Protein 6ZM3 (pdb70)

Sequence (567 aa):
LTTRIIKETEKLQKECPPGITATPTKENPRYFMVTIQGPPQSCYEGGLFRLELFLPEEYPMKPPKVRFLTRIYHPNVDKVGRICLDIIKDKWSPALLINKVLLSIQILMSSPNPDDPLANDVAEHWKEDEASALQTAREWTRKYAKPMVEVPRNFRLLEELETGEKGTGSSNQQNVSVGLRDTADIFFHYWNGTIVGPPSTTFEYRILSLEIYCDDENYPKVPPHIRFLSKVNLPCVDSDGTVNREKFHVFKHWDRRTTMELCLSSELRKEMAQPQNRKLVQPPEGSTYTTRIIKETEKLQKECPPGITATPTKENPRYFMVTIQGPPQSCYEGGLFRLELFLPEEYPMKPPKVRFLTRIYHPNVDKVGRICLDIIKDKWSPALLINKVLLSIQILMSSPNPDDPLANDVAEHWKEDEASALQTAREWTRKYAKPMVEVPRNFRLLEELEETGEKGTNQNVSVGLRDTADIFFHYWNGTIVGPPSTTFEYRILSLEIYCDENYPKVPPHIRFLSKVNLPCVDSDGTVNREKFHVFKHWDRRTTMELCLSELRKEMAQPQNRKLVQPPEGSTY

Radius of gyration: 37.05 Å; Cα contacts (8 Å, |Δi|>4): 1014; chains: 4; bounding box: 50×53×117 Å

Secondary structure (P-SEA, 3-state):
ccaaaaaaaaaaaccccccbbbbbbcccccbbbbbbccccccccccbbbbbbbbbccccccccbbbbbcccccccccccccccccccccccccccccaaaaaaaaaaaaaccccccccccaaaaaaaacaaaaaaaaaaaaaccccc/cccccaaaaaaaaaaaaaacccccccccccccccccccccbbbbbbcccccccccccbbbbbbbbcccccccccbbbbcccccccccccccccccccccccccccccccaaaaaaaaaaaaacccccccccccccccc/caaaaaaaaaaaccccccbbbbbccccccbbbbbbccccccccccbbbbbbbbbccccccbbbbbbbcccccccccccccccccccccccccccccaaaaaaaaaaaaaccccccccccaaaaaaaccaaaaaaaaaaaaaacccc/cccccaaaaaaaaaaaaaacccccbbbbbcccccccccbbbbbbcccccccccccbbbbbbbbcccccccccbbbbcccccccccccccccccccccccccccccccaaaaaaaaaaaaacccccccccccccccc

Foldseek 3Di:
DPPVLVVLQVCQCPPAPPQKHWHADPVGRQKIKMWGAQDPPALLHQFIWIKMWGADPPPPVAAIAMFTCFDFLALQADRRGHGDDCCNPPVPDRVDGPSVVVVRVNVCSRPPDLVPPDDDDSSVCCVVPVVVSSVVRNVSSVVTGND/DDDDALLVVVVVVQVCLVVDPCPPPAKDKHQDDPPDSSRFKIKIWGQAPPLFLSHRFTWIKMWGDDNCPPVAPIWIFTFWFWDAVQADPRRTRHQCPQPCNVPPDNVQDPRNSRVSVNVSCVPPVNRYPNTDPRPDGD/DVVLVVQQVCQPPPAPPQKHWHADPVGSQKIKMWGAQDPPALLHQFIWIKIWGADPPPPVAAIAMFTPWDFLALQADRNGHGNDCCNPPNPDSPDGPRVVVVVVSVCSRPPDLVPPVHDDSSVCCVPPVVVSSNVRNVSSVVTGRD/DDDDAQQVVVVVLQVCQVVVVPPQKGKHQPDPPDSSRQKMKMWGQAPPPFLSHRATWIKIWGADNPPPVAPIWIFTFAFWDAVQADPQRTRHQCVQVCNVPPDRVDDPRNSSVSVSVSRVDPVRRYDHTDPRPDGD

Solvent-accessible surface area: 30524 Å² total; per-residue (Å²): 125,79,107,64,4,83,118,10,35,78,105,4,126,147,119,29,14,124,25,8,69,3,66,46,26,197,145,13,53,24,33,1,69,1,20,0,102,4,10,120,168,21,9,1,96,56,6,43,1,122,1,0,0,2,0,14,107,106,13,42,124,116,25,2,107,11,2,2,32,20,72,11,28,1,1,6,10,57,129,4,6,59,13,30,17,72,22,24,99,113,114,33,45,52,81,46,64,1,48,96,0,0,58,17,0,35,100,11,3,66,63,31,76,28,78,38,132,123,88,60,116,34,5,90,45,12,108,156,66,96,75,43,0,48,73,31,0,87,88,77,6,145,141,82,2,138,121,179,36,57,52,6,34,16,12,16,0,10,106,19,18,70,66,50,101,150,47,137,60,94,70,153,48,7,62,32,29,40,96,56,106,56,37,19,74,0,63,65,6,77,2,42,0,40,1,6,73,89,15,57,0,74,138,34,132,6,45,3,32,0,69,0,26,136,65,3,2,104,57,10,0,69,5,92,1,68,18,86,14,64,4,68,3,16,54,112,81,0,44,9,33,94,141,131,0,94,12,9,126,142,49,55,47,190,22,47,2,70,78,0,0,30,32,0,45,129,30,0,39,84,94,132,2,91,142,50,124,22,27,108,124,68,31,93,106,96,114,61,12,112,147,7,34,91,88,2,130,149,101,32,14,124,24,10,70,6,74,56,22,202,133,12,86,37,33,1,66,1,22,0,101,4,13,108,158,19,12,1,81,56,3,38,1,123,1,1,0,4,1,25,123,95,7,34,130,102,18,1,105,10,2,1,30,20,117,12,27,2,1,5,10,58,159,7,6,57,12,31,20,78,32,21,102,114,124,31,43,48,82,52,56,0,8,104,0,0,62,29,0,29,100,18,3,60,70,28,64,29,108,21,123,109,74,61,123,31,0,93,49,10,114,150,68,100,76,44,0,55,79,33,0,108,57,53,11,164,100,79,1,155,135,226,50,93,71,10,35,14,12,24,0,12,108,15,18,58,40,39,108,148,57,118,99,160,60,10,59,20,30,31,109,59,62,95,38,35,83,2,43,75,2,60,2,40,0,45,1,6,77,72,12,58,0,73,141,32,133,7,45,1,51,0,72,0,22,122,66,1,13,116,56,16,0,70,3,89,1,74,15,81,12,62,5,74,4,16,50,80,70,0,41,0,27,76,129,109,0,92,13,11,120,135,45,51,131,189,11,45,0,47,88,0,0,14,22,0,34,121,19,0,49,64,112,120,4,76,149,52,125,23,24,108,129,71,29,92,106

Nearest PDB structures (foldseek):
  6zm3-assembly1_BBB-2  TM=1.007E+00  e=1.843E-29  Leishmania mexicana MHOM/GT/2001/U1103
  6zm3-assembly2_DDD-3  TM=9.761E-01  e=5.421E-26  Leishmania mexicana MHOM/GT/2001/U1103
  1jat-assembly1_B  TM=9.556E-01  e=5.833E-16  Saccharomyces cerevisiae
  3e95-assembly1_C  TM=9.490E-01  e=7.457E-16  Plasmodium falciparum 3D7
  2q0v-assembly1_A  TM=9.519E-01  e=2.396E-15  Plasmodium falciparum 3D7

B-factor: mean 31.07, std 10.72, range [13.91, 95.76]

Structure (mmCIF, N/CA/C/O backbone):
data_6ZM3
#
_entry.id   6ZM3
#
_cell.length_a   32.523
_cell.length_b   72.568
_cell.length_c   120.094
_cell.angle_alpha   90.000
_cell.angle_beta   91.839
_cell.angle_gamma   90.000
#
_symmetry.space_group_name_H-M   'P 1 21 1'
#
loop_
_entity.id
_entity.type
_entity.pdbx_description
1 polymer 'Putative ubiquitin-conjugating enzyme e2'
2 polymer 'Ubiquitin-conjugating enzyme-like protein'
3 water water
#
loop_
_atom_site.group_PDB
_atom_site.id
_atom_site.type_symbol
_atom_site.label_atom_id
_atom_site.label_alt_id
_atom_site.label_comp_id
_atom_site.label_asym_id
_atom_site.label_entity_id
_atom_site.label_seq_id
_atom_site.pdbx_PDB_ins_code
_atom_site.Cartn_x
_atom_site.Cartn_y
_atom_site.Cartn_z
_atom_site.occupancy
_atom_site.B_iso_or_equiv
_atom_site.auth_seq_id
_atom_site.auth_comp_id
_atom_site.auth_asym_id
_atom_site.auth_atom_id
_atom_site.pdbx_PDB_model_num
ATOM 1 N N . LEU A 1 5 ? 11.314 23.354 1.083 1.000 48.786 2 LEU AAA N 1
ATOM 2 C CA . LEU A 1 5 ? 12.316 23.420 2.184 1.000 49.463 2 LEU AAA CA 1
ATOM 3 C C . LEU A 1 5 ? 12.030 24.614 3.091 1.000 52.086 2 LEU AAA C 1
ATOM 4 O O . LEU A 1 5 ? 12.801 25.579 3.115 1.000 51.998 2 LEU AAA O 1
ATOM 9 N N . THR A 1 6 ? 10.937 24.528 3.864 1.000 44.786 3 THR AAA N 1
ATOM 10 C CA . THR A 1 6 ? 10.666 25.509 4.904 1.000 38.336 3 THR AAA CA 1
ATOM 11 C C . THR A 1 6 ? 11.845 25.591 5.871 1.000 37.049 3 THR AAA C 1
ATOM 12 O O . THR A 1 6 ? 12.685 24.691 5.951 1.000 37.505 3 THR AAA O 1
ATOM 16 N N . THR A 1 7 ? 11.882 26.679 6.647 1.000 33.217 4 THR AAA N 1
ATOM 17 C CA . THR A 1 7 ? 12.891 26.873 7.664 1.000 32.336 4 THR AAA CA 1
ATOM 18 C C . THR A 1 7 ? 12.830 25.689 8.637 1.000 29.161 4 THR AAA C 1
ATOM 19 O O . THR A 1 7 ? 13.863 25.187 9.084 1.000 31.063 4 THR AAA O 1
ATOM 23 N N . ARG A 1 8 ? 11.597 25.283 8.974 1.000 29.889 5 ARG AAA N 1
ATOM 24 C CA . ARG A 1 8 ? 11.425 24.243 9.973 1.000 27.000 5 ARG AAA CA 1
ATOM 25 C C . ARG A 1 8 ? 12.157 22.985 9.519 1.000 28.345 5 ARG AAA C 1
ATOM 26 O O . ARG A 1 8 ? 12.938 22.409 10.268 1.000 26.218 5 ARG AAA O 1
ATOM 34 N N . ILE A 1 9 ? 11.864 22.583 8.284 1.000 27.339 6 ILE AAA N 1
ATOM 35 C CA . ILE A 1 9 ? 12.407 21.369 7.714 1.000 28.947 6 ILE AAA CA 1
ATOM 36 C C . ILE A 1 9 ? 13.924 21.495 7.637 1.000 25.921 6 ILE AAA C 1
ATOM 37 O O . ILE A 1 9 ? 14.639 20.568 7.986 1.000 29.391 6 ILE AAA O 1
ATOM 42 N N . ILE A 1 10 ? 14.430 22.671 7.245 1.000 29.269 7 ILE AAA N 1
ATOM 43 C CA . ILE A 1 10 ? 15.870 22.844 7.192 1.000 27.024 7 ILE AAA CA 1
ATOM 44 C C . ILE A 1 10 ? 16.497 22.675 8.577 1.000 27.935 7 ILE AAA C 1
ATOM 45 O O . ILE A 1 10 ? 17.548 22.054 8.719 1.000 27.081 7 ILE AAA O 1
ATOM 50 N N . LYS A 1 11 ? 15.885 23.264 9.620 1.000 27.596 8 LYS AAA N 1
ATOM 51 C CA . LYS A 1 11 ? 16.469 23.153 10.947 1.000 25.950 8 LYS AAA CA 1
ATOM 52 C C . LYS A 1 11 ? 16.330 21.724 11.479 1.000 23.670 8 LYS AAA C 1
ATOM 53 O O . LYS A 1 11 ? 17.211 21.232 12.173 1.000 24.900 8 LYS AAA O 1
ATOM 59 N N . GLU A 1 12 ? 15.208 21.072 11.153 1.000 24.180 9 GLU AAA N 1
ATOM 60 C CA . GLU A 1 12 ? 15.068 19.678 11.569 1.000 24.867 9 GLU AAA CA 1
ATOM 61 C C . GLU A 1 12 ? 16.131 18.783 10.928 1.000 25.163 9 GLU AAA C 1
ATOM 62 O O . GLU A 1 12 ? 16.674 17.888 11.573 1.000 26.505 9 GLU AAA O 1
ATOM 68 N N . THR A 1 13 ? 16.414 19.022 9.644 1.000 28.064 10 THR AAA N 1
ATOM 69 C CA . THR A 1 13 ? 17.414 18.266 8.908 1.000 25.395 10 THR AAA CA 1
ATOM 70 C C . THR A 1 13 ? 18.762 18.378 9.608 1.000 28.016 10 THR AAA C 1
ATOM 71 O O . THR A 1 13 ? 19.509 17.403 9.716 1.000 27.812 10 THR AAA O 1
ATOM 75 N N . GLU A 1 14 ? 19.080 19.592 10.079 1.000 28.004 11 GLU AAA N 1
ATOM 76 C CA . GLU A 1 14 ? 20.364 19.818 10.711 1.000 29.198 11 GLU AAA CA 1
ATOM 77 C C . GLU A 1 14 ? 20.407 19.049 12.027 1.000 27.547 11 GLU AAA C 1
ATOM 78 O O . GLU A 1 14 ? 21.408 18.421 12.366 1.000 30.498 11 GLU AAA O 1
ATOM 84 N N . LYS A 1 15 ? 19.301 19.104 12.774 1.000 28.658 12 LYS AAA N 1
ATOM 85 C CA . LYS A 1 15 ? 19.279 18.446 14.067 1.000 27.654 12 LYS AAA CA 1
ATOM 86 C C . LYS A 1 15 ? 19.395 16.938 13.902 1.000 26.467 12 LYS AAA C 1
ATOM 87 O O . LYS A 1 15 ? 19.962 16.304 14.782 1.000 29.250 12 LYS AAA O 1
ATOM 93 N N . LEU A 1 16 ? 18.854 16.409 12.800 1.000 23.612 13 LEU AAA N 1
ATOM 94 C CA . LEU A 1 16 ? 18.872 14.970 12.520 1.000 25.717 13 LEU AAA CA 1
ATOM 95 C C . LEU A 1 16 ? 20.271 14.532 12.090 1.000 28.904 13 LEU AAA C 1
ATOM 96 O O . LEU A 1 16 ? 20.703 13.434 12.422 1.000 28.869 13 LEU AAA O 1
ATOM 101 N N . GLN A 1 17 ? 20.981 15.393 11.339 1.000 32.093 14 GLN AAA N 1
ATOM 102 C CA . GLN A 1 17 ? 22.362 15.082 10.984 1.000 33.589 14 GLN AAA CA 1
ATOM 103 C C . GLN A 1 17 ? 23.294 15.151 12.191 1.000 33.632 14 GLN AAA C 1
ATOM 104 O O . GLN A 1 17 ? 24.179 14.306 12.319 1.000 34.021 14 GLN AAA O 1
ATOM 110 N N . LYS A 1 18 ? 23.129 16.163 13.059 1.000 30.864 15 LYS AAA N 1
ATOM 111 C CA . LYS A 1 18 ? 24.147 16.461 14.054 1.000 34.180 15 LYS AAA CA 1
ATOM 112 C C . LYS A 1 18 ? 23.838 15.851 15.415 1.000 34.528 15 LYS AAA C 1
ATOM 113 O O . LYS A 1 18 ? 24.770 15.524 16.139 1.000 37.506 15 LYS AAA O 1
ATOM 119 N N . GLU A 1 19 ? 22.541 15.711 15.739 1.000 36.978 16 GLU AAA N 1
ATOM 120 C CA . GLU A 1 19 ? 22.066 15.434 17.089 1.000 34.881 16 GLU AAA CA 1
ATOM 121 C C . GLU A 1 19 ? 21.047 14.296 17.072 1.000 31.685 16 GLU AAA C 1
ATOM 122 O O . GLU A 1 19 ? 20.087 14.306 17.830 1.000 33.764 16 GLU AAA O 1
ATOM 128 N N . CYS A 1 20 ? 21.261 13.288 16.225 1.000 29.181 17 CYS AAA N 1
ATOM 129 C CA . CYS A 1 20 ? 20.307 12.193 16.188 1.000 26.261 17 CYS AAA CA 1
ATOM 130 C C . CYS A 1 20 ? 20.377 11.472 17.522 1.000 26.583 17 CYS AAA C 1
ATOM 131 O O . CYS A 1 20 ? 21.447 11.433 18.133 1.000 26.104 17 CYS AAA O 1
ATOM 134 N N . PRO A 1 21 ? 19.267 10.913 18.070 1.000 26.372 18 PRO AAA N 1
ATOM 135 C CA . PRO A 1 21 ? 19.363 10.187 19.334 1.000 25.321 18 PRO AAA CA 1
ATOM 136 C C . PRO A 1 21 ? 20.375 9.048 19.166 1.000 25.447 18 PRO AAA C 1
ATOM 137 O O . PRO A 1 21 ? 20.551 8.508 18.085 1.000 24.649 18 PRO AAA O 1
ATOM 141 N N . PRO A 1 22 ? 21.095 8.658 20.235 1.000 27.561 19 PRO AAA N 1
ATOM 142 C CA . PRO A 1 22 ? 22.089 7.580 20.135 1.000 27.206 19 PRO AAA CA 1
ATOM 143 C C . PRO A 1 22 ? 21.438 6.326 19.547 1.000 27.232 19 PRO AAA C 1
ATOM 144 O O . PRO A 1 22 ? 20.329 5.992 19.923 1.000 22.747 19 PRO AAA O 1
ATOM 148 N N . GLY A 1 23 ? 22.090 5.669 18.587 1.000 26.954 20 GLY AAA N 1
ATOM 149 C CA . GLY A 1 23 ? 21.529 4.456 17.999 1.000 24.716 20 GLY AAA CA 1
ATOM 150 C C . GLY A 1 23 ? 20.758 4.711 16.702 1.000 21.879 20 GLY AAA C 1
ATOM 151 O O . GLY A 1 23 ? 20.350 3.768 16.030 1.000 23.448 20 GLY AAA O 1
ATOM 152 N N . ILE A 1 24 ? 20.526 5.993 16.367 1.000 21.550 21 ILE AAA N 1
ATOM 153 C CA . ILE A 1 24 ? 19.688 6.356 15.234 1.000 18.811 21 ILE AAA CA 1
ATOM 154 C C . ILE A 1 24 ? 20.496 7.233 14.283 1.000 19.798 21 ILE AAA C 1
ATOM 155 O O . ILE A 1 24 ? 21.276 8.030 14.785 1.000 20.630 21 ILE AAA O 1
ATOM 160 N N . THR A 1 25 ? 20.277 7.063 12.963 1.000 20.702 22 THR AAA N 1
ATOM 161 C CA . THR A 1 25 ? 20.761 7.932 11.896 1.000 23.170 22 THR AAA CA 1
ATOM 162 C C . THR A 1 25 ? 19.620 8.293 10.947 1.000 25.744 22 THR AAA C 1
ATOM 163 O O . THR A 1 25 ? 18.713 7.488 10.688 1.000 25.062 22 THR AAA O 1
ATOM 167 N N . ALA A 1 26 ? 19.642 9.536 10.433 1.000 24.138 23 ALA AAA N 1
ATOM 168 C CA . ALA A 1 26 ? 18.641 9.970 9.474 1.000 23.070 23 ALA AAA CA 1
ATOM 169 C C . ALA A 1 26 ? 19.297 10.947 8.501 1.000 28.751 23 ALA AAA C 1
ATOM 170 O O . ALA A 1 26 ? 19.945 11.904 8.935 1.000 27.351 23 ALA AAA O 1
ATOM 172 N N . THR A 1 27 ? 19.116 10.689 7.201 1.000 27.400 24 THR AAA N 1
ATOM 173 C CA . THR A 1 27 ? 19.880 11.385 6.168 1.000 29.378 24 THR AAA CA 1
ATOM 174 C C . THR A 1 27 ? 19.002 11.572 4.939 1.000 25.972 24 THR AAA C 1
ATOM 175 O O . THR A 1 27 ? 18.484 10.602 4.373 1.000 27.927 24 THR AAA O 1
ATOM 179 N N . PRO A 1 28 ? 18.802 12.828 4.480 1.000 28.069 25 PRO AAA N 1
ATOM 180 C CA . PRO A 1 28 ? 17.924 13.104 3.341 1.000 26.806 25 PRO AAA CA 1
ATOM 181 C C . PRO A 1 28 ? 18.555 12.633 2.037 1.000 26.977 25 PRO AAA C 1
ATOM 182 O O . PRO A 1 28 ? 19.771 12.495 1.980 1.000 28.219 25 PRO AAA O 1
ATOM 186 N N . THR A 1 29 ? 17.717 12.309 1.048 1.000 28.053 26 THR AAA N 1
ATOM 187 C CA . THR A 1 29 ? 18.202 11.918 -0.273 1.000 32.035 26 THR AAA CA 1
ATOM 188 C C . THR A 1 29 ? 18.550 13.179 -1.056 1.000 35.186 26 THR AAA C 1
ATOM 189 O O . THR A 1 29 ? 17.947 14.223 -0.812 1.000 37.013 26 THR AAA O 1
ATOM 193 N N . LYS A 1 30 ? 19.486 13.064 -2.014 1.000 36.476 27 LYS AAA N 1
ATOM 194 C CA . LYS A 1 30 ? 19.820 14.185 -2.892 1.000 38.231 27 LYS AAA CA 1
ATOM 195 C C . LYS A 1 30 ? 18.677 14.557 -3.837 1.000 38.496 27 LYS AAA C 1
ATOM 196 O O . LYS A 1 30 ? 18.420 15.733 -4.043 1.000 43.171 27 LYS AAA O 1
ATOM 202 N N . GLU A 1 31 ? 17.996 13.572 -4.432 1.000 41.928 28 GLU AAA N 1
ATOM 203 C CA . GLU A 1 31 ? 16.916 13.864 -5.363 1.000 42.532 28 GLU AAA CA 1
ATOM 204 C C . GLU A 1 31 ? 15.697 14.401 -4.617 1.000 42.033 28 GLU AAA C 1
ATOM 205 O O . GLU A 1 31 ? 14.798 14.975 -5.228 1.000 41.532 28 GLU AAA O 1
ATOM 211 N N . ASN A 1 32 ? 15.636 14.177 -3.300 1.000 39.560 29 ASN AAA N 1
ATOM 212 C CA . ASN A 1 32 ? 14.418 14.504 -2.578 1.000 35.452 29 ASN AAA CA 1
ATOM 213 C C . ASN A 1 32 ? 14.733 14.757 -1.110 1.000 38.557 29 ASN AAA C 1
ATOM 214 O O . ASN A 1 32 ? 14.778 13.815 -0.324 1.000 37.180 29 ASN AAA O 1
ATOM 219 N N . PRO A 1 33 ? 14.925 16.029 -0.689 1.000 36.669 30 PRO AAA N 1
ATOM 220 C CA . PRO A 1 33 ? 15.300 16.352 0.692 1.000 36.020 30 PRO AAA CA 1
ATOM 221 C C . PRO A 1 33 ? 14.176 16.170 1.723 1.000 32.438 30 PRO AAA C 1
ATOM 222 O O . PRO A 1 33 ? 14.409 16.344 2.912 1.000 31.814 30 PRO AAA O 1
ATOM 226 N N . ARG A 1 34 ? 12.963 15.843 1.262 1.000 26.421 31 ARG AAA N 1
ATOM 227 C CA . ARG A 1 34 ? 11.867 15.533 2.161 1.000 25.958 31 ARG AAA CA 1
ATOM 228 C C . ARG A 1 34 ? 11.817 14.035 2.446 1.000 27.117 31 ARG AAA C 1
ATOM 229 O O . ARG A 1 34 ? 10.971 13.604 3.222 1.000 25.608 31 ARG AAA O 1
ATOM 237 N N . TYR A 1 35 ? 12.732 13.280 1.819 1.000 23.050 32 TYR AAA N 1
ATOM 238 C CA . TYR A 1 35 ? 12.764 11.819 1.845 1.000 22.817 32 TYR AAA CA 1
ATOM 239 C C . TYR A 1 35 ? 14.040 11.361 2.539 1.000 22.706 32 TYR AAA C 1
ATOM 240 O O . TYR A 1 35 ? 15.144 11.694 2.111 1.000 26.436 32 TYR AAA O 1
ATOM 249 N N . PHE A 1 36 ? 13.913 10.606 3.640 1.000 20.093 33 PHE AAA N 1
ATOM 250 C CA . PHE A 1 36 ? 15.062 10.348 4.493 1.000 19.381 33 PHE AAA CA 1
ATOM 251 C C . PHE A 1 36 ? 15.332 8.850 4.589 1.000 23.419 33 PHE AAA C 1
ATOM 252 O O . PHE A 1 36 ? 14.398 8.060 4.768 1.000 23.900 33 PHE AAA O 1
ATOM 260 N N . MET A 1 37 ? 16.612 8.462 4.477 1.000 23.972 34 MET AAA N 1
ATOM 261 C CA . MET A 1 37 ? 16.986 7.101 4.843 1.000 25.834 34 MET AAA CA 1
ATOM 262 C C . MET A 1 37 ? 17.380 7.113 6.314 1.000 25.193 34 MET AAA C 1
ATOM 263 O O . MET A 1 37 ? 18.133 7.984 6.757 1.000 29.070 34 MET AAA O 1
ATOM 268 N N . VAL A 1 38 ? 16.888 6.116 7.062 1.000 22.903 35 VAL AAA N 1
ATOM 269 C CA . VAL A 1 38 ? 16.948 6.093 8.509 1.000 21.575 35 VAL AAA CA 1
ATOM 270 C C . VAL A 1 38 ? 17.482 4.725 8.918 1.000 20.201 35 VAL AAA C 1
ATOM 271 O O . VAL A 1 38 ? 17.120 3.713 8.313 1.000 21.387 35 VAL AAA O 1
ATOM 275 N N . THR A 1 39 ? 18.313 4.704 9.959 1.000 19.128 36 THR AAA N 1
ATOM 276 C CA . THR A 1 39 ? 18.680 3.448 10.601 1.000 21.530 36 THR AAA CA 1
ATOM 277 C C . THR A 1 39 ? 18.460 3.538 12.106 1.000 20.777 36 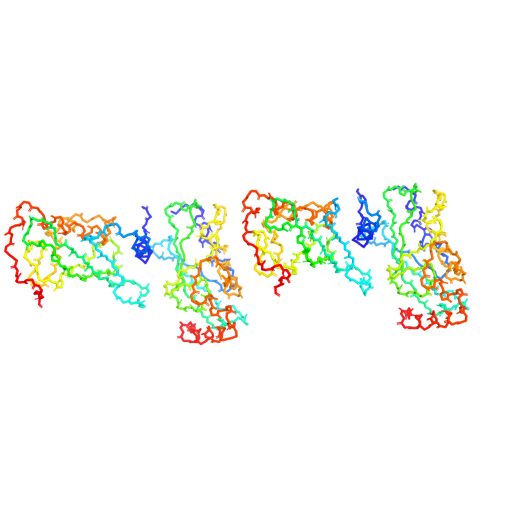THR AAA C 1
ATOM 278 O O . THR A 1 39 ? 18.649 4.591 12.727 1.000 21.253 36 THR AAA O 1
ATOM 282 N N . ILE A 1 40 ? 18.062 2.414 12.710 1.000 16.920 37 ILE AAA N 1
ATOM 283 C CA . ILE A 1 40 ? 17.958 2.295 14.148 1.000 18.833 37 ILE AAA CA 1
ATOM 284 C C . ILE A 1 40 ? 18.641 0.982 14.524 1.000 19.248 37 ILE AAA C 1
ATOM 285 O O . ILE A 1 40 ? 18.338 -0.052 13.925 1.000 18.767 37 ILE AAA O 1
ATOM 290 N N . GLN A 1 41 ? 19.582 1.044 15.472 1.000 21.007 38 GLN AAA N 1
ATOM 291 C CA . GLN A 1 41 ? 20.198 -0.178 15.972 1.000 21.124 38 GLN AAA CA 1
ATOM 292 C C . GLN A 1 41 ? 19.160 -0.942 16.799 1.000 18.153 38 GLN AAA C 1
ATOM 293 O O . GLN A 1 41 ? 18.392 -0.348 17.570 1.000 20.170 38 GLN AAA O 1
ATOM 299 N N . GLY A 1 42 ? 19.103 -2.262 16.643 1.000 17.876 39 GLY AAA N 1
ATOM 300 C CA . GLY A 1 42 ? 18.296 -3.053 17.565 1.000 19.614 39 GLY AAA CA 1
ATOM 301 C C . GLY A 1 42 ? 18.629 -2.739 19.024 1.000 20.833 39 GLY AAA C 1
ATOM 302 O O . GLY A 1 42 ? 19.802 -2.706 19.388 1.000 24.058 39 GLY AAA O 1
ATOM 303 N N . PRO A 1 43 ? 17.661 -2.399 19.908 1.000 20.878 40 PRO AAA N 1
ATOM 304 C CA . PRO A 1 43 ? 17.994 -2.024 21.279 1.000 22.759 40 PRO AAA CA 1
ATOM 305 C C . PRO A 1 43 ? 18.807 -3.086 22.016 1.000 20.712 40 PRO AAA C 1
ATOM 306 O O . PRO A 1 43 ? 18.472 -4.275 22.009 1.000 19.833 40 PRO AAA O 1
ATOM 310 N N . PRO A 1 44 ? 19.918 -2.701 22.691 1.000 23.741 41 PRO AAA N 1
ATOM 311 C CA . PRO A 1 44 ? 20.640 -3.654 23.538 1.000 24.061 41 PRO AAA CA 1
ATOM 312 C C . PRO A 1 44 ? 19.714 -4.446 24.449 1.000 23.506 41 PRO AAA C 1
ATOM 313 O O . PRO A 1 44 ? 18.752 -3.920 25.031 1.000 19.700 41 PRO AAA O 1
ATOM 317 N N . GLN A 1 45 ? 20.013 -5.743 24.551 1.000 23.923 42 GLN AAA N 1
ATOM 318 C CA . GLN A 1 45 ? 19.347 -6.607 25.512 1.000 25.666 42 GLN AAA CA 1
ATOM 319 C C . GLN A 1 45 ? 17.954 -6.997 25.005 1.000 25.955 42 GLN AAA C 1
ATOM 320 O O . GLN A 1 45 ? 17.381 -7.978 25.497 1.000 23.046 42 GLN AAA O 1
ATOM 326 N N . SER A 1 46 ? 17.431 -6.270 24.000 1.000 22.257 43 SER AAA N 1
ATOM 327 C CA . SER A 1 46 ? 16.193 -6.668 23.323 1.000 24.041 43 SER AAA CA 1
ATOM 328 C C . SER A 1 46 ? 16.383 -7.873 22.394 1.000 21.586 43 SER AAA C 1
ATOM 329 O O . SER A 1 46 ? 17.504 -8.235 22.061 1.000 23.587 43 SER AAA O 1
ATOM 332 N N . CYS A 1 47 ? 15.260 -8.404 21.879 1.000 23.049 44 CYS AAA N 1
ATOM 333 C CA . CYS A 1 47 ? 15.302 -9.491 20.910 1.000 21.836 44 CYS AAA CA 1
ATOM 334 C C . CYS A 1 47 ? 15.901 -9.020 19.567 1.000 22.550 44 CYS AAA C 1
ATOM 335 O O . CYS A 1 47 ? 16.256 -9.836 18.725 1.000 23.621 44 CYS AAA O 1
ATOM 338 N N . TYR A 1 48 ? 16.092 -7.703 19.373 1.000 19.035 45 TYR AAA N 1
ATOM 339 C CA . TYR A 1 48 ? 16.592 -7.152 18.131 1.000 17.720 45 TYR AAA CA 1
ATOM 340 C C . TYR A 1 48 ? 18.066 -6.762 18.263 1.000 18.514 45 TYR AAA C 1
ATOM 341 O O . TYR A 1 48 ? 18.606 -6.231 17.311 1.000 20.088 45 TYR AAA O 1
ATOM 350 N N . GLU A 1 49 ? 18.648 -6.992 19.443 1.000 21.169 46 GLU AAA N 1
ATOM 351 C CA . GLU A 1 49 ? 20.002 -6.565 19.723 1.000 23.684 46 GLU AAA CA 1
ATOM 352 C C . GLU A 1 49 ? 20.936 -7.188 18.689 1.000 20.653 46 GLU AAA C 1
ATOM 353 O O . GLU A 1 49 ? 20.732 -8.314 18.206 1.000 20.982 46 GLU AAA O 1
ATOM 359 N N . GLY A 1 50 ? 21.914 -6.376 18.298 1.000 25.991 47 GLY AAA N 1
ATOM 360 C CA . GLY A 1 50 ? 22.867 -6.756 17.273 1.000 22.918 47 GLY AAA CA 1
ATOM 361 C C . GLY A 1 50 ? 22.402 -6.398 15.864 1.000 24.352 47 GLY AAA C 1
ATOM 362 O O . GLY A 1 50 ? 23.204 -6.339 14.939 1.000 27.558 47 GLY AAA O 1
ATOM 363 N N . GLY A 1 51 ? 21.096 -6.202 15.657 1.000 20.960 48 GLY AAA N 1
ATOM 364 C CA . GLY A 1 51 ? 20.674 -5.892 14.304 1.000 19.189 48 GLY AAA CA 1
ATOM 365 C C . GLY A 1 51 ? 20.820 -4.400 14.002 1.000 18.557 48 GLY AAA C 1
ATOM 366 O O . GLY A 1 51 ? 20.893 -3.593 14.931 1.000 22.858 48 GLY AAA O 1
ATOM 367 N N . LEU A 1 52 ? 20.846 -4.091 12.707 1.000 20.124 49 LEU AAA N 1
ATOM 368 C CA . LEU A 1 52 ? 20.771 -2.739 12.177 1.000 20.606 49 LEU AAA CA 1
ATOM 369 C C . LEU A 1 52 ? 19.553 -2.650 11.259 1.000 20.581 49 LEU AAA C 1
ATOM 370 O O . LEU A 1 52 ? 19.480 -3.314 10.214 1.000 21.255 49 LEU AAA O 1
ATOM 375 N N . PHE A 1 53 ? 18.588 -1.791 11.631 1.000 19.229 50 PHE AAA N 1
ATOM 376 C CA . PHE A 1 53 ? 17.321 -1.776 10.921 1.000 18.560 50 PHE AAA CA 1
ATOM 377 C C . PHE A 1 53 ? 17.250 -0.504 10.083 1.000 19.912 50 PHE AAA C 1
ATOM 378 O O . PHE A 1 53 ? 17.527 0.578 10.592 1.000 19.928 50 PHE AAA O 1
ATOM 386 N N . ARG A 1 54 ? 16.877 -0.681 8.816 1.000 19.464 51 ARG AAA N 1
ATOM 387 C CA . ARG A 1 54 ? 16.767 0.386 7.837 1.000 19.210 51 ARG AAA CA 1
ATOM 388 C C . ARG A 1 54 ? 15.285 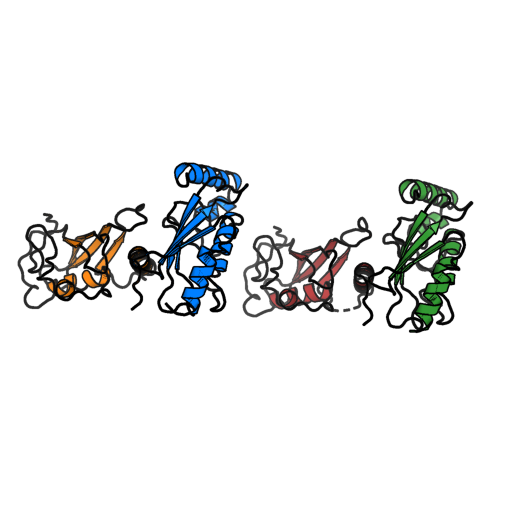0.730 7.678 1.000 19.620 51 ARG AAA C 1
ATOM 389 O O . ARG A 1 54 ? 14.438 -0.172 7.597 1.000 17.993 51 ARG AAA O 1
ATOM 397 N N . LEU A 1 55 ? 15.010 2.040 7.730 1.000 16.956 52 LEU AAA N 1
ATOM 398 C CA . LEU A 1 55 ? 13.682 2.602 7.510 1.000 19.223 52 LEU AAA CA 1
ATOM 399 C C . LEU A 1 55 ? 13.784 3.734 6.476 1.000 19.537 52 LEU AAA C 1
ATOM 400 O O . LEU A 1 55 ? 14.880 4.193 6.159 1.000 21.921 52 LEU AAA O 1
ATOM 405 N N . GLU A 1 56 ? 12.625 4.172 5.976 1.000 18.959 53 GLU AAA N 1
ATOM 406 C CA . GLU A 1 56 ? 12.512 5.313 5.075 1.000 18.121 53 GLU AAA CA 1
ATOM 407 C C . GLU A 1 56 ? 11.398 6.190 5.620 1.000 18.697 53 GLU AAA C 1
ATOM 408 O O . GLU A 1 56 ? 10.399 5.683 6.147 1.000 17.882 53 GLU AAA O 1
ATOM 414 N N . LEU A 1 57 ? 11.595 7.502 5.520 1.000 20.266 54 LEU AAA N 1
ATOM 415 C CA . LEU A 1 57 ? 10.642 8.439 6.088 1.000 18.391 54 LEU AAA CA 1
ATOM 416 C C . LEU A 1 57 ? 10.442 9.596 5.103 1.000 20.076 54 LEU AAA C 1
ATOM 417 O O . LEU A 1 57 ? 11.391 10.021 4.460 1.000 23.230 54 LEU AAA O 1
ATOM 422 N N . PHE A 1 58 ? 9.193 10.070 4.977 1.000 18.904 55 PHE AAA N 1
ATOM 423 C CA . PHE A 1 58 ? 8.896 11.131 4.037 1.000 19.985 55 PHE AAA CA 1
ATOM 424 C C . PHE A 1 58 ? 8.033 12.198 4.704 1.000 20.747 55 PHE AAA C 1
ATOM 425 O O . PHE A 1 58 ? 7.072 11.870 5.402 1.000 20.456 55 PHE AAA O 1
ATOM 433 N N . LEU A 1 59 ? 8.336 13.470 4.412 1.000 21.283 56 LEU AAA N 1
ATOM 434 C CA . LEU A 1 59 ? 7.500 14.552 4.923 1.000 23.183 56 LEU AAA CA 1
ATOM 435 C C . LEU A 1 59 ? 6.472 14.976 3.869 1.000 23.921 56 LEU AAA C 1
ATOM 436 O O . LEU A 1 59 ? 6.835 15.643 2.902 1.000 25.305 56 LEU AAA O 1
ATOM 441 N N . PRO A 1 60 ? 5.164 14.650 4.006 1.000 25.408 57 PRO AAA N 1
ATOM 442 C CA . PRO A 1 60 ? 4.229 14.885 2.915 1.000 26.242 57 PRO AAA CA 1
ATOM 443 C C . PRO A 1 60 ? 3.906 16.378 2.854 1.000 31.989 57 PRO AAA C 1
ATOM 444 O O . PRO A 1 60 ? 4.430 17.174 3.645 1.000 28.994 57 PRO AAA O 1
ATOM 448 N N . GLU A 1 61 ? 3.049 16.734 1.893 1.000 36.314 58 GLU AAA N 1
ATOM 449 C CA . GLU A 1 61 ? 2.875 18.122 1.500 1.000 41.292 58 GLU AAA CA 1
ATOM 450 C C . GLU A 1 61 ? 2.365 18.928 2.688 1.000 35.365 58 GLU AAA C 1
ATOM 451 O O . GLU A 1 61 ? 2.743 20.081 2.859 1.000 36.090 58 GLU AAA O 1
ATOM 457 N N . GLU A 1 62 ? 1.525 18.284 3.497 1.000 34.023 59 GLU AAA N 1
ATOM 458 C CA . GLU A 1 62 ? 0.780 18.949 4.554 1.000 34.895 59 GLU AAA CA 1
ATOM 459 C C . GLU A 1 62 ? 1.533 18.943 5.895 1.000 33.942 59 GLU AAA C 1
ATOM 460 O O . GLU A 1 62 ? 1.003 19.477 6.862 1.000 32.850 59 GLU AAA O 1
ATOM 466 N N . TYR A 1 63 ? 2.756 18.375 5.950 1.000 26.164 60 TYR AAA N 1
ATOM 467 C CA . TYR A 1 63 ? 3.593 18.454 7.143 1.000 25.275 60 TYR AAA CA 1
ATOM 468 C C . TYR A 1 63 ? 3.867 19.925 7.448 1.000 27.496 60 TYR AAA C 1
ATOM 469 O O . TYR A 1 63 ? 4.217 20.662 6.531 1.000 30.718 60 TYR AAA O 1
ATOM 478 N N . PRO A 1 64 ? 3.767 20.410 8.710 1.000 27.349 61 PRO AAA N 1
ATOM 479 C CA . PRO A 1 64 ? 3.530 19.574 9.894 1.000 24.019 61 PRO AAA CA 1
ATOM 480 C C . PRO A 1 64 ? 2.109 19.409 10.434 1.000 23.322 61 PRO AAA C 1
ATOM 481 O O . PRO A 1 64 ? 1.947 18.916 11.552 1.000 25.071 61 PRO AAA O 1
ATOM 485 N N . MET A 1 65 ? 1.081 19.707 9.620 1.000 21.913 62 MET AAA N 1
ATOM 486 C CA . MET A 1 65 ? -0.286 19.447 10.049 1.000 26.431 62 MET AAA CA 1
ATOM 487 C C . MET A 1 65 ? -0.546 17.950 10.108 1.000 25.632 62 MET AAA C 1
ATOM 488 O O . MET A 1 65 ? -1.373 17.493 10.905 1.000 31.912 62 MET AAA O 1
ATOM 493 N N . LYS A 1 66 ? 0.102 17.225 9.193 1.000 26.633 63 LYS AAA N 1
ATOM 494 C CA . LYS A 1 66 ? -0.015 15.781 9.076 1.000 25.205 63 LYS AAA CA 1
ATOM 495 C C . LYS A 1 66 ? 1.353 15.199 9.388 1.000 24.489 63 LYS AAA C 1
ATOM 496 O O . LYS A 1 66 ? 2.327 15.871 9.123 1.000 21.236 63 LYS AAA O 1
ATOM 502 N N . PRO A 1 67 ? 1.433 13.987 9.985 1.000 20.073 64 PRO AAA N 1
ATOM 503 C CA . PRO A 1 67 ? 2.697 13.417 10.457 1.000 22.162 64 PRO AAA CA 1
ATOM 504 C C . PRO A 1 67 ? 3.609 12.972 9.315 1.000 19.161 64 PRO AAA C 1
ATOM 505 O O . PRO A 1 67 ? 3.155 12.790 8.179 1.000 19.018 64 PRO AAA O 1
ATOM 509 N N . PRO A 1 68 ? 4.916 12.761 9.567 1.000 20.529 65 PRO AAA N 1
ATOM 510 C CA . PRO A 1 68 ? 5.776 12.116 8.589 1.000 21.352 65 PRO AAA CA 1
ATOM 511 C C . PRO A 1 68 ? 5.182 10.737 8.323 1.000 21.962 65 PRO AAA C 1
ATOM 512 O O . PRO A 1 68 ? 4.457 10.193 9.164 1.000 22.768 65 PRO AAA O 1
ATOM 516 N N . LYS A 1 69 ? 5.452 10.239 7.116 1.000 21.958 66 LYS AAA N 1
ATOM 517 C CA . LYS A 1 69 ? 5.181 8.853 6.756 1.000 21.846 66 LYS AAA CA 1
ATOM 518 C C . LYS A 1 69 ? 6.469 8.069 6.993 1.000 20.674 66 LYS AAA C 1
ATOM 519 O O . LYS A 1 69 ? 7.546 8.521 6.606 1.000 21.032 66 LYS AAA O 1
ATOM 525 N N . VAL A 1 70 ? 6.384 6.889 7.645 1.000 19.555 67 VAL AAA N 1
ATOM 526 C CA . VAL A 1 70 ? 7.643 6.199 7.936 1.000 17.587 67 VAL AAA CA 1
ATOM 527 C C . VAL A 1 70 ? 7.367 4.709 8.030 1.000 18.364 67 VAL AAA C 1
ATOM 528 O O . VAL A 1 70 ? 6.316 4.334 8.534 1.000 17.575 67 VAL AAA O 1
ATOM 532 N N . ARG A 1 71 ? 8.245 3.891 7.427 1.000 17.067 68 ARG AAA N 1
ATOM 533 C CA . ARG A 1 71 ? 8.081 2.446 7.491 1.000 16.404 68 ARG AAA CA 1
ATOM 534 C C . ARG A 1 71 ? 9.451 1.779 7.624 1.000 18.040 68 ARG AAA C 1
ATOM 535 O O . ARG A 1 71 ? 10.477 2.376 7.265 1.000 16.944 68 ARG AAA O 1
ATOM 543 N N . PHE A 1 72 ? 9.463 0.552 8.174 1.000 14.041 69 PHE AAA N 1
ATOM 544 C CA . PHE A 1 72 ? 10.678 -0.259 8.059 1.000 15.670 69 PHE AAA CA 1
ATOM 545 C C . PHE A 1 72 ? 10.879 -0.765 6.631 1.000 15.098 69 PHE AAA C 1
ATOM 546 O O . PHE A 1 72 ? 9.946 -1.077 5.887 1.000 16.314 69 PHE AAA O 1
ATOM 554 N N . LEU A 1 73 ? 12.155 -0.841 6.233 1.000 16.715 70 LEU AAA N 1
ATOM 555 C CA . LEU A 1 73 ? 12.506 -1.588 5.034 1.000 18.270 70 LEU AAA CA 1
ATOM 556 C C . LEU A 1 73 ? 13.014 -2.977 5.427 1.000 18.983 70 LEU AAA C 1
ATOM 557 O O . LEU A 1 73 ? 12.594 -3.987 4.832 1.000 23.543 70 LEU AAA O 1
ATOM 562 N N . THR A 1 74 ? 13.943 -3.014 6.390 1.000 20.646 71 THR AAA N 1
ATOM 563 C CA . THR A 1 74 ? 14.372 -4.271 6.977 1.000 20.238 71 THR AAA CA 1
ATOM 564 C C . THR A 1 74 ? 13.161 -5.033 7.507 1.000 20.390 71 THR AAA C 1
ATOM 565 O O . THR A 1 74 ? 12.328 -4.441 8.185 1.000 20.783 71 THR AAA O 1
ATOM 569 N N . ARG A 1 75 ? 13.067 -6.333 7.193 1.000 18.328 72 ARG AAA N 1
ATOM 570 C CA . ARG A 1 75 ? 12.047 -7.164 7.828 1.000 19.990 72 ARG AAA CA 1
ATOM 571 C C . ARG A 1 75 ? 12.323 -7.263 9.324 1.000 18.584 72 ARG AAA C 1
ATOM 572 O O . ARG A 1 75 ? 13.462 -7.312 9.756 1.000 19.105 72 ARG AAA O 1
ATOM 580 N N . ILE A 1 76 ? 11.252 -7.270 10.126 1.000 16.486 73 ILE AAA N 1
ATOM 581 C CA . ILE A 1 76 ? 11.364 -7.298 11.573 1.000 16.343 73 ILE AAA CA 1
ATOM 582 C C . ILE A 1 76 ? 10.105 -8.023 12.049 1.000 16.192 73 ILE AAA C 1
ATOM 583 O O . ILE A 1 76 ? 9.028 -7.803 11.483 1.000 17.249 73 ILE AAA O 1
ATOM 588 N N . TYR A 1 77 ? 10.289 -8.870 13.053 1.000 16.654 74 TYR AAA N 1
ATOM 589 C CA . TYR A 1 77 ? 9.192 -9.629 13.653 1.000 17.047 74 TYR AAA CA 1
ATOM 590 C C . TYR A 1 77 ? 8.806 -8.854 14.897 1.000 14.765 74 TYR AAA C 1
ATOM 591 O O . TYR A 1 77 ? 9.526 -8.892 15.881 1.000 13.907 74 TYR AAA O 1
ATOM 600 N N . HIS A 1 78 ? 7.658 -8.164 14.833 1.000 15.083 75 HIS AAA N 1
ATOM 601 C CA . HIS A 1 78 ? 7.283 -7.205 15.866 1.000 16.673 75 HIS AAA CA 1
ATOM 602 C C . HIS A 1 78 ? 5.756 -7.051 15.853 1.000 15.059 75 HIS AAA C 1
ATOM 603 O O . HIS A 1 78 ? 5.162 -6.956 14.794 1.000 16.737 75 HIS AAA O 1
ATOM 610 N N . PRO A 1 79 ? 5.085 -7.034 17.027 1.000 17.736 76 PRO AAA N 1
ATOM 611 C CA . PRO A 1 79 ? 3.626 -6.955 17.093 1.000 19.647 76 PRO AAA CA 1
ATOM 612 C C . PRO A 1 79 ? 3.014 -5.747 16.386 1.000 20.713 76 PRO AAA C 1
ATOM 613 O O . PRO A 1 79 ? 1.843 -5.764 15.976 1.000 22.210 76 PRO AAA O 1
ATOM 617 N N . ASN A 1 80 ? 3.812 -4.681 16.255 1.000 19.068 77 ASN AAA N 1
ATOM 618 C CA . ASN A 1 80 ? 3.284 -3.441 15.716 1.000 17.990 77 ASN AAA CA 1
ATOM 619 C C . ASN A 1 80 ? 3.884 -3.097 14.354 1.000 16.504 77 ASN AAA C 1
ATOM 620 O O . ASN A 1 80 ? 3.846 -1.935 13.957 1.000 17.545 77 ASN AAA O 1
ATOM 625 N N . VAL A 1 81 ? 4.537 -4.056 13.693 1.000 15.760 78 VAL AAA N 1
ATOM 626 C CA . VAL A 1 81 ? 5.049 -3.802 12.366 1.000 15.943 78 VAL AAA CA 1
ATOM 627 C C . VAL A 1 81 ? 4.541 -4.905 11.446 1.000 16.208 78 VAL AAA C 1
ATOM 628 O O . VAL A 1 81 ? 4.638 -6.083 11.802 1.000 17.457 78 VAL AAA O 1
ATOM 632 N N . ASP A 1 82 ? 3.971 -4.540 10.289 1.000 18.882 79 ASP AAA N 1
ATOM 633 C CA . ASP A 1 82 ? 3.379 -5.541 9.404 1.000 20.487 79 ASP AAA CA 1
ATOM 634 C C . ASP A 1 82 ? 4.403 -6.066 8.397 1.000 18.699 79 ASP AAA C 1
ATOM 635 O O . ASP A 1 82 ? 5.572 -5.750 8.478 1.000 18.048 79 ASP AAA O 1
ATOM 640 N N . LYS A 1 83 ? 3.945 -6.873 7.439 1.000 21.424 80 LYS AAA N 1
ATOM 641 C CA . LYS A 1 83 ? 4.844 -7.628 6.574 1.000 21.050 80 LYS AAA CA 1
ATOM 642 C C . LYS A 1 83 ? 5.489 -6.730 5.509 1.000 19.997 80 LYS AAA C 1
ATOM 643 O O . LYS A 1 83 ? 6.408 -7.162 4.813 1.000 19.971 80 LYS AAA O 1
ATOM 649 N N . VAL A 1 84 ? 5.077 -5.467 5.418 1.000 20.230 81 VAL AAA N 1
ATOM 650 C CA . VAL A 1 84 ? 5.720 -4.538 4.476 1.000 20.853 81 VAL AAA CA 1
ATOM 651 C C . VAL A 1 84 ? 6.314 -3.335 5.210 1.000 20.002 81 VAL AAA C 1
ATOM 652 O O . VAL A 1 84 ? 6.664 -2.307 4.595 1.000 20.052 81 VAL AAA O 1
ATOM 656 N N . GLY A 1 85 ? 6.457 -3.480 6.535 1.000 20.373 82 GLY AAA N 1
ATOM 657 C CA . GLY A 1 85 ? 7.180 -2.530 7.370 1.000 17.479 82 GLY AAA CA 1
ATOM 658 C C . GLY A 1 85 ? 6.355 -1.397 7.955 1.000 16.125 82 GLY AAA C 1
ATOM 659 O O . GLY A 1 85 ? 6.905 -0.520 8.585 1.000 17.656 82 GLY AAA O 1
ATOM 660 N N . ARG A 1 86 ? 5.042 -1.372 7.704 1.000 16.296 83 ARG AAA N 1
ATOM 661 C CA . ARG A 1 86 ? 4.216 -0.312 8.251 1.000 18.510 83 ARG AAA CA 1
ATOM 662 C C . ARG A 1 86 ? 4.138 -0.427 9.777 1.000 16.905 83 ARG AAA C 1
ATOM 663 O O . ARG A 1 86 ? 4.006 -1.524 10.306 1.000 17.670 83 ARG AAA O 1
ATOM 671 N N . ILE A 1 87 ? 4.089 0.728 10.451 1.000 16.729 84 ILE AAA N 1
ATOM 672 C CA . ILE A 1 87 ? 4.290 0.803 11.877 1.000 16.651 84 ILE AAA CA 1
ATOM 673 C C . ILE A 1 87 ? 3.016 1.325 12.534 1.000 16.919 84 ILE AAA C 1
ATOM 674 O O . ILE A 1 87 ? 2.584 2.432 12.245 1.000 20.901 84 ILE AAA O 1
ATOM 679 N N . CYS A 1 88 ? 2.467 0.536 13.450 1.000 18.375 85 CYS AAA N 1
ATOM 680 C CA . CYS A 1 88 ? 1.354 1.019 14.251 1.000 19.682 85 CYS AAA CA 1
ATOM 681 C C . CYS A 1 88 ? 1.931 1.795 15.450 1.000 17.323 85 CYS AAA C 1
ATOM 682 O O . CYS A 1 88 ? 2.303 1.196 16.441 1.000 18.892 85 CYS AAA O 1
ATOM 685 N N . LEU A 1 89 ? 2.050 3.136 15.352 1.000 18.807 86 LEU AAA N 1
ATOM 686 C CA . LEU A 1 89 ? 2.577 3.964 16.445 1.000 21.574 86 LEU AAA CA 1
ATOM 687 C C . LEU A 1 89 ? 1.680 5.197 16.601 1.000 20.268 86 LEU AAA C 1
ATOM 688 O O . LEU A 1 89 ? 1.391 5.842 15.620 1.000 20.114 86 LEU AAA O 1
ATOM 693 N N . ASP A 1 90 ? 1.193 5.488 17.812 1.000 23.349 87 ASP AAA N 1
ATOM 694 C CA . ASP A 1 90 ? 0.115 6.469 17.943 1.000 23.842 87 ASP AAA CA 1
ATOM 695 C C . ASP A 1 90 ? 0.513 7.843 17.357 1.000 24.744 87 ASP AAA C 1
ATOM 696 O O . ASP A 1 90 ? -0.233 8.462 16.586 1.000 22.423 87 ASP AAA O 1
ATOM 701 N N . ILE A 1 91 ? 1.756 8.283 17.595 1.000 22.533 88 ILE AAA N 1
ATOM 702 C CA . ILE A 1 91 ? 2.112 9.654 17.224 1.000 23.350 88 ILE AAA CA 1
ATOM 703 C C . ILE A 1 91 ? 2.210 9.894 15.710 1.000 28.336 88 ILE AAA C 1
ATOM 704 O O . ILE A 1 91 ? 2.276 11.057 15.310 1.000 30.218 88 ILE AAA O 1
ATOM 709 N N . ILE A 1 92 ? 2.260 8.845 14.865 1.000 30.334 89 ILE AAA N 1
ATOM 710 C CA . ILE A 1 92 ? 2.276 9.026 13.413 1.000 27.409 89 ILE AAA CA 1
ATOM 711 C C . ILE A 1 92 ? 0.924 8.603 12.841 1.000 33.758 89 ILE AAA C 1
ATOM 712 O O . ILE A 1 92 ? 0.774 8.418 11.618 1.000 31.545 89 ILE AAA O 1
ATOM 717 N N . LYS A 1 93 ? -0.056 8.481 13.750 1.000 32.450 90 LYS AAA N 1
ATOM 718 C CA . LYS A 1 93 ? -1.406 8.070 13.387 1.000 43.123 90 LYS AAA CA 1
ATOM 719 C C . LYS A 1 93 ? -2.394 9.114 13.899 1.000 44.186 90 LYS AAA C 1
ATOM 720 O O . LYS A 1 93 ? -2.740 10.042 13.175 1.000 45.959 90 LYS AAA O 1
ATOM 726 N N . ASP A 1 94 ? -2.820 8.968 15.157 1.000 42.725 91 ASP AAA N 1
ATOM 727 C CA . ASP A 1 94 ? -3.932 9.766 15.639 1.000 41.753 91 ASP AAA CA 1
ATOM 728 C C . ASP A 1 94 ? -3.491 10.696 16.771 1.000 40.462 91 ASP AAA C 1
ATOM 729 O O . ASP A 1 94 ? -4.257 11.572 17.180 1.000 35.327 91 ASP AAA O 1
ATOM 734 N N . LYS A 1 95 ? -2.277 10.481 17.302 1.000 33.931 92 LYS AAA N 1
ATOM 735 C CA . LYS A 1 95 ? -1.772 11.304 18.394 1.000 31.873 92 LYS AAA CA 1
ATOM 736 C C . LYS A 1 95 ? -0.702 12.276 17.889 1.000 28.116 92 LYS AAA C 1
ATOM 737 O O . LYS A 1 95 ? 0.152 12.696 18.660 1.000 30.061 92 LYS AAA O 1
ATOM 743 N N . TRP A 1 96 ? -0.746 12.620 16.600 1.000 28.551 93 TRP AAA N 1
ATOM 744 C CA . TRP A 1 96 ? 0.201 13.576 16.040 1.000 26.257 93 TRP AAA CA 1
ATOM 745 C C . TRP A 1 96 ? -0.228 14.982 16.433 1.000 28.887 93 TRP AAA C 1
ATOM 746 O O . TRP A 1 96 ? -1.419 15.258 16.484 1.000 27.031 93 TRP AAA O 1
ATOM 757 N N . SER A 1 97 ? 0.763 15.832 16.717 1.000 25.620 94 SER AAA N 1
ATOM 758 C CA . SER A 1 97 ? 0.574 17.254 16.973 1.000 27.054 94 SER AAA CA 1
ATOM 759 C C . SER A 1 97 ? 1.575 17.965 16.064 1.000 23.474 94 SER AAA C 1
ATOM 760 O O . SER A 1 97 ? 2.705 17.498 15.941 1.000 22.514 94 SER AAA O 1
ATOM 763 N N . PRO A 1 98 ? 1.248 19.133 15.473 1.000 26.168 95 PRO AAA N 1
ATOM 764 C CA . PRO A 1 98 ? 2.204 19.833 14.625 1.000 24.387 95 PRO AAA CA 1
ATOM 765 C C . PRO A 1 98 ? 3.516 20.245 15.293 1.000 23.057 95 PRO AAA C 1
ATOM 766 O O . PRO A 1 98 ? 4.499 20.441 14.588 1.000 24.201 95 PRO AAA O 1
ATOM 770 N N . ALA A 1 99 ? 3.561 20.343 16.638 1.000 20.305 96 ALA AAA N 1
ATOM 771 C CA . ALA A 1 99 ? 4.778 20.756 17.330 1.000 21.010 96 ALA AAA CA 1
ATOM 772 C C . ALA A 1 99 ? 5.829 19.652 17.403 1.000 23.179 96 ALA AAA C 1
ATOM 773 O O . ALA A 1 99 ? 7.017 19.952 17.590 1.000 21.405 96 ALA AAA O 1
ATOM 775 N N . LEU A 1 100 ? 5.390 18.384 17.330 1.000 21.591 97 LEU AAA N 1
ATOM 776 C CA . LEU A 1 100 ? 6.298 17.250 17.407 1.000 21.874 97 LEU AAA CA 1
ATOM 777 C C . LEU A 1 100 ? 7.268 17.265 16.219 1.000 21.292 97 LEU AAA C 1
ATOM 778 O O . LEU A 1 100 ? 6.884 17.680 15.129 1.000 23.668 97 LEU AAA O 1
ATOM 783 N N . LEU A 1 101 ? 8.511 16.783 16.419 1.000 20.978 98 LEU AAA N 1
ATOM 784 C CA . LEU A 1 101 ? 9.501 16.782 15.347 1.000 21.253 98 LEU AAA CA 1
ATOM 785 C C . LEU A 1 101 ? 9.895 15.360 14.945 1.000 21.981 98 LEU AAA C 1
ATOM 786 O O . LEU A 1 101 ? 9.647 14.410 15.672 1.000 20.972 98 LEU AAA O 1
ATOM 791 N N . ILE A 1 102 ? 10.548 15.230 13.793 1.000 21.181 99 ILE AAA N 1
ATOM 792 C CA . ILE A 1 102 ? 11.012 13.932 13.318 1.000 19.911 99 ILE AAA CA 1
ATOM 793 C C . ILE A 1 102 ? 11.807 13.160 14.371 1.000 19.669 99 ILE AAA C 1
ATOM 794 O O . ILE A 1 102 ? 11.686 11.934 14.465 1.000 19.558 99 ILE AAA O 1
ATOM 799 N N . ASN A 1 103 ? 12.696 13.854 15.076 1.000 23.182 100 ASN AAA N 1
ATOM 800 C CA . ASN A 1 103 ? 13.557 13.346 16.134 1.000 23.702 100 ASN AAA CA 1
ATOM 801 C C . ASN A 1 103 ? 12.749 12.490 17.111 1.000 23.643 100 ASN AAA C 1
ATOM 802 O O . ASN A 1 103 ? 13.164 11.407 17.510 1.000 21.058 100 ASN AAA O 1
ATOM 807 N N . LYS A 1 104 ? 11.568 13.005 17.458 1.000 20.369 101 LYS AAA N 1
ATOM 808 C CA . LYS A 1 104 ? 10.673 12.403 18.423 1.000 21.690 101 LYS AAA CA 1
ATOM 809 C C . LYS A 1 104 ? 10.018 11.171 17.815 1.000 18.066 101 LYS AAA C 1
ATOM 810 O O . LYS A 1 104 ? 9.883 10.186 18.519 1.000 18.881 101 LYS AAA O 1
ATOM 816 N N . VAL A 1 105 ? 9.544 11.269 16.565 1.000 17.324 102 VAL AAA N 1
ATOM 817 C CA . VAL A 1 105 ? 9.054 10.098 15.863 1.000 18.310 102 VAL AAA CA 1
ATOM 818 C C . VAL A 1 105 ? 10.097 8.985 15.933 1.000 16.627 102 VAL AAA C 1
ATOM 819 O O . VAL A 1 105 ? 9.791 7.819 16.235 1.000 14.377 102 VAL AAA O 1
ATOM 823 N N . LEU A 1 106 ? 11.358 9.319 15.616 1.000 15.887 103 LEU AAA N 1
ATOM 824 C CA . LEU A 1 106 ? 12.315 8.222 15.515 1.000 16.089 103 LEU AAA CA 1
ATOM 825 C C . LEU A 1 106 ? 12.637 7.614 16.892 1.000 15.147 103 LEU AAA C 1
ATOM 826 O O . LEU A 1 106 ? 12.762 6.383 17.039 1.000 15.697 103 LEU AAA O 1
ATOM 831 N N . LEU A 1 107 ? 12.807 8.460 17.905 1.000 15.190 104 LEU AAA N 1
ATOM 832 C CA . LEU A 1 107 ? 12.952 8.032 19.276 1.000 17.471 104 LEU AAA CA 1
ATOM 833 C C . LEU A 1 107 ? 11.782 7.096 19.648 1.000 18.001 104 LEU AAA C 1
ATOM 834 O O . LEU A 1 107 ? 12.000 6.078 20.303 1.000 17.277 104 LEU AAA O 1
ATOM 839 N N . SER A 1 108 ? 10.550 7.449 19.229 1.000 16.649 105 SER AAA N 1
ATOM 840 C CA . SER A 1 108 ? 9.398 6.648 19.603 1.000 15.694 105 SER AAA CA 1
ATOM 841 C C . SER A 1 108 ? 9.467 5.248 18.987 1.000 15.943 105 SER AAA C 1
ATOM 842 O O . SER A 1 108 ? 8.995 4.305 19.612 1.000 16.829 105 SER AAA O 1
ATOM 845 N N . ILE A 1 109 ? 9.997 5.147 17.759 1.000 16.699 106 ILE AAA N 1
ATOM 846 C CA . ILE A 1 109 ? 10.124 3.854 17.096 1.000 17.570 106 ILE AAA CA 1
ATOM 847 C C . ILE A 1 109 ? 11.198 3.069 17.836 1.000 17.252 106 ILE AAA C 1
ATOM 848 O O . ILE A 1 109 ? 11.042 1.884 18.082 1.000 15.257 106 ILE AAA O 1
ATOM 853 N N . GLN A 1 110 ? 12.289 3.748 18.215 1.000 16.930 107 GLN AAA N 1
ATOM 854 C CA . GLN A 1 110 ? 13.335 3.096 18.999 1.000 18.679 107 GLN AAA CA 1
ATOM 855 C C . GLN A 1 110 ? 12.813 2.519 20.321 1.000 18.491 107 GLN AAA C 1
ATOM 856 O O . GLN A 1 110 ? 13.110 1.393 20.693 1.000 17.738 107 GLN AAA O 1
ATOM 862 N N . ILE A 1 111 ? 11.939 3.261 20.994 1.000 17.716 108 ILE AAA N 1
ATOM 863 C CA . ILE A 1 111 ? 11.337 2.798 22.226 1.000 19.336 108 ILE AAA CA 1
ATOM 864 C C . ILE A 1 111 ? 10.387 1.628 21.922 1.000 15.711 108 ILE AAA C 1
ATOM 865 O O . ILE A 1 111 ? 10.349 0.648 22.671 1.000 17.292 108 ILE AAA O 1
ATOM 870 N N . LEU A 1 112 ? 9.623 1.741 20.825 1.000 16.780 109 LEU AAA N 1
ATOM 871 C CA . LEU A 1 112 ? 8.670 0.703 20.428 1.000 15.634 109 LEU AAA CA 1
ATOM 872 C C . LEU A 1 112 ? 9.371 -0.640 20.173 1.000 15.724 109 LEU AAA C 1
ATOM 873 O O . LEU A 1 112 ? 8.880 -1.677 20.577 1.000 14.542 109 LEU AAA O 1
ATOM 878 N N . MET A 1 113 ? 10.619 -0.595 19.674 1.000 14.141 110 MET AAA N 1
ATOM 879 C CA . MET A 1 113 ? 11.408 -1.798 19.509 1.000 15.260 110 MET AAA CA 1
ATOM 880 C C . MET A 1 113 ? 11.766 -2.489 20.837 1.000 17.410 110 MET AAA C 1
ATOM 881 O O . MET A 1 113 ? 11.674 -3.703 20.904 1.000 19.130 110 MET AAA O 1
ATOM 886 N N . SER A 1 114 ? 12.052 -1.749 21.919 1.000 16.193 111 SER AAA N 1
ATOM 887 C CA . SER A 1 114 ? 12.211 -2.314 23.256 1.000 18.295 111 SER AAA CA 1
ATOM 888 C C . SER A 1 114 ? 10.881 -2.676 23.912 1.000 21.093 111 SER AAA C 1
ATOM 889 O O . SER A 1 114 ? 10.811 -3.670 24.648 1.000 21.669 111 SER AAA O 1
ATOM 892 N N . SER A 1 115 ? 9.830 -1.900 23.625 1.000 19.936 112 SER AAA N 1
ATOM 893 C CA . SER A 1 115 ? 8.596 -2.015 24.396 1.000 19.056 112 SER AAA CA 1
ATOM 894 C C . SER A 1 115 ? 7.378 -2.173 23.469 1.000 19.546 112 SER AAA C 1
ATOM 895 O O . SER A 1 115 ? 6.660 -1.213 23.216 1.000 20.186 112 SER AAA O 1
ATOM 898 N N . PRO A 1 116 ? 7.188 -3.361 22.857 1.000 23.493 113 PRO AAA N 1
ATOM 899 C CA . PRO A 1 116 ? 6.124 -3.532 21.864 1.000 22.984 113 PRO AAA CA 1
ATOM 900 C C . PRO A 1 116 ? 4.755 -3.396 22.541 1.000 25.528 113 PRO AAA C 1
ATOM 901 O O . PRO A 1 116 ? 4.635 -3.516 23.774 1.000 25.752 113 PRO AAA O 1
ATOM 905 N N . ASN A 1 117 ? 3.718 -3.108 21.736 1.000 24.139 114 ASN AAA N 1
ATOM 906 C CA . ASN A 1 117 ? 2.360 -3.044 22.256 1.000 26.961 114 ASN AAA CA 1
ATOM 907 C C . ASN A 1 117 ? 1.514 -4.120 21.590 1.000 26.192 114 ASN AAA C 1
ATOM 908 O O . ASN A 1 117 ? 0.720 -3.808 20.716 1.000 26.672 114 ASN AAA O 1
ATOM 913 N N . PRO A 1 118 ? 1.584 -5.388 22.067 1.000 29.927 115 PRO AAA N 1
ATOM 914 C CA . PRO A 1 118 ? 0.795 -6.473 21.485 1.000 28.430 115 PRO AAA CA 1
ATOM 915 C C . PRO A 1 118 ? -0.695 -6.403 21.838 1.000 28.465 115 PRO AAA C 1
ATOM 916 O O . PRO A 1 118 ? -1.464 -7.228 21.351 1.000 31.035 115 PRO AAA O 1
ATOM 920 N N . ASP A 1 119 ? -1.104 -5.427 22.659 1.000 29.109 116 ASP AAA N 1
ATOM 921 C CA . ASP A 1 119 ? -2.519 -5.328 22.998 1.000 33.758 116 ASP AAA CA 1
ATOM 922 C C . ASP A 1 119 ? -3.163 -4.149 22.278 1.000 35.414 116 ASP AAA C 1
ATOM 923 O O . ASP A 1 119 ? -4.287 -3.765 22.593 1.000 35.895 116 ASP AAA O 1
ATOM 928 N N . ASP A 1 120 ? -2.437 -3.606 21.294 1.000 34.221 117 ASP AAA N 1
ATOM 929 C CA . ASP A 1 120 ? -2.918 -2.558 20.417 1.000 35.235 117 ASP AAA CA 1
ATOM 930 C C . ASP A 1 120 ? -4.248 -3.042 19.831 1.000 40.145 117 ASP AAA C 1
ATOM 931 O O . ASP A 1 120 ? -4.366 -4.231 19.515 1.000 31.646 117 ASP AAA O 1
ATOM 936 N N . PRO A 1 121 ? -5.278 -2.161 19.703 1.000 38.776 118 PRO AAA N 1
ATOM 937 C CA . PRO A 1 121 ? -6.622 -2.594 19.312 1.000 42.481 118 PRO AAA CA 1
ATOM 938 C C . PRO A 1 121 ? -6.652 -3.481 18.067 1.000 46.522 118 PRO AAA C 1
ATOM 939 O O . PRO A 1 121 ? -7.345 -4.492 18.056 1.000 55.327 118 PRO AAA O 1
ATOM 943 N N . LEU A 1 122 ? -5.881 -3.113 17.036 1.000 47.168 119 LEU AAA N 1
ATOM 944 C CA . LEU A 1 122 ? -6.003 -3.744 15.731 1.000 52.168 119 LEU AAA CA 1
ATOM 945 C C . LEU A 1 122 ? -5.260 -5.083 15.725 1.000 50.391 119 LEU AAA C 1
ATOM 946 O O . LEU A 1 122 ? -4.033 -5.102 15.783 1.000 42.954 119 LEU AAA O 1
ATOM 951 N N . ALA A 1 123 ? -6.023 -6.186 15.617 1.000 48.652 120 ALA AAA N 1
ATOM 952 C CA . ALA A 1 123 ? -5.498 -7.545 15.759 1.000 50.855 120 ALA AAA CA 1
ATOM 953 C C . ALA A 1 123 ? -4.550 -7.904 14.613 1.000 43.212 120 ALA AAA C 1
ATOM 954 O O . ALA A 1 123 ? -4.790 -7.533 13.466 1.000 42.434 120 ALA AAA O 1
ATOM 956 N N . ASN A 1 124 ? -3.471 -8.630 14.948 1.000 40.506 121 ASN AAA N 1
ATOM 957 C CA . ASN A 1 124 ? -2.621 -9.266 13.948 1.000 36.077 121 ASN AAA CA 1
ATOM 958 C C . ASN A 1 124 ? -1.945 -10.485 14.578 1.000 29.616 121 ASN AAA C 1
ATOM 959 O O . ASN A 1 124 ? -1.891 -10.620 15.801 1.000 26.341 121 ASN AAA O 1
ATOM 964 N N . ASP A 1 125 ? -1.380 -11.338 13.720 1.000 30.160 122 ASP AAA N 1
ATOM 965 C CA . ASP A 1 125 ? -0.947 -12.657 14.142 1.000 30.155 122 ASP AAA CA 1
ATOM 966 C C . ASP A 1 125 ? 0.319 -12.550 14.993 1.000 26.103 122 ASP AAA C 1
ATOM 967 O O . ASP A 1 125 ? 0.505 -13.344 15.900 1.000 25.359 122 ASP AAA O 1
ATOM 972 N N . VAL A 1 126 ? 1.175 -11.559 14.716 1.000 23.575 123 VAL AAA N 1
ATOM 973 C CA . VAL A 1 126 ? 2.405 -11.455 15.478 1.000 21.094 123 VAL AAA CA 1
ATOM 974 C C . VAL A 1 126 ? 2.113 -11.016 16.913 1.000 20.098 123 VAL AAA C 1
ATOM 975 O O . VAL A 1 126 ? 2.712 -11.559 17.839 1.000 21.342 123 VAL AAA O 1
ATOM 979 N N . ALA A 1 127 ? 1.226 -10.016 17.091 1.000 20.922 124 ALA AAA N 1
ATOM 980 C CA . ALA A 1 127 ? 0.722 -9.620 18.399 1.000 21.402 124 ALA AAA CA 1
ATOM 981 C C . ALA A 1 127 ? 0.103 -10.813 19.129 1.000 23.797 124 ALA AAA C 1
ATOM 982 O O . ALA A 1 127 ? 0.319 -11.004 20.328 1.000 24.718 124 ALA AAA O 1
ATOM 984 N N . GLU A 1 128 ? -0.623 -11.648 18.394 1.000 26.035 125 GLU AAA N 1
ATOM 985 C CA . GLU A 1 128 ? -1.296 -12.773 19.006 1.000 30.238 125 GLU AAA CA 1
ATOM 986 C C . GLU A 1 128 ? -0.262 -13.763 19.530 1.000 28.661 125 GLU AAA C 1
ATOM 987 O O . GLU A 1 128 ? -0.454 -14.357 20.583 1.000 28.827 125 GLU AAA O 1
ATOM 993 N N . HIS A 1 129 ? 0.842 -13.934 18.789 1.000 27.257 126 HIS AAA N 1
ATOM 994 C CA . HIS A 1 129 ? 1.934 -14.788 19.205 1.000 26.502 126 HIS AAA CA 1
ATOM 995 C C . HIS A 1 129 ? 2.617 -14.256 20.467 1.000 24.544 126 HIS AAA C 1
ATOM 996 O O . HIS A 1 129 ? 2.913 -14.999 21.395 1.000 27.984 126 HIS AAA O 1
ATOM 1003 N N . TRP A 1 130 ? 2.926 -12.958 20.476 1.000 21.119 127 TRP AAA N 1
ATOM 1004 C CA . TRP A 1 130 ? 3.481 -12.283 21.638 1.000 21.986 127 TRP AAA CA 1
ATOM 1005 C C . TRP A 1 130 ? 2.631 -12.557 22.880 1.000 24.954 127 TRP AAA C 1
ATOM 1006 O O . TRP A 1 130 ? 3.164 -12.754 23.968 1.000 23.408 127 TRP AAA O 1
ATOM 1017 N N . LYS A 1 131 ? 1.301 -12.592 22.723 1.000 25.696 128 LYS AAA N 1
ATOM 1018 C CA . LYS A 1 131 ? 0.452 -12.778 23.895 1.000 29.878 128 LYS AAA CA 1
ATOM 1019 C C . LYS A 1 131 ? 0.395 -14.244 24.306 1.000 31.226 128 LYS AAA C 1
ATOM 1020 O O . LYS A 1 131 ? 0.491 -14.557 25.491 1.000 36.604 128 LYS AAA O 1
ATOM 1026 N N . GLU A 1 132 ? 0.210 -15.120 23.318 1.000 31.453 129 GLU AAA N 1
ATOM 1027 C CA . GLU A 1 132 ? 0.073 -16.559 23.490 1.000 35.953 129 GLU AAA CA 1
ATOM 1028 C C . GLU A 1 132 ? 1.350 -17.146 24.093 1.000 35.350 129 GLU AAA C 1
ATOM 1029 O O . GLU A 1 132 ? 1.287 -18.014 24.950 1.000 32.296 129 GLU AAA O 1
ATOM 1035 N N . ASP A 1 133 ? 2.525 -16.725 23.603 1.000 30.148 130 ASP AAA N 1
ATOM 1036 C CA . ASP A 1 133 ? 3.756 -17.386 24.011 1.000 27.924 130 ASP AAA CA 1
ATOM 1037 C C . ASP A 1 133 ? 4.931 -16.430 23.837 1.000 29.067 130 ASP AAA C 1
ATOM 1038 O O . ASP A 1 133 ? 5.763 -16.610 22.941 1.000 29.181 130 ASP AAA O 1
ATOM 1043 N N . GLU A 1 134 ? 5.013 -15.442 24.731 1.000 27.878 131 GLU AAA N 1
ATOM 1044 C CA . GLU A 1 134 ? 5.975 -14.365 24.550 1.000 30.895 131 GLU AAA CA 1
ATOM 1045 C C . GLU A 1 134 ? 7.385 -14.914 24.330 1.000 30.225 131 GLU AAA C 1
ATOM 1046 O O . GLU A 1 134 ? 8.143 -14.363 23.544 1.000 25.380 131 GLU AAA O 1
ATOM 1052 N N . ALA A 1 135 ? 7.752 -15.996 25.032 1.000 31.315 132 ALA AAA N 1
ATOM 1053 C CA . ALA A 1 135 ? 9.140 -16.453 24.972 1.000 29.526 132 ALA AAA CA 1
ATOM 1054 C C . ALA A 1 135 ? 9.505 -16.943 23.568 1.000 29.743 132 ALA AAA C 1
ATOM 1055 O O . ALA A 1 135 ? 10.562 -16.606 23.032 1.000 28.162 132 ALA AAA O 1
ATOM 1057 N N . SER A 1 136 ? 8.592 -17.692 22.946 1.000 26.846 133 SER AAA N 1
ATOM 1058 C CA . SER A 1 136 ? 8.732 -18.157 21.576 1.000 24.442 133 SER AAA CA 1
ATOM 1059 C C . SER A 1 136 ? 8.757 -16.976 20.600 1.000 23.803 133 SER AAA C 1
ATOM 1060 O O . SER A 1 136 ? 9.555 -16.976 19.662 1.000 25.538 133 SER AAA O 1
ATOM 1063 N N . ALA A 1 137 ? 7.854 -15.996 20.796 1.000 19.765 134 ALA AAA N 1
ATOM 1064 C CA . ALA A 1 137 ? 7.843 -14.838 19.918 1.000 20.402 134 ALA AAA CA 1
ATOM 1065 C C . ALA A 1 137 ? 9.202 -14.149 19.943 1.000 19.904 134 ALA AAA C 1
ATOM 1066 O O . ALA A 1 137 ? 9.697 -13.745 18.889 1.000 19.217 134 ALA AAA O 1
ATOM 1068 N N . LEU A 1 138 ? 9.734 -13.901 21.150 1.000 19.475 135 LEU AAA N 1
ATOM 1069 C CA . LEU A 1 138 ? 11.018 -13.226 21.262 1.000 21.837 135 LEU AAA CA 1
ATOM 1070 C C . LEU A 1 138 ? 12.096 -14.008 20.499 1.000 23.431 135 LEU AAA C 1
ATOM 1071 O O . LEU A 1 138 ? 12.959 -13.437 19.831 1.000 22.394 135 LEU AAA O 1
ATOM 1076 N N . GLN A 1 139 ? 12.033 -15.333 20.619 1.000 23.499 136 GLN AAA N 1
ATOM 1077 C CA . GLN A 1 139 ? 12.966 -16.234 19.960 1.000 24.470 136 GLN AAA CA 1
ATOM 1078 C C . GLN A 1 139 ? 12.890 -16.091 18.445 1.000 21.113 136 GLN AAA C 1
ATOM 1079 O O . GLN A 1 139 ? 13.911 -16.015 17.771 1.000 23.423 136 GLN AAA O 1
ATOM 1085 N N . THR A 1 140 ? 11.679 -16.027 17.901 1.000 20.270 137 THR AAA N 1
ATOM 1086 C CA . THR A 1 140 ? 11.510 -15.858 16.469 1.000 20.665 137 THR AAA CA 1
ATOM 1087 C C . THR A 1 140 ? 12.106 -14.505 16.077 1.000 19.663 137 THR AAA C 1
ATOM 1088 O O . THR A 1 140 ? 12.685 -14.390 15.012 1.000 20.172 137 THR AAA O 1
ATOM 1092 N N . ALA A 1 141 ? 11.897 -13.477 16.930 1.000 20.075 138 ALA AAA N 1
ATOM 1093 C CA . ALA A 1 141 ? 12.388 -12.136 16.644 1.000 17.621 138 ALA AAA CA 1
ATOM 1094 C C . ALA A 1 141 ? 13.908 -12.119 16.569 1.000 18.182 138 ALA AAA C 1
ATOM 1095 O O . ALA A 1 141 ? 14.430 -11.380 15.738 1.000 19.306 138 ALA AAA O 1
ATOM 1097 N N . ARG A 1 142 ? 14.590 -12.867 17.455 1.000 19.127 139 ARG AAA N 1
ATOM 1098 C CA . ARG A 1 142 ? 16.051 -12.953 17.438 1.000 21.550 139 ARG AAA CA 1
ATOM 1099 C C . ARG A 1 142 ? 16.497 -13.618 16.133 1.000 23.038 139 ARG AAA C 1
ATOM 1100 O O . ARG A 1 142 ? 17.437 -13.184 15.484 1.000 22.846 139 ARG AAA O 1
ATOM 1108 N N . GLU A 1 143 ? 15.796 -14.681 15.739 1.000 27.370 140 GLU AAA N 1
ATOM 1109 C CA . GLU A 1 143 ? 16.109 -15.417 14.521 1.000 27.378 140 GLU AAA CA 1
ATOM 1110 C C . GLU A 1 143 ? 15.945 -14.499 13.317 1.000 24.152 140 GLU AAA C 1
ATOM 1111 O O . GLU A 1 143 ? 16.808 -14.470 12.457 1.000 23.591 140 GLU AAA O 1
ATOM 1117 N N . TRP A 1 144 ? 14.838 -13.732 13.277 1.000 24.823 141 TRP AAA N 1
ATOM 1118 C CA . TRP A 1 144 ? 14.608 -12.777 12.206 1.000 22.574 141 TRP AAA CA 1
ATOM 1119 C C . TRP A 1 144 ? 15.697 -11.706 12.210 1.000 22.109 141 TRP AAA C 1
ATOM 1120 O O . TRP A 1 144 ? 16.031 -11.201 11.135 1.000 24.655 141 TRP AAA O 1
ATOM 1131 N N . THR A 1 145 ? 16.179 -11.317 13.404 1.000 21.154 142 THR AAA N 1
ATOM 1132 C CA . THR A 1 145 ? 17.189 -10.263 13.503 1.000 23.523 142 THR AAA CA 1
ATOM 1133 C C . THR A 1 145 ? 18.488 -10.763 12.863 1.000 26.800 142 THR AAA C 1
ATOM 1134 O O . THR A 1 145 ? 19.151 -10.048 12.110 1.000 26.423 142 THR AAA O 1
ATOM 1138 N N . ARG A 1 146 ? 18.846 -12.012 13.192 1.000 28.186 143 ARG AAA N 1
ATOM 1139 C CA . ARG A 1 146 ? 20.047 -12.613 12.617 1.000 31.781 143 ARG AAA CA 1
ATOM 1140 C C . ARG A 1 146 ? 19.908 -12.766 11.103 1.000 26.813 143 ARG AAA C 1
ATOM 1141 O O . ARG A 1 146 ? 20.864 -12.495 10.391 1.000 33.847 143 ARG AAA O 1
ATOM 1149 N N . LYS A 1 147 ? 18.726 -13.148 10.620 1.000 25.100 144 LYS AAA N 1
ATOM 1150 C CA . LYS A 1 147 ? 18.482 -13.435 9.217 1.000 29.409 144 LYS AAA CA 1
ATOM 1151 C C . LYS A 1 147 ? 18.481 -12.167 8.358 1.000 31.304 144 LYS AAA C 1
ATOM 1152 O O . LYS A 1 147 ? 19.006 -12.174 7.246 1.000 28.622 144 LYS AAA O 1
ATOM 1158 N N . TYR A 1 148 ? 17.893 -11.073 8.870 1.000 26.717 145 TYR AAA N 1
ATOM 1159 C CA . TYR A 1 148 ? 17.471 -10.006 7.981 1.000 27.511 145 TYR AAA CA 1
ATOM 1160 C C . TYR A 1 148 ? 18.125 -8.669 8.313 1.000 25.636 145 TYR AAA C 1
ATOM 1161 O O . TYR A 1 148 ? 18.169 -7.806 7.440 1.000 27.251 145 TYR AAA O 1
ATOM 1170 N N . ALA A 1 149 ? 18.614 -8.502 9.561 1.000 26.008 146 ALA AAA N 1
ATOM 1171 C CA . ALA A 1 149 ? 19.082 -7.225 10.066 1.000 25.649 146 ALA AAA CA 1
ATOM 1172 C C . ALA A 1 149 ? 20.594 -7.247 10.308 1.000 25.491 146 ALA AAA C 1
ATOM 1173 O O . ALA A 1 149 ? 21.108 -6.451 11.072 1.000 26.589 146 ALA AAA O 1
ATOM 1175 N N . LYS A 1 150 ? 21.318 -8.186 9.695 1.000 29.797 147 LYS AAA N 1
ATOM 1176 C CA . LYS A 1 150 ? 22.769 -8.202 9.877 1.000 33.301 147 LYS AAA CA 1
ATOM 1177 C C . LYS A 1 150 ? 23.356 -6.859 9.449 1.000 33.318 147 LYS AAA C 1
ATOM 1178 O O . LYS A 1 150 ? 23.090 -6.386 8.348 1.000 35.198 147 LYS AAA O 1
ATOM 1184 N N . PRO A 1 151 ? 24.117 -6.178 10.336 1.000 35.327 148 PRO AAA N 1
ATOM 1185 C CA . PRO A 1 151 ? 24.757 -4.910 9.979 1.000 39.023 148 PRO AAA CA 1
ATOM 1186 C C . PRO A 1 151 ? 25.432 -4.996 8.598 1.000 42.225 148 PRO AAA C 1
ATOM 1187 O O . PRO A 1 151 ? 25.852 -6.068 8.133 1.000 42.780 148 PRO AAA O 1
ATOM 1192 N N . MET B 2 4 ? 7.413 21.324 -5.733 1.000 62.941 1 MET BBB N 1
ATOM 1193 C CA . MET B 2 4 ? 6.036 20.732 -5.819 1.000 68.394 1 MET BBB CA 1
ATOM 1194 C C . MET B 2 4 ? 5.750 19.933 -4.553 1.000 62.372 1 MET BBB C 1
ATOM 1195 O O . MET B 2 4 ? 4.640 19.966 -4.024 1.000 57.999 1 MET BBB O 1
ATOM 1200 N N . VAL B 2 5 ? 6.792 19.232 -4.088 1.000 57.482 2 VAL BBB N 1
ATOM 1201 C CA . VAL B 2 5 ? 6.719 18.115 -3.153 1.000 45.355 2 VAL BBB CA 1
ATOM 1202 C C . VAL B 2 5 ? 6.362 16.837 -3.912 1.000 41.502 2 VAL BBB C 1
ATOM 1203 O O . VAL B 2 5 ? 5.197 16.509 -4.159 1.000 44.634 2 VAL BBB O 1
ATOM 1207 N N . GLU B 2 6 ? 7.421 16.128 -4.256 1.000 37.451 3 GLU BBB N 1
ATOM 1208 C CA . GLU B 2 6 ? 7.363 14.843 -4.915 1.000 36.535 3 GLU BBB CA 1
ATOM 1209 C C . GLU B 2 6 ? 7.170 13.755 -3.858 1.000 30.628 3 GLU BBB C 1
ATOM 1210 O O . GLU B 2 6 ? 8.014 13.610 -2.976 1.000 34.840 3 GLU BBB O 1
ATOM 1216 N N . VAL B 2 7 ? 6.108 12.968 -4.011 1.000 30.814 4 VAL BBB N 1
ATOM 1217 C CA . VAL B 2 7 ? 5.953 11.735 -3.253 1.000 26.791 4 VAL BBB CA 1
ATOM 1218 C C . VAL B 2 7 ? 6.918 10.674 -3.794 1.000 26.555 4 VAL BBB C 1
ATOM 1219 O O . VAL B 2 7 ? 6.899 10.345 -4.978 1.000 28.014 4 VAL BBB O 1
ATOM 1223 N N . PRO B 2 8 ? 7.841 10.173 -2.949 1.000 25.476 5 PRO BBB N 1
ATOM 1224 C CA . PRO B 2 8 ? 8.763 9.099 -3.334 1.000 24.072 5 PRO BBB CA 1
ATOM 1225 C C . PRO B 2 8 ? 7.986 7.877 -3.814 1.000 23.972 5 PRO BBB C 1
ATOM 1226 O O . PRO B 2 8 ? 6.854 7.600 -3.385 1.000 24.878 5 PRO BBB O 1
ATOM 1230 N N . ARG B 2 9 ? 8.604 7.153 -4.758 1.000 24.546 6 ARG BBB N 1
ATOM 1231 C CA . ARG B 2 9 ? 7.939 6.015 -5.378 1.000 21.783 6 ARG BBB CA 1
ATOM 1232 C C . ARG B 2 9 ? 7.342 5.063 -4.333 1.000 19.513 6 ARG BBB C 1
ATOM 1233 O O . ARG B 2 9 ? 6.191 4.649 -4.471 1.000 22.032 6 ARG BBB O 1
ATOM 1241 N N . ASN B 2 10 ? 8.144 4.701 -3.320 1.000 21.155 7 ASN BBB N 1
ATOM 1242 C CA . ASN B 2 10 ? 7.775 3.672 -2.365 1.000 19.064 7 ASN BBB CA 1
ATOM 1243 C C . ASN B 2 10 ? 6.522 4.132 -1.613 1.000 20.583 7 ASN BBB C 1
ATOM 1244 O O . ASN B 2 10 ? 5.658 3.328 -1.330 1.000 20.510 7 ASN BBB O 1
ATOM 1249 N N . PHE B 2 11 ? 6.439 5.422 -1.267 1.000 20.476 8 PHE BBB N 1
ATOM 1250 C CA . PHE B 2 11 ? 5.278 5.910 -0.530 1.000 19.646 8 PHE BBB CA 1
ATOM 1251 C C . PHE B 2 11 ? 4.052 6.089 -1.415 1.000 18.406 8 PHE BBB C 1
ATOM 1252 O O . PHE B 2 11 ? 2.941 5.901 -0.954 1.000 18.129 8 PHE BBB O 1
ATOM 1260 N N . ARG B 2 12 ? 4.244 6.433 -2.691 1.000 20.450 9 ARG BBB N 1
ATOM 1261 C CA . ARG B 2 12 ? 3.145 6.374 -3.651 1.000 19.574 9 ARG BBB CA 1
ATOM 1262 C C . ARG B 2 12 ? 2.553 4.962 -3.727 1.000 18.203 9 ARG BBB C 1
ATOM 1263 O O . ARG B 2 12 ? 1.341 4.797 -3.698 1.000 18.577 9 ARG BBB O 1
ATOM 1271 N N . LEU B 2 13 ? 3.421 3.949 -3.809 1.000 19.505 10 LEU BBB N 1
ATOM 1272 C CA . LEU B 2 13 ? 2.924 2.585 -3.962 1.000 19.128 10 LEU BBB CA 1
ATOM 1273 C C . LEU B 2 13 ? 2.288 2.082 -2.663 1.000 18.298 10 LEU BBB C 1
ATOM 1274 O O . LEU B 2 13 ? 1.274 1.393 -2.715 1.000 18.176 10 LEU BBB O 1
ATOM 1279 N N . LEU B 2 14 ? 2.830 2.504 -1.504 1.000 18.073 11 LEU BBB N 1
ATOM 1280 C CA . LEU B 2 14 ? 2.128 2.238 -0.243 1.000 19.272 11 LEU BBB CA 1
ATOM 1281 C C . LEU B 2 14 ? 0.738 2.869 -0.234 1.000 19.927 11 LEU BBB C 1
ATOM 1282 O O . LEU B 2 14 ? -0.188 2.309 0.341 1.000 22.106 11 LEU BBB O 1
ATOM 1287 N N . GLU B 2 15 ? 0.608 4.091 -0.773 1.000 20.877 12 GLU BBB N 1
ATOM 1288 C CA . GLU B 2 15 ? -0.701 4.733 -0.854 1.000 23.080 12 GLU BBB CA 1
ATOM 1289 C C . GLU B 2 15 ? -1.661 3.874 -1.676 1.000 20.743 12 GLU BBB C 1
ATOM 1290 O O . GLU B 2 15 ? -2.812 3.639 -1.314 1.000 22.062 12 GLU BBB O 1
ATOM 1296 N N . GLU B 2 16 ? -1.228 3.457 -2.860 1.000 19.934 13 GLU BBB N 1
ATOM 1297 C CA . GLU B 2 16 ? -2.083 2.620 -3.699 1.000 20.137 13 GLU BBB CA 1
ATOM 1298 C C . GLU B 2 16 ? -2.350 1.261 -3.040 1.000 18.983 13 GLU BBB C 1
ATOM 1299 O O . GLU B 2 16 ? -3.436 0.741 -3.177 1.000 17.729 13 GLU BBB O 1
ATOM 1305 N N . LEU B 2 17 ? -1.354 0.678 -2.365 1.000 19.406 14 LEU BBB N 1
ATOM 1306 C CA . LEU B 2 17 ? -1.626 -0.569 -1.650 1.000 20.660 14 LEU BBB CA 1
ATOM 1307 C C . LEU B 2 17 ? -2.808 -0.362 -0.686 1.000 20.209 14 LEU BBB C 1
ATOM 1308 O O . LEU B 2 17 ? -3.741 -1.175 -0.636 1.000 22.828 14 LEU BBB O 1
ATOM 1313 N N . GLU B 2 18 ? -2.777 0.756 0.057 1.000 25.574 15 GLU BBB N 1
ATOM 1314 C CA . GLU B 2 18 ? -3.781 0.991 1.091 1.000 28.250 15 GLU BBB CA 1
ATOM 1315 C C . GLU B 2 18 ? -5.145 1.281 0.469 1.000 27.734 15 GLU BBB C 1
ATOM 1316 O O . GLU B 2 18 ? -6.167 0.889 1.025 1.000 28.791 15 GLU BBB O 1
ATOM 1322 N N . THR B 2 19 ? -5.178 1.992 -0.662 1.000 25.103 16 THR BBB N 1
ATOM 1323 C CA . THR B 2 19 ? -6.454 2.208 -1.341 1.000 25.317 16 THR BBB CA 1
ATOM 1324 C C . THR B 2 19 ? -7.139 0.888 -1.674 1.000 23.080 16 THR BBB C 1
ATOM 1325 O O . THR B 2 19 ? -8.342 0.744 -1.482 1.000 27.112 16 THR BBB O 1
ATOM 1329 N N . GLY B 2 20 ? -6.409 -0.049 -2.288 1.000 24.191 17 GLY BBB N 1
ATOM 1330 C CA . GLY B 2 20 ? -6.878 -1.412 -2.494 1.000 24.299 17 GLY BBB CA 1
ATOM 1331 C C . GLY B 2 20 ? -7.360 -2.075 -1.208 1.000 26.281 17 GLY BBB C 1
ATOM 1332 O O . GLY B 2 20 ? -8.468 -2.603 -1.157 1.000 30.976 17 GLY BBB O 1
ATOM 1333 N N . GLU B 2 21 ? -6.541 -2.013 -0.151 1.000 27.951 18 GLU BBB N 1
ATOM 1334 C CA . GLU B 2 21 ? -6.892 -2.649 1.113 1.000 29.989 18 GLU BBB CA 1
ATOM 1335 C C . GLU B 2 21 ? -8.176 -2.049 1.701 1.000 30.704 18 GLU BBB C 1
ATOM 1336 O O . GLU B 2 21 ? -8.977 -2.806 2.236 1.000 32.904 18 GLU BBB O 1
ATOM 1342 N N . LYS B 2 22 ? -8.333 -0.716 1.633 1.000 32.939 19 LYS BBB N 1
ATOM 1343 C CA . LYS B 2 22 ? -9.457 0.005 2.220 1.000 37.610 19 LYS BBB CA 1
ATOM 1344 C C . LYS B 2 22 ? -10.673 -0.120 1.315 1.000 47.357 19 LYS BBB C 1
ATOM 1345 O O . LYS B 2 22 ? -11.794 0.152 1.747 1.000 53.899 19 LYS BBB O 1
ATOM 1351 N N . GLY B 2 23 ? -10.424 -0.486 0.052 1.000 50.363 20 GLY BBB N 1
ATOM 1352 C CA . GLY B 2 23 ? -11.495 -0.689 -0.904 1.000 55.367 20 GLY BBB CA 1
ATOM 1353 C C . GLY B 2 23 ? -12.657 -1.418 -0.238 1.000 60.262 20 GLY BBB C 1
ATOM 1354 O O . GLY B 2 23 ? -12.463 -2.364 0.529 1.000 60.670 20 GLY BBB O 1
ATOM 1355 N N . THR B 2 24 ? -13.867 -0.943 -0.526 1.000 59.782 21 THR BBB N 1
ATOM 1356 C CA . THR B 2 24 ? -15.039 -1.490 0.134 1.000 56.646 21 THR BBB CA 1
ATOM 1357 C C . THR B 2 24 ? -15.513 -2.750 -0.601 1.000 52.761 21 THR BBB C 1
ATOM 1358 O O . THR B 2 24 ? -16.141 -3.616 0.007 1.000 48.660 21 THR BBB O 1
ATOM 1362 N N . GLY B 2 25 ? -15.153 -2.872 -1.891 1.000 47.604 22 GLY BBB N 1
ATOM 1363 C CA . GLY B 2 25 ? -15.592 -3.970 -2.742 1.000 43.814 22 GLY BBB CA 1
ATOM 1364 C C . GLY B 2 25 ? -16.706 -3.556 -3.711 1.000 41.949 22 GLY BBB C 1
ATOM 1365 O O . GLY B 2 25 ? -17.302 -4.411 -4.382 1.000 37.236 22 GLY BBB O 1
ATOM 1366 N N A SER B 2 26 ? -16.969 -2.242 -3.776 0.500 40.419 23 SER BBB N 1
ATOM 1367 N N B SER B 2 26 ? -16.965 -2.241 -3.783 0.500 40.137 23 SER BBB N 1
ATOM 1368 C CA A SER B 2 26 ? -18.019 -1.671 -4.607 0.500 41.085 23 SER BBB CA 1
ATOM 1369 C CA B SER B 2 26 ? -18.025 -1.676 -4.607 0.500 40.653 23 SER BBB CA 1
ATOM 1370 C C A SER B 2 26 ? -17.679 -1.838 -6.084 0.500 41.112 23 SER BBB C 1
ATOM 1371 C C B SER B 2 26 ? -17.691 -1.821 -6.089 0.500 40.818 23 SER BBB C 1
ATOM 1372 O O A SER B 2 26 ? -18.394 -2.529 -6.804 0.500 43.658 23 SER BBB O 1
ATOM 1373 O O B SER B 2 26 ? -18.423 -2.484 -6.819 0.500 43.258 23 SER BBB O 1
ATOM 1378 N N . ASN B 2 27 ? -16.590 -1.192 -6.519 1.000 39.078 24 ASN BBB N 1
ATOM 1379 C CA . ASN B 2 27 ? -16.129 -1.295 -7.894 1.000 40.552 24 ASN BBB CA 1
ATOM 1380 C C . ASN B 2 27 ? -15.725 -2.740 -8.120 1.000 36.735 24 ASN BBB C 1
ATOM 1381 O O . ASN B 2 27 ? -14.704 -3.183 -7.610 1.000 41.778 24 ASN BBB O 1
ATOM 1386 N N A GLN B 2 28 ? -16.580 -3.494 -8.807 0.500 35.738 25 GLN BBB N 1
ATOM 1387 N N B GLN B 2 28 ? -16.506 -3.438 -8.946 0.500 35.467 25 GLN BBB N 1
ATOM 1388 C CA A GLN B 2 28 ? -16.225 -4.865 -9.129 0.500 35.077 25 GLN BBB CA 1
ATOM 1389 C CA B GLN B 2 28 ? -16.317 -4.865 -9.138 0.500 34.801 25 GLN BBB CA 1
ATOM 1390 C C A GLN B 2 28 ? -16.254 -5.019 -10.643 0.500 33.534 25 GLN BBB C 1
ATOM 1391 C C B GLN B 2 28 ? -15.809 -5.145 -10.548 0.500 33.237 25 GLN BBB C 1
ATOM 1392 O O A GLN B 2 28 ? -16.881 -5.936 -11.170 0.500 34.268 25 GLN BBB O 1
ATOM 1393 O O B GLN B 2 28 ? -15.632 -6.302 -10.923 0.500 34.634 25 GLN BBB O 1
ATOM 1404 N N . ASN B 2 29 ? -15.585 -4.089 -11.333 1.000 29.924 26 ASN BBB N 1
ATOM 1405 C CA . ASN B 2 29 ? -15.358 -4.287 -12.756 1.000 28.799 26 ASN BBB CA 1
ATOM 1406 C C . ASN B 2 29 ? -13.881 -4.079 -13.101 1.000 23.878 26 ASN BBB C 1
ATOM 1407 O O . ASN B 2 29 ? -13.442 -4.426 -14.203 1.000 24.440 26 ASN BBB O 1
ATOM 1412 N N . VAL B 2 30 ? -13.118 -3.522 -12.153 1.000 22.064 27 VAL BBB N 1
ATOM 1413 C CA . VAL B 2 30 ? -11.673 -3.382 -12.287 1.000 23.836 27 VAL BBB CA 1
ATOM 1414 C C . VAL B 2 30 ? -10.983 -3.678 -10.949 1.000 27.131 27 VAL BBB C 1
ATOM 1415 O O . VAL B 2 30 ? -11.518 -3.370 -9.878 1.000 26.301 27 VAL BBB O 1
ATOM 1419 N N . SER B 2 31 ? -9.778 -4.270 -10.989 1.000 23.768 28 SER BBB N 1
ATOM 1420 C CA . SER B 2 31 ? -9.085 -4.584 -9.745 1.000 23.645 28 SER BBB CA 1
ATOM 1421 C C . SER B 2 31 ? -7.584 -4.658 -9.944 1.000 24.344 28 SER BBB C 1
ATOM 1422 O O . SER B 2 31 ? -7.134 -5.106 -11.009 1.000 22.467 28 SER BBB O 1
ATOM 1425 N N . VAL B 2 32 ? -6.846 -4.227 -8.913 1.000 23.585 29 VAL BBB N 1
ATOM 1426 C CA . VAL B 2 32 ? -5.393 -4.279 -8.904 1.000 24.252 29 VAL BBB CA 1
ATOM 1427 C C . VAL B 2 32 ? -4.976 -4.782 -7.535 1.000 24.414 29 VAL BBB C 1
ATOM 1428 O O . VAL B 2 32 ? -5.602 -4.452 -6.530 1.000 21.784 29 VAL BBB O 1
ATOM 1432 N N . GLY B 2 33 ? -3.843 -5.478 -7.494 1.000 23.021 30 GLY BBB N 1
ATOM 1433 C CA . GLY B 2 33 ? -3.395 -6.073 -6.252 1.000 26.630 30 GLY BBB CA 1
ATOM 1434 C C . GLY B 2 33 ? -1.964 -6.547 -6.425 1.000 27.134 30 GLY BBB C 1
ATOM 1435 O O . GLY B 2 33 ? -1.519 -6.766 -7.555 1.000 26.865 30 GLY BBB O 1
ATOM 1436 N N . LEU B 2 34 ? -1.258 -6.654 -5.297 1.000 24.118 31 LEU BBB N 1
ATOM 1437 C CA . LEU B 2 34 ? 0.168 -6.973 -5.295 1.000 25.447 31 LEU BBB CA 1
ATOM 1438 C C . LEU B 2 34 ? 0.330 -8.381 -5.883 1.000 25.474 31 LEU BBB C 1
ATOM 1439 O O . LEU B 2 34 ? -0.433 -9.274 -5.527 1.000 23.396 31 LEU BBB O 1
ATOM 1444 N N . ARG B 2 35 ? 1.297 -8.558 -6.799 1.000 24.133 32 ARG BBB N 1
ATOM 1445 C CA . ARG B 2 35 ? 1.503 -9.843 -7.450 1.000 27.064 32 ARG BBB CA 1
ATOM 1446 C C . ARG B 2 35 ? 2.169 -10.845 -6.509 1.000 31.872 32 ARG BBB C 1
ATOM 1447 O O . ARG B 2 35 ? 1.671 -11.967 -6.342 1.000 30.808 32 ARG BBB O 1
ATOM 1455 N N . ASP B 2 36 ? 3.317 -10.429 -5.951 1.000 34.652 33 ASP BBB N 1
ATOM 1456 C CA . ASP B 2 36 ? 4.178 -11.233 -5.098 1.000 35.265 33 ASP BBB CA 1
ATOM 1457 C C . ASP B 2 36 ? 3.974 -10.763 -3.667 1.000 35.263 33 ASP BBB C 1
ATOM 1458 O O . ASP B 2 36 ? 4.178 -9.594 -3.336 1.000 33.749 33 ASP BBB O 1
ATOM 1463 N N . THR B 2 37 ? 3.639 -11.729 -2.825 1.000 43.020 34 THR BBB N 1
ATOM 1464 C CA . THR B 2 37 ? 3.266 -11.529 -1.437 1.000 49.322 34 THR BBB CA 1
ATOM 1465 C C . THR B 2 37 ? 4.414 -10.950 -0.598 1.000 46.824 34 THR BBB C 1
ATOM 1466 O O . THR B 2 37 ? 4.161 -10.326 0.432 1.000 52.588 34 THR BBB O 1
ATOM 1470 N N . ALA B 2 38 ? 5.665 -11.100 -1.048 1.000 42.453 35 ALA BBB N 1
ATOM 1471 C CA . ALA B 2 38 ? 6.818 -10.720 -0.244 1.000 40.394 35 ALA BBB CA 1
ATOM 1472 C C . ALA B 2 38 ? 7.671 -9.571 -0.807 1.000 44.114 35 ALA BBB C 1
ATOM 1473 O O . ALA B 2 38 ? 8.723 -9.272 -0.232 1.000 40.041 35 ALA BBB O 1
ATOM 1475 N N . ASP B 2 39 ? 7.278 -8.930 -1.921 1.000 41.441 36 ASP BBB N 1
ATOM 1476 C CA . ASP B 2 39 ? 8.086 -7.820 -2.430 1.000 38.577 36 ASP BBB CA 1
ATOM 1477 C C . ASP B 2 39 ? 7.677 -6.526 -1.720 1.000 31.483 36 ASP BBB C 1
ATOM 1478 O O . ASP B 2 39 ? 6.565 -6.029 -1.863 1.000 38.254 36 ASP BBB O 1
ATOM 1483 N N . ILE B 2 40 ? 8.592 -6.003 -0.919 1.000 31.118 37 ILE BBB N 1
ATOM 1484 C CA . ILE B 2 40 ? 8.274 -4.832 -0.112 1.000 27.437 37 ILE BBB CA 1
ATOM 1485 C C . ILE B 2 40 ? 8.468 -3.574 -0.956 1.000 26.813 37 ILE BBB C 1
ATOM 1486 O O . ILE B 2 40 ? 8.288 -2.472 -0.467 1.000 22.194 37 ILE BBB O 1
ATOM 1491 N N . PHE B 2 41 ? 8.871 -3.745 -2.218 1.000 28.597 38 PHE BBB N 1
ATOM 1492 C CA . PHE B 2 41 ? 9.117 -2.593 -3.075 1.000 26.851 38 PHE BBB CA 1
ATOM 1493 C C . PHE B 2 41 ? 8.074 -2.540 -4.181 1.000 26.163 38 PHE BBB C 1
ATOM 1494 O O . PHE B 2 41 ? 8.104 -1.635 -5.001 1.000 27.308 38 PHE BBB O 1
ATOM 1502 N N . PHE B 2 42 ? 7.124 -3.488 -4.151 1.000 24.528 39 PHE BBB N 1
ATOM 1503 C CA . PHE B 2 42 ? 5.883 -3.460 -4.908 1.000 24.801 39 PHE BBB CA 1
ATOM 1504 C C . PHE B 2 42 ? 6.130 -3.247 -6.403 1.000 25.211 39 PHE BBB C 1
ATOM 1505 O O . PHE B 2 42 ? 5.453 -2.439 -7.015 1.000 21.694 39 PHE BBB O 1
ATOM 1513 N N . HIS B 2 43 ? 7.041 -4.028 -7.002 1.000 24.508 40 HIS BBB N 1
ATOM 1514 C CA . HIS B 2 43 ? 7.358 -3.850 -8.408 1.000 25.597 40 HIS BBB CA 1
ATOM 1515 C C . HIS B 2 43 ? 6.204 -4.332 -9.285 1.000 22.830 40 HIS BBB C 1
ATOM 1516 O O . HIS B 2 43 ? 5.779 -3.634 -10.199 1.000 27.521 40 HIS BBB O 1
ATOM 1523 N N . TYR B 2 44 ? 5.642 -5.509 -8.982 1.000 23.172 41 TYR BBB N 1
ATOM 1524 C CA . TYR B 2 44 ? 4.647 -6.086 -9.865 1.000 22.215 41 TYR BBB CA 1
ATOM 1525 C C . TYR B 2 44 ? 3.272 -6.173 -9.219 1.000 22.302 41 TYR BBB C 1
ATOM 1526 O O . TYR B 2 44 ? 3.174 -6.600 -8.067 1.000 21.989 41 TYR BBB O 1
ATOM 1535 N N . TRP B 2 45 ? 2.253 -5.822 -10.015 1.000 21.488 42 TRP BBB N 1
ATOM 1536 C CA . TRP B 2 45 ? 0.859 -5.873 -9.635 1.000 22.803 42 TRP BBB CA 1
ATOM 1537 C C . TRP B 2 45 ? 0.076 -6.699 -10.644 1.000 22.573 42 TRP BBB C 1
ATOM 1538 O O . TRP B 2 45 ? 0.374 -6.673 -11.835 1.000 25.732 42 TRP BBB O 1
ATOM 1549 N N . ASN B 2 46 ? -0.919 -7.425 -10.152 1.000 21.609 43 ASN BBB N 1
ATOM 1550 C CA . ASN B 2 46 ? -1.849 -8.160 -10.978 1.000 23.690 43 ASN BBB CA 1
ATOM 1551 C C . ASN B 2 46 ? -2.969 -7.180 -11.253 1.000 23.454 43 ASN BBB C 1
ATOM 1552 O O . ASN B 2 46 ? -3.332 -6.450 -10.348 1.000 27.891 43 ASN BBB O 1
ATOM 1557 N N . GLY B 2 47 ? -3.493 -7.166 -12.486 1.000 21.030 44 GLY BBB N 1
ATOM 1558 C CA . GLY B 2 47 ? -4.678 -6.388 -12.793 1.000 23.019 44 GLY BBB CA 1
ATOM 1559 C C . GLY B 2 47 ? -5.771 -7.267 -13.390 1.000 23.005 44 GLY BBB C 1
ATOM 1560 O O . GLY B 2 47 ? -5.520 -8.279 -14.059 1.000 22.168 44 GLY BBB O 1
ATOM 1561 N N . THR B 2 48 ? -6.999 -6.895 -13.078 1.000 21.101 45 THR BBB N 1
ATOM 1562 C CA . THR B 2 48 ? -8.170 -7.492 -13.665 1.000 23.030 45 THR BBB CA 1
ATOM 1563 C C . THR B 2 48 ? -9.017 -6.383 -14.264 1.000 21.345 45 THR BBB C 1
ATOM 1564 O O . THR B 2 48 ? -9.278 -5.394 -13.569 1.000 21.379 45 THR BBB O 1
ATOM 1568 N N . ILE B 2 49 ? -9.539 -6.638 -15.480 1.000 20.441 46 ILE BBB N 1
ATOM 1569 C CA . ILE B 2 49 ? -10.664 -5.905 -16.051 1.000 21.100 46 ILE BBB CA 1
ATOM 1570 C C . ILE B 2 49 ? -11.770 -6.886 -16.426 1.000 21.447 46 ILE BBB C 1
ATOM 1571 O O . ILE B 2 49 ? -11.503 -7.874 -17.107 1.000 22.804 46 ILE BBB O 1
ATOM 1576 N N . VAL B 2 50 ? -13.001 -6.587 -16.002 1.000 20.006 47 VAL BBB N 1
ATOM 1577 C CA . VAL B 2 50 ? -14.195 -7.256 -16.471 1.000 24.361 47 VAL BBB CA 1
ATOM 1578 C C . VAL B 2 50 ? -14.734 -6.477 -17.677 1.000 27.832 47 VAL BBB C 1
ATOM 1579 O O . VAL B 2 50 ? -15.100 -5.296 -17.572 1.000 23.653 47 VAL BBB O 1
ATOM 1583 N N . GLY B 2 51 ? -14.748 -7.137 -18.843 1.000 28.449 48 GLY BBB N 1
ATOM 1584 C CA . GLY B 2 51 ? -15.127 -6.466 -20.080 1.000 25.125 48 GLY BBB CA 1
ATOM 1585 C C . GLY B 2 51 ? -16.508 -5.830 -19.938 1.000 26.409 48 GLY BBB C 1
ATOM 1586 O O . GLY B 2 51 ? -17.406 -6.425 -19.363 1.000 22.730 48 GLY BBB O 1
ATOM 1587 N N . PRO B 2 52 ? -16.705 -4.566 -20.382 1.000 24.906 49 PRO BBB N 1
ATOM 1588 C CA . PRO B 2 52 ? -17.992 -3.890 -20.190 1.000 25.647 49 PRO BBB CA 1
ATOM 1589 C C . PRO B 2 52 ? -19.171 -4.481 -20.947 1.000 29.850 49 PRO BBB C 1
ATOM 1590 O O . PRO B 2 52 ? -18.982 -5.045 -22.019 1.000 30.001 49 PRO BBB O 1
ATOM 1594 N N . PRO B 2 53 ? -20.413 -4.315 -20.432 1.000 30.567 50 PRO BBB N 1
ATOM 1595 C CA . PRO B 2 53 ? -21.618 -4.827 -21.086 1.000 34.126 50 PRO BBB CA 1
ATOM 1596 C C . PRO B 2 53 ? -21.829 -4.235 -22.478 1.000 35.736 50 PRO BBB C 1
ATOM 1597 O O . PRO B 2 53 ? -21.349 -3.135 -22.764 1.000 32.935 50 PRO BBB O 1
ATOM 1601 N N . SER B 2 54 ? -22.557 -4.980 -23.323 1.000 34.368 51 SER BBB N 1
ATOM 1602 C CA . SER B 2 54 ? -22.931 -4.537 -24.662 1.000 36.721 51 SER BBB CA 1
ATOM 1603 C C . SER B 2 54 ? -21.709 -4.135 -25.498 1.000 35.804 51 SER BBB C 1
ATOM 1604 O O . SER B 2 54 ? -21.675 -3.095 -26.158 1.000 35.699 51 SER BBB O 1
ATOM 1607 N N . THR B 2 55 ? -20.699 -5.004 -25.461 1.000 32.406 52 THR BBB N 1
ATOM 1608 C CA . THR B 2 55 ? -19.457 -4.892 -26.199 1.000 31.688 52 THR BBB CA 1
ATOM 1609 C C . THR B 2 55 ? -19.067 -6.332 -26.535 1.000 32.789 52 THR BBB C 1
ATOM 1610 O O . THR B 2 55 ? -19.677 -7.255 -25.992 1.000 35.152 52 THR BBB O 1
ATOM 1614 N N . THR B 2 56 ? -18.083 -6.513 -27.417 1.000 29.833 53 THR BBB N 1
ATOM 1615 C CA . THR B 2 56 ? -17.579 -7.844 -27.742 1.000 31.579 53 THR BBB CA 1
ATOM 1616 C C . THR B 2 56 ? -16.564 -8.295 -26.690 1.000 30.645 53 THR BBB C 1
ATOM 1617 O O . THR B 2 56 ? -16.075 -9.419 -26.733 1.000 34.287 53 THR BBB O 1
ATOM 1621 N N . PHE B 2 57 ? -16.268 -7.419 -25.728 1.000 29.390 54 PHE BBB N 1
ATOM 1622 C CA . PHE B 2 57 ? -15.453 -7.778 -24.577 1.000 28.855 54 PHE BBB CA 1
ATOM 1623 C C . PHE B 2 57 ? -16.294 -8.253 -23.384 1.000 27.854 54 PHE BBB C 1
ATOM 1624 O O . PHE B 2 57 ? -15.705 -8.689 -22.400 1.000 26.250 54 PHE BBB O 1
ATOM 1632 N N . GLU B 2 58 ? -17.636 -8.181 -23.451 1.000 26.470 55 GLU BBB N 1
ATOM 1633 C CA . GLU B 2 58 ? -18.481 -8.156 -22.260 1.000 28.820 55 GLU BBB CA 1
ATOM 1634 C C . GLU B 2 58 ? -18.246 -9.374 -21.366 1.000 26.650 55 GLU BBB C 1
ATOM 1635 O O . GLU B 2 58 ? -18.228 -10.504 -21.847 1.000 24.565 55 GLU BBB O 1
ATOM 1641 N N . TYR B 2 59 ? -18.080 -9.087 -20.066 1.000 27.078 56 TYR BBB N 1
ATOM 1642 C CA . TYR B 2 59 ? -18.021 -10.041 -18.961 1.000 26.901 56 TYR BBB CA 1
ATOM 1643 C C . TYR B 2 59 ? -16.782 -10.939 -19.027 1.000 26.192 56 TYR BBB C 1
ATOM 1644 O O . TYR B 2 59 ? -16.617 -11.803 -18.165 1.000 27.558 56 TYR BBB O 1
ATOM 1653 N N . ARG B 2 60 ? -15.895 -10.717 -20.005 1.000 23.456 57 ARG BBB N 1
ATOM 1654 C CA . ARG B 2 60 ? -14.651 -11.466 -20.009 1.000 22.018 57 ARG BBB CA 1
ATOM 1655 C C . ARG B 2 60 ? -13.828 -11.042 -18.793 1.000 22.847 57 ARG BBB C 1
ATOM 1656 O O . ARG B 2 60 ? -13.667 -9.841 -18.523 1.000 22.966 57 ARG BBB O 1
ATOM 1664 N N . ILE B 2 61 ? -13.228 -12.037 -18.115 1.000 20.624 58 ILE BBB N 1
ATOM 1665 C CA . ILE B 2 61 ? -12.315 -11.748 -17.010 1.000 18.846 58 ILE BBB CA 1
ATOM 1666 C C . ILE B 2 61 ? -10.914 -11.596 -17.581 1.000 20.439 58 ILE BBB C 1
ATOM 1667 O O . ILE B 2 61 ? -10.268 -12.582 -17.905 1.000 22.825 58 ILE BBB O 1
ATOM 1672 N N . LEU B 2 62 ? -10.493 -10.348 -17.833 1.000 18.468 59 LEU BBB N 1
ATOM 1673 C CA . LEU B 2 62 ? -9.229 -10.132 -18.514 1.000 19.427 59 LEU BBB CA 1
ATOM 1674 C C . LEU B 2 62 ? -8.130 -9.848 -17.488 1.000 18.142 59 LEU BBB C 1
ATOM 1675 O O . LEU B 2 62 ? -8.255 -8.948 -16.659 1.000 18.659 59 LEU BBB O 1
ATOM 1680 N N . SER B 2 63 ? -6.980 -10.527 -17.626 1.000 17.493 60 SER BBB N 1
ATOM 1681 C CA . SER B 2 63 ? -5.873 -10.427 -16.691 1.000 18.904 60 SER BBB CA 1
ATOM 1682 C C . SER B 2 63 ? -4.763 -9.580 -17.312 1.000 20.059 60 SER BBB C 1
ATOM 1683 O O . SER B 2 63 ? -4.488 -9.699 -18.511 1.000 18.713 60 SER BBB O 1
ATOM 1686 N N . LEU B 2 64 ? -4.137 -8.764 -16.462 1.000 18.910 61 LEU BBB N 1
ATOM 1687 C CA . LEU B 2 64 ? -3.029 -7.899 -16.848 1.000 19.719 61 LEU BBB CA 1
ATOM 1688 C C . LEU B 2 64 ? -1.890 -8.014 -15.845 1.000 19.271 61 LEU BBB C 1
ATOM 1689 O O . LEU B 2 64 ? -2.097 -8.362 -14.675 1.000 18.926 61 LEU BBB O 1
ATOM 1694 N N . GLU B 2 65 ? -0.679 -7.672 -16.282 1.000 20.956 62 GLU BBB N 1
ATOM 1695 C CA . GLU B 2 65 ? 0.429 -7.517 -15.371 1.000 22.654 62 GLU BBB CA 1
ATOM 1696 C C . GLU B 2 65 ? 0.851 -6.053 -15.425 1.000 28.465 62 GLU BBB C 1
ATOM 1697 O O . GLU B 2 65 ? 0.823 -5.462 -16.521 1.000 26.482 62 GLU BBB O 1
ATOM 1703 N N . ILE B 2 66 ? 1.187 -5.509 -14.242 1.000 24.534 63 ILE BBB N 1
ATOM 1704 C CA . ILE B 2 66 ? 1.642 -4.135 -14.089 1.000 27.796 63 ILE BBB CA 1
ATOM 1705 C C . ILE B 2 66 ? 3.024 -4.125 -13.452 1.000 26.286 63 ILE BBB C 1
ATOM 1706 O O . ILE B 2 66 ? 3.262 -4.722 -12.395 1.000 24.905 63 ILE BBB O 1
ATOM 1711 N N . TYR B 2 67 ? 3.938 -3.410 -14.110 1.000 26.480 64 TYR BBB N 1
ATOM 1712 C CA . TYR B 2 67 ? 5.273 -3.197 -13.598 1.000 27.139 64 TYR BBB CA 1
ATOM 1713 C C . TYR B 2 67 ? 5.446 -1.714 -13.284 1.000 29.763 64 TYR BBB C 1
ATOM 1714 O O . TYR B 2 67 ? 5.289 -0.900 -14.180 1.000 27.444 64 TYR BBB O 1
ATOM 1723 N N . CYS B 2 68 ? 5.719 -1.387 -12.014 1.000 26.275 65 CYS BBB N 1
ATOM 1724 C CA . CYS B 2 68 ? 6.109 -0.035 -11.619 1.000 28.372 65 CYS BBB CA 1
ATOM 1725 C C . CYS B 2 68 ? 7.622 0.015 -11.392 1.000 28.785 65 CYS BBB C 1
ATOM 1726 O O . CYS B 2 68 ? 8.139 -0.482 -10.393 1.000 28.265 65 CYS BBB O 1
ATOM 1729 N N A ASP B 2 69 ? 8.359 0.595 -12.353 0.500 31.580 66 ASP BBB N 1
ATOM 1730 N N B ASP B 2 69 ? 8.341 0.616 -12.357 0.500 30.837 66 ASP BBB N 1
ATOM 1731 C CA A ASP B 2 69 ? 9.813 0.584 -12.290 0.500 31.653 66 ASP BBB CA 1
ATOM 1732 C CA B ASP B 2 69 ? 9.797 0.659 -12.380 0.500 30.449 66 ASP BBB CA 1
ATOM 1733 C C A ASP B 2 69 ? 10.325 1.703 -11.378 0.500 31.377 66 ASP BBB C 1
ATOM 1734 C C B ASP B 2 69 ? 10.325 1.697 -11.381 0.500 30.554 66 ASP BBB C 1
ATOM 1735 O O A ASP B 2 69 ? 9.542 2.363 -10.699 0.500 31.236 66 ASP BBB O 1
ATOM 1736 O O B ASP B 2 69 ? 9.554 2.296 -10.636 0.500 30.341 66 ASP BBB O 1
ATOM 1745 N N . GLU B 2 70 ? 11.650 1.887 -11.365 1.000 28.561 67 GLU BBB N 1
ATOM 1746 C CA . GLU B 2 70 ? 12.339 2.909 -10.578 1.000 34.670 67 GLU BBB CA 1
ATOM 1747 C C . GLU B 2 70 ? 11.643 4.268 -10.632 1.000 32.349 67 GLU BBB C 1
ATOM 1748 O O . GLU B 2 70 ? 11.690 5.007 -9.648 1.000 32.613 67 GLU BBB O 1
ATOM 1754 N N . ASN B 2 71 ? 11.071 4.626 -11.792 1.000 31.359 68 ASN BBB N 1
ATOM 1755 C CA . ASN B 2 71 ? 10.664 6.004 -12.013 1.000 31.193 68 ASN BBB CA 1
ATOM 1756 C C . ASN B 2 71 ? 9.156 6.188 -11.860 1.000 29.103 68 ASN BBB C 1
ATOM 1757 O O . ASN B 2 71 ? 8.688 7.306 -12.001 1.000 32.324 68 ASN BBB O 1
ATOM 1762 N N . TYR B 2 72 ? 8.376 5.131 -11.532 1.000 27.807 69 TYR BBB N 1
ATOM 1763 C CA . TYR B 2 72 ? 6.958 5.291 -11.256 1.000 26.915 69 TYR BBB CA 1
ATOM 1764 C C . TYR B 2 72 ? 6.768 6.216 -10.049 1.000 25.851 69 TYR BBB C 1
ATOM 1765 O O . TYR B 2 72 ? 7.579 6.123 -9.115 1.000 25.645 69 TYR BBB O 1
ATOM 1774 N N . PRO B 2 73 ? 5.751 7.120 -10.002 1.000 27.730 70 PRO BBB N 1
ATOM 1775 C CA . PRO B 2 73 ? 4.849 7.436 -11.107 1.000 27.494 70 PRO BBB CA 1
ATOM 1776 C C . PRO B 2 73 ? 5.280 8.650 -11.944 1.000 28.542 70 PRO BBB C 1
ATOM 1777 O O . PRO B 2 73 ? 4.417 9.330 -12.487 1.000 30.071 70 PRO BBB O 1
ATOM 1781 N N . LYS B 2 74 ? 6.588 8.932 -11.992 1.000 29.536 71 LYS BBB N 1
ATOM 1782 C CA . LYS B 2 74 ? 7.103 10.049 -12.784 1.000 35.491 71 LYS BBB CA 1
ATOM 1783 C C . LYS B 2 74 ? 6.886 9.742 -14.264 1.000 34.305 71 LYS BBB C 1
ATOM 1784 O O . LYS B 2 74 ? 6.462 10.614 -15.028 1.000 33.004 71 LYS BBB O 1
ATOM 1790 N N . VAL B 2 75 ? 7.098 8.468 -14.609 1.000 32.815 72 VAL BBB N 1
ATOM 1791 C CA . VAL B 2 75 ? 6.729 7.921 -15.911 1.000 35.784 72 VAL BBB CA 1
ATOM 1792 C C . VAL B 2 75 ? 5.633 6.873 -15.702 1.000 36.467 72 VAL BBB C 1
ATOM 1793 O O . VAL B 2 75 ? 5.450 6.378 -14.590 1.000 34.902 72 VAL BBB O 1
ATOM 1797 N N . PRO B 2 76 ? 4.835 6.496 -16.732 1.000 35.487 73 PRO BBB N 1
ATOM 1798 C CA . PRO B 2 76 ? 3.682 5.625 -16.503 1.000 30.776 73 PRO BBB CA 1
ATOM 1799 C C . PRO B 2 76 ? 4.094 4.210 -16.084 1.000 26.299 73 PRO BBB C 1
ATOM 1800 O O . PRO B 2 76 ? 5.241 3.806 -16.277 1.000 29.270 73 PRO BBB O 1
ATOM 1804 N N . PRO B 2 77 ? 3.170 3.405 -15.501 1.000 25.691 74 PRO BBB N 1
ATOM 1805 C CA . PRO B 2 77 ? 3.445 1.995 -15.262 1.000 26.823 74 PRO BBB CA 1
ATOM 1806 C C . PRO B 2 77 ? 3.464 1.270 -16.609 1.000 27.870 74 PRO BBB C 1
ATOM 1807 O O . PRO B 2 77 ? 2.829 1.712 -17.573 1.000 34.119 74 PRO BBB O 1
ATOM 1811 N N . HIS B 2 78 ? 4.167 0.142 -16.649 1.000 31.244 75 HIS BBB N 1
ATOM 1812 C CA . HIS B 2 78 ? 4.157 -0.740 -17.812 1.000 30.368 75 HIS BBB CA 1
ATOM 1813 C C . HIS B 2 78 ? 3.039 -1.749 -17.622 1.000 28.056 75 HIS BBB C 1
ATOM 1814 O O . HIS B 2 78 ? 3.088 -2.498 -16.649 1.000 27.206 75 HIS BBB O 1
ATOM 1821 N N . ILE B 2 79 ? 2.036 -1.704 -18.506 1.000 26.712 76 ILE BBB N 1
ATOM 1822 C CA . ILE B 2 79 ? 0.856 -2.548 -18.445 1.000 25.456 76 ILE BBB CA 1
ATOM 1823 C C . ILE B 2 79 ? 0.886 -3.470 -19.668 1.000 29.108 76 ILE BBB C 1
ATOM 1824 O O . ILE B 2 79 ? 1.012 -3.004 -20.803 1.000 25.475 76 ILE BBB O 1
ATOM 1829 N N . ARG B 2 80 ? 0.761 -4.781 -19.420 1.000 24.280 77 ARG BBB N 1
ATOM 1830 C CA . ARG B 2 80 ? 0.661 -5.788 -20.471 1.000 26.023 77 ARG BBB CA 1
ATOM 1831 C C . ARG B 2 80 ? -0.618 -6.586 -20.220 1.000 24.722 77 ARG BBB C 1
ATOM 1832 O O . ARG B 2 80 ? -0.844 -7.058 -19.097 1.000 21.825 77 ARG BBB O 1
ATOM 1840 N N . PHE B 2 81 ? -1.413 -6.799 -21.267 1.000 23.244 78 PHE BBB N 1
ATOM 1841 C CA . PHE B 2 81 ? -2.509 -7.746 -21.145 1.000 21.291 78 PHE BBB CA 1
ATOM 1842 C C . PHE B 2 81 ? -1.936 -9.160 -21.187 1.000 23.858 78 PHE BBB C 1
ATOM 1843 O O . PHE B 2 81 ? -1.079 -9.462 -22.028 1.000 24.355 78 PHE BBB O 1
ATOM 1851 N N . LEU B 2 82 ? -2.424 -10.015 -20.284 1.000 20.902 79 LEU BBB N 1
ATOM 1852 C CA . LEU B 2 82 ? -2.109 -11.439 -20.330 1.000 21.201 79 LEU BBB CA 1
ATOM 1853 C C . LEU B 2 82 ? -3.179 -12.167 -21.132 1.000 22.929 79 LEU BBB C 1
ATOM 1854 O O . LEU B 2 82 ? -2.855 -13.109 -21.862 1.000 23.975 79 LEU BBB O 1
ATOM 1859 N N . SER B 2 83 ? -4.453 -11.773 -20.929 1.000 21.509 80 SER BBB N 1
ATOM 1860 C CA . SER B 2 83 ? -5.557 -12.171 -21.773 1.000 21.387 80 SER BBB CA 1
ATOM 1861 C C . SER B 2 83 ? -5.454 -11.438 -23.105 1.000 24.970 80 SER BBB C 1
ATOM 1862 O O . SER B 2 83 ? -5.346 -10.218 -23.104 1.000 24.697 80 SER BBB O 1
ATOM 1865 N N . LYS B 2 84 ? -5.591 -12.175 -24.213 1.000 22.292 81 LYS BBB N 1
ATOM 1866 C CA . LYS B 2 84 ? -5.570 -11.622 -25.564 1.000 24.443 81 LYS BBB CA 1
ATOM 1867 C C . LYS B 2 84 ? -6.780 -10.719 -25.819 1.000 22.361 81 LYS BBB C 1
ATOM 1868 O O . LYS B 2 84 ? -7.921 -11.080 -25.527 1.000 24.142 81 LYS BBB O 1
ATOM 1874 N N . VAL B 2 85 ? -6.488 -9.523 -26.336 1.000 23.106 82 VAL BBB N 1
ATOM 1875 C CA . VAL B 2 85 ? -7.502 -8.541 -26.698 1.000 25.087 82 VAL BBB CA 1
ATOM 1876 C C . VAL B 2 85 ? -7.180 -8.004 -28.087 1.000 25.682 82 VAL BBB C 1
ATOM 1877 O O . VAL B 2 85 ? -6.013 -8.013 -28.504 1.000 24.498 82 VAL BBB O 1
ATOM 1881 N N . ASN B 2 86 ? -8.246 -7.544 -28.756 1.000 25.885 83 ASN BBB N 1
ATOM 1882 C CA . ASN B 2 86 ? -8.165 -6.689 -29.938 1.000 25.228 83 ASN BBB CA 1
ATOM 1883 C C . ASN B 2 86 ? -8.657 -5.293 -29.548 1.000 23.976 83 ASN BBB C 1
ATOM 1884 O O . ASN B 2 86 ? -9.867 -5.033 -29.450 1.000 26.547 83 ASN BBB O 1
ATOM 1889 N N . LEU B 2 87 ? -7.678 -4.432 -29.277 1.000 26.378 84 LEU BBB N 1
ATOM 1890 C CA . LEU B 2 87 ? -7.891 -3.065 -28.830 1.000 27.369 84 LEU BBB CA 1
ATOM 1891 C C . LEU B 2 87 ? -6.760 -2.221 -29.402 1.000 26.298 84 LEU BBB C 1
ATOM 1892 O O . LEU B 2 87 ? -5.603 -2.614 -29.380 1.000 31.562 84 LEU BBB O 1
ATOM 1897 N N . PRO B 2 88 ? -7.053 -1.027 -29.963 1.000 31.002 85 PRO BBB N 1
ATOM 1898 C CA . PRO B 2 88 ? -6.040 -0.233 -30.667 1.000 30.045 85 PRO BBB CA 1
ATOM 1899 C C . PRO B 2 88 ? -4.794 0.088 -29.858 1.000 29.630 85 PRO BBB C 1
ATOM 1900 O O . PRO B 2 88 ? -3.694 -0.070 -30.369 1.000 31.489 85 PRO BBB O 1
ATOM 1904 N N . CYS B 2 89 ? -4.952 0.444 -28.569 1.000 27.453 86 CYS BBB N 1
ATOM 1905 C CA . CYS B 2 89 ? -3.799 0.859 -27.792 1.000 28.711 86 CYS BBB CA 1
ATOM 1906 C C . CYS B 2 89 ? -2.986 -0.334 -27.296 1.000 27.040 86 CYS BBB C 1
ATOM 1907 O O . CYS B 2 89 ? -2.000 -0.155 -26.588 1.000 32.798 86 CYS BBB O 1
ATOM 1910 N N . VAL B 2 90 ? -3.419 -1.553 -27.635 1.000 27.549 87 VAL BBB N 1
ATOM 1911 C CA . VAL B 2 90 ? -2.688 -2.745 -27.210 1.000 24.429 87 VAL BBB CA 1
ATOM 1912 C C . VAL B 2 90 ? -1.931 -3.342 -28.391 1.000 23.104 87 VAL BBB C 1
ATOM 1913 O O . VAL B 2 90 ? -2.550 -3.688 -29.395 1.000 24.991 87 VAL BBB O 1
ATOM 1917 N N . ASP B 2 91 ? -0.602 -3.481 -28.247 1.000 27.094 88 ASP BBB N 1
ATOM 1918 C CA . ASP B 2 91 ? 0.225 -4.034 -29.318 1.000 27.918 88 ASP BBB CA 1
ATOM 1919 C C . ASP B 2 91 ? 0.071 -5.547 -29.386 1.000 34.006 88 ASP BBB C 1
ATOM 1920 O O . ASP B 2 91 ? -0.635 -6.141 -28.581 1.000 28.596 88 ASP BBB O 1
ATOM 1925 N N . SER B 2 92 ? 0.762 -6.171 -30.356 1.000 35.492 89 SER BBB N 1
ATOM 1926 C CA . SER B 2 92 ? 0.493 -7.566 -30.678 1.000 35.228 89 SER BBB CA 1
ATOM 1927 C C . SER B 2 92 ? 1.109 -8.498 -29.628 1.000 32.743 89 SER BBB C 1
ATOM 1928 O O . SER B 2 92 ? 0.833 -9.698 -29.623 1.000 32.032 89 SER BBB O 1
ATOM 1931 N N . ASP B 2 93 ? 1.944 -7.949 -28.736 1.000 32.358 90 ASP BBB N 1
ATOM 1932 C CA . ASP B 2 93 ? 2.443 -8.748 -27.627 1.000 29.279 90 ASP BBB CA 1
ATOM 1933 C C . ASP B 2 93 ? 1.656 -8.477 -26.343 1.000 26.445 90 ASP BBB C 1
ATOM 1934 O O . ASP B 2 93 ? 2.076 -8.931 -25.282 1.000 27.838 90 ASP BBB O 1
ATOM 1939 N N . GLY B 2 94 ? 0.576 -7.700 -26.437 1.000 25.126 91 GLY BBB N 1
ATOM 1940 C CA . GLY B 2 94 ? -0.259 -7.362 -25.284 1.000 29.117 91 GLY BBB CA 1
ATOM 1941 C C . GLY B 2 94 ? 0.147 -6.072 -24.554 1.000 30.610 91 GLY BBB C 1
ATOM 1942 O O . GLY B 2 94 ? -0.545 -5.648 -23.621 1.000 25.019 91 GLY BBB O 1
ATOM 1943 N N . THR B 2 95 ? 1.293 -5.471 -24.916 1.000 26.064 92 THR BBB N 1
ATOM 1944 C CA . THR B 2 95 ? 1.736 -4.250 -24.256 1.000 26.424 92 THR BBB CA 1
ATOM 1945 C C . THR B 2 95 ? 0.763 -3.095 -24.517 1.000 30.849 92 THR BBB C 1
ATOM 1946 O O . THR B 2 95 ? 0.331 -2.876 -25.648 1.000 28.796 92 THR BBB O 1
ATOM 1950 N N . VAL B 2 96 ? 0.439 -2.327 -23.466 1.000 24.281 93 VAL BBB N 1
ATOM 1951 C CA . VAL B 2 96 ? -0.333 -1.096 -23.637 1.000 25.919 93 VAL BBB CA 1
ATOM 1952 C C . VAL B 2 96 ? 0.639 -0.043 -24.149 1.000 23.841 93 VAL BBB C 1
ATOM 1953 O O . VAL B 2 96 ? 1.632 0.240 -23.517 1.000 25.582 93 VAL BBB O 1
ATOM 1957 N N . ASN B 2 97 ? 0.376 0.431 -25.372 1.000 25.874 94 ASN BBB N 1
ATOM 1958 C CA . ASN B 2 97 ? 1.216 1.346 -26.139 1.000 25.886 94 ASN BBB CA 1
ATOM 1959 C C . ASN B 2 97 ? 1.179 2.751 -25.533 1.000 24.938 94 ASN BBB C 1
ATOM 1960 O O . ASN B 2 97 ? 0.106 3.318 -25.374 1.000 25.182 94 ASN BBB O 1
ATOM 1965 N N . ARG B 2 98 ? 2.358 3.317 -25.301 1.000 25.429 95 ARG BBB N 1
ATOM 1966 C CA . ARG B 2 98 ? 2.550 4.557 -24.562 1.000 39.995 95 ARG BBB CA 1
ATOM 1967 C C . ARG B 2 98 ? 2.184 5.797 -25.382 1.000 38.140 95 ARG BBB C 1
ATOM 1968 O O . ARG B 2 98 ? 1.955 6.866 -24.812 1.000 40.216 95 ARG BBB O 1
ATOM 1976 N N . GLU B 2 99 ? 2.093 5.644 -26.709 1.000 38.082 96 GLU BBB N 1
ATOM 1977 C CA . GLU B 2 99 ? 1.734 6.762 -27.572 1.000 39.686 96 GLU BBB CA 1
ATOM 1978 C C . GLU B 2 99 ? 0.258 6.687 -27.962 1.000 35.294 96 GLU BBB C 1
ATOM 1979 O O . GLU B 2 99 ? -0.316 7.673 -28.414 1.000 39.031 96 GLU BBB O 1
ATOM 1985 N N . LYS B 2 100 ? -0.356 5.508 -27.822 1.000 32.723 97 LYS BBB N 1
ATOM 1986 C CA . LYS B 2 100 ? -1.729 5.316 -28.276 1.000 30.274 97 LYS BBB CA 1
ATOM 1987 C C . LYS B 2 100 ? -2.728 5.332 -27.121 1.000 32.594 97 LYS BBB C 1
ATOM 1988 O O . LYS B 2 100 ? -3.914 5.561 -27.361 1.000 32.934 97 LYS BBB O 1
ATOM 1994 N N . PHE B 2 101 ? -2.296 4.995 -25.895 1.000 29.494 98 PHE BBB N 1
ATOM 1995 C CA . PHE B 2 101 ? -3.256 5.034 -24.790 1.000 27.964 98 PHE BBB CA 1
ATOM 1996 C C . PHE B 2 101 ? -3.299 6.471 -24.270 1.000 26.616 98 PHE BBB C 1
ATOM 1997 O O . PHE B 2 101 ? -2.276 6.951 -23.800 1.000 27.380 98 PHE BBB O 1
ATOM 2005 N N . HIS B 2 102 ? -4.464 7.127 -24.354 1.000 30.589 99 HIS BBB N 1
ATOM 2006 C CA . HIS B 2 102 ? -4.578 8.549 -24.027 1.000 32.189 99 HIS BBB CA 1
ATOM 2007 C C . HIS B 2 102 ? -3.934 8.857 -22.666 1.000 33.160 99 HIS BBB C 1
ATOM 2008 O O . HIS B 2 102 ? -3.159 9.797 -22.544 1.000 28.778 99 HIS BBB O 1
ATOM 2015 N N . VAL B 2 103 ? -4.177 8.005 -21.660 1.000 27.686 100 VAL BBB N 1
ATOM 2016 C CA . VAL B 2 103 ? -3.667 8.224 -20.318 1.000 26.055 100 VAL BBB CA 1
ATOM 2017 C C . VAL B 2 103 ? -2.149 8.283 -20.300 1.000 23.780 100 VAL BBB C 1
ATOM 2018 O O . VAL B 2 103 ? -1.541 8.912 -19.443 1.000 27.491 100 VAL BBB O 1
ATOM 2022 N N . PHE B 2 104 ? -1.511 7.552 -21.203 1.000 26.309 101 PHE BBB N 1
ATOM 2023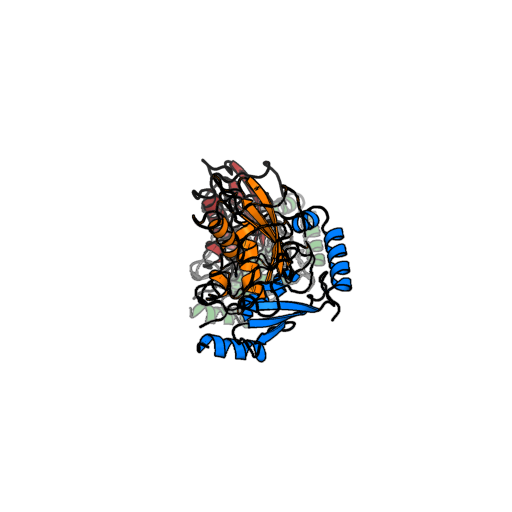 C CA . PHE B 2 104 ? -0.064 7.458 -21.180 1.000 26.610 101 PHE BBB CA 1
ATOM 2024 C C . PHE B 2 104 ? 0.562 8.543 -22.053 1.000 26.902 101 PHE BBB C 1
ATOM 2025 O O . PHE B 2 104 ? 1.656 9.015 -21.746 1.000 28.777 101 PHE BBB O 1
ATOM 2033 N N . LYS B 2 105 ? -0.098 8.850 -23.174 1.000 31.759 102 LYS BBB N 1
ATOM 2034 C CA . LYS B 2 105 ? 0.375 9.856 -24.119 1.000 32.722 102 LYS BBB CA 1
ATOM 2035 C C . LYS B 2 105 ? 0.521 11.192 -23.399 1.000 31.680 102 LYS BBB C 1
ATOM 2036 O O . LYS B 2 105 ? 1.545 11.859 -23.537 1.000 29.808 102 LYS BBB O 1
ATOM 2042 N N . HIS B 2 106 ? -0.518 11.556 -22.640 1.000 30.812 103 HIS BBB N 1
ATOM 2043 C CA . HIS B 2 106 ? -0.512 12.762 -21.819 1.000 31.845 103 HIS BBB CA 1
ATOM 2044 C C . HIS B 2 106 ? -0.476 12.376 -20.337 1.000 33.191 103 HIS BBB C 1
ATOM 2045 O O . HIS B 2 106 ? -1.482 12.527 -19.638 1.000 39.933 103 HIS BBB O 1
ATOM 2052 N N . TRP B 2 107 ? 0.688 11.887 -19.882 1.000 31.546 104 TRP BBB N 1
ATOM 2053 C CA . TRP B 2 107 ? 0.817 11.230 -18.577 1.000 30.969 104 TRP BBB CA 1
ATOM 2054 C C . TRP B 2 107 ? 0.763 12.290 -17.476 1.000 33.508 104 TRP BBB C 1
ATOM 2055 O O . TRP B 2 107 ? 1.565 13.219 -17.486 1.000 33.731 104 TRP BBB O 1
ATOM 2066 N N . ASP B 2 108 ? -0.190 12.126 -16.552 1.000 30.619 105 ASP BBB N 1
ATOM 2067 C CA . ASP B 2 108 ? -0.293 12.865 -15.305 1.000 30.677 105 ASP BBB CA 1
ATOM 2068 C C . ASP B 2 108 ? 0.091 11.932 -14.144 1.000 35.327 105 ASP BBB C 1
ATOM 2069 O O . ASP B 2 108 ? -0.629 10.974 -13.894 1.000 32.807 105 ASP BBB O 1
ATOM 2074 N N . ARG B 2 109 ? 1.228 12.203 -13.472 1.000 35.306 106 ARG BBB N 1
ATOM 2075 C CA . ARG B 2 109 ? 1.648 11.654 -12.186 1.000 38.661 106 ARG BBB CA 1
ATOM 2076 C C . ARG B 2 109 ? 0.492 11.099 -11.354 1.000 37.633 106 ARG BBB C 1
ATOM 2077 O O . ARG B 2 109 ? 0.618 10.032 -10.754 1.000 40.594 106 ARG BBB O 1
ATOM 2085 N N . ARG B 2 110 ? -0.615 11.845 -11.282 1.000 36.557 107 ARG BBB N 1
ATOM 2086 C CA . ARG B 2 110 ? -1.682 11.598 -10.321 1.000 33.593 107 ARG BBB CA 1
ATOM 2087 C C . ARG B 2 110 ? -2.467 10.322 -10.648 1.000 36.115 107 ARG BBB C 1
ATOM 2088 O O . ARG B 2 110 ? -3.269 9.844 -9.837 1.000 28.069 107 ARG BBB O 1
ATOM 2096 N N . THR B 2 111 ? -2.268 9.812 -11.872 1.000 27.713 108 THR BBB N 1
ATOM 2097 C CA . THR B 2 111 ? -3.076 8.725 -12.387 1.000 29.758 108 THR BBB CA 1
ATOM 2098 C C . THR B 2 111 ? -2.596 7.440 -11.692 1.000 25.427 108 THR BBB C 1
ATOM 2099 O O . THR B 2 111 ? -1.402 7.141 -11.676 1.000 25.813 108 THR BBB O 1
ATOM 2103 N N . THR B 2 112 ? -3.538 6.719 -11.082 1.000 25.343 109 THR BBB N 1
ATOM 2104 C CA . THR B 2 112 ? -3.199 5.505 -10.336 1.000 26.843 109 THR BBB CA 1
ATOM 2105 C C . THR B 2 112 ? -3.365 4.273 -11.221 1.000 27.436 109 THR BBB C 1
ATOM 2106 O O . THR B 2 112 ? -4.050 4.342 -12.249 1.000 27.794 109 THR BBB O 1
ATOM 2110 N N . MET B 2 113 ? -2.786 3.137 -10.794 1.000 25.443 110 MET BBB N 1
ATOM 2111 C CA . MET B 2 113 ? -2.969 1.893 -11.541 1.000 24.370 110 MET BBB CA 1
ATOM 2112 C C . MET B 2 113 ? -4.447 1.544 -11.688 1.000 26.489 110 MET BBB C 1
ATOM 2113 O O . MET B 2 113 ? -4.869 1.095 -12.753 1.000 23.167 110 MET BBB O 1
ATOM 2118 N N . GLU B 2 114 ? -5.257 1.769 -10.640 1.000 23.220 111 GLU BBB N 1
ATOM 2119 C CA . GLU B 2 114 ? -6.676 1.509 -10.757 1.000 23.188 111 GLU BBB CA 1
ATOM 2120 C C . GLU B 2 114 ? -7.353 2.377 -11.835 1.000 27.056 111 GLU BBB C 1
ATOM 2121 O O . GLU B 2 114 ? -8.226 1.903 -12.583 1.000 22.958 111 GLU BBB O 1
ATOM 2127 N N . LEU B 2 115 ? -6.998 3.668 -11.882 1.000 25.060 112 LEU BBB N 1
ATOM 2128 C CA . LEU B 2 115 ? -7.549 4.543 -12.915 1.000 25.744 112 LEU BBB CA 1
ATOM 2129 C C . LEU B 2 115 ? -7.084 4.095 -14.313 1.000 22.279 112 LEU BBB C 1
ATOM 2130 O O . LEU B 2 115 ? -7.878 4.124 -15.251 1.000 25.791 112 LEU BBB O 1
ATOM 2135 N N . CYS B 2 116 ? -5.831 3.656 -14.452 1.000 21.666 113 CYS BBB N 1
ATOM 2136 C CA . CYS B 2 116 ? -5.348 3.129 -15.736 1.000 26.212 113 CYS BBB CA 1
ATOM 2137 C C . CYS B 2 116 ? -6.254 2.004 -16.219 1.000 26.553 113 CYS BBB C 1
ATOM 2138 O O . CYS B 2 116 ? -6.668 1.996 -17.388 1.000 25.351 113 CYS BBB O 1
ATOM 2141 N N . LEU B 2 117 ? -6.600 1.081 -15.306 1.000 25.419 114 LEU BBB N 1
ATOM 2142 C CA . LEU B 2 117 ? -7.475 -0.023 -15.668 1.000 23.623 114 LEU BBB CA 1
ATOM 2143 C C . LEU B 2 117 ? -8.905 0.433 -15.976 1.000 25.025 114 LEU BBB C 1
ATOM 2144 O O . LEU B 2 117 ? -9.513 -0.081 -16.927 1.000 24.199 114 LEU BBB O 1
ATOM 2149 N N . SER B 2 118 ? -9.487 1.370 -15.186 1.000 24.150 115 SER BBB N 1
ATOM 2150 C CA A SER B 2 118 ? -10.807 1.882 -15.514 0.500 25.787 115 SER BBB CA 1
ATOM 2151 C CA B SER B 2 118 ? -10.815 1.860 -15.519 0.500 24.752 115 SER BBB CA 1
ATOM 2152 C C . SER B 2 118 ? -10.802 2.488 -16.911 1.000 22.083 115 SER BBB C 1
ATOM 2153 O O . SER B 2 118 ? -11.779 2.341 -17.624 1.000 21.808 115 SER BBB O 1
ATOM 2158 N N . GLU B 2 119 ? -9.698 3.170 -17.244 1.000 24.690 116 GLU BBB N 1
ATOM 2159 C CA . GLU B 2 119 ? -9.509 3.860 -18.515 1.000 25.295 116 GLU BBB CA 1
ATOM 2160 C C . GLU B 2 119 ? -9.286 2.880 -19.673 1.000 23.808 116 GLU BBB C 1
ATOM 2161 O O . GLU B 2 119 ? -9.749 3.155 -20.787 1.000 22.628 116 GLU BBB O 1
ATOM 2167 N N . LEU B 2 120 ? -8.590 1.756 -19.431 1.000 24.559 117 LEU BBB N 1
ATOM 2168 C CA . LEU B 2 120 ? -8.569 0.672 -20.415 1.000 24.531 117 LEU BBB CA 1
ATOM 2169 C C . LEU B 2 120 ? -9.953 0.054 -20.607 1.000 24.653 117 LEU BBB C 1
ATOM 2170 O O . LEU B 2 120 ? -10.354 -0.291 -21.726 1.000 25.555 117 LEU BBB O 1
ATOM 2175 N N . ARG B 2 121 ? -10.730 -0.058 -19.520 1.000 23.116 118 ARG BBB N 1
ATOM 2176 C CA . ARG B 2 121 ? -12.075 -0.590 -19.615 1.000 25.022 118 ARG BBB CA 1
ATOM 2177 C C . ARG B 2 121 ? -13.012 0.335 -20.394 1.000 26.552 118 ARG BBB C 1
ATOM 2178 O O . ARG B 2 121 ? -13.829 -0.136 -21.176 1.000 25.435 118 ARG BBB O 1
ATOM 2186 N N . LYS B 2 122 ? -12.871 1.649 -20.216 1.000 29.687 119 LYS BBB N 1
ATOM 2187 C CA . LYS B 2 122 ? -13.660 2.584 -21.006 1.000 30.293 119 LYS BBB CA 1
ATOM 2188 C C . LYS B 2 122 ? -13.274 2.459 -22.484 1.000 27.567 119 LYS BBB C 1
ATOM 2189 O O . LYS B 2 122 ? -14.156 2.498 -23.329 1.000 31.887 119 LYS BBB O 1
ATOM 2195 N N . GLU B 2 123 ? -11.977 2.256 -22.788 1.000 26.434 120 GLU BBB N 1
ATOM 2196 C CA . GLU B 2 123 ? -11.493 2.108 -24.160 1.000 29.604 120 GLU BBB CA 1
ATOM 2197 C C . GLU B 2 123 ? -12.265 1.015 -24.887 1.000 30.238 120 GLU BBB C 1
ATOM 2198 O O . GLU B 2 123 ? -12.422 1.086 -26.101 1.000 31.688 120 GLU BBB O 1
ATOM 2204 N N . MET B 2 124 ? -12.712 -0.006 -24.136 1.000 26.686 121 MET BBB N 1
ATOM 2205 C CA . MET B 2 124 ? -13.429 -1.138 -24.686 1.000 26.730 121 MET BBB CA 1
ATOM 2206 C C . MET B 2 124 ? -14.874 -0.756 -24.998 1.000 27.056 121 MET BBB C 1
ATOM 2207 O O . MET B 2 124 ? -15.514 -1.397 -25.825 1.000 28.961 121 MET BBB O 1
ATOM 2212 N N . ALA B 2 125 ? -15.397 0.260 -24.300 1.000 29.591 122 ALA BBB N 1
ATOM 2213 C CA . ALA B 2 125 ? -16.809 0.604 -24.369 1.000 27.540 122 ALA BBB CA 1
ATOM 2214 C C . ALA B 2 125 ? -17.045 1.685 -25.431 1.000 28.219 122 ALA BBB C 1
ATOM 2215 O O . ALA B 2 125 ? -18.189 1.966 -25.732 1.000 29.809 122 ALA BBB O 1
ATOM 2217 N N . GLN B 2 126 ? -15.973 2.353 -25.876 1.000 32.166 123 GLN BBB N 1
ATOM 2218 C CA . GLN B 2 126 ? -16.040 3.420 -26.872 1.000 37.682 123 GLN BBB CA 1
ATOM 2219 C C . GLN B 2 126 ? -16.871 2.948 -28.063 1.000 41.135 123 GLN BBB C 1
ATOM 2220 O O . GLN B 2 126 ? -16.849 1.760 -28.422 1.000 40.031 123 GLN BBB O 1
ATOM 2226 N N . PRO B 2 127 ? -17.603 3.854 -28.753 1.000 43.442 124 PRO BBB N 1
ATOM 2227 C CA . PRO B 2 127 ? -18.427 3.427 -29.887 1.000 38.370 124 PRO BBB CA 1
ATOM 2228 C C . PRO B 2 127 ? -17.563 2.750 -30.955 1.000 33.039 124 PRO BBB C 1
ATOM 2229 O O . PRO B 2 127 ? -18.008 1.813 -31.611 1.000 37.318 124 PRO BBB O 1
ATOM 2233 N N . GLN B 2 128 ? -16.318 3.211 -31.114 1.000 35.707 125 GLN BBB N 1
ATOM 2234 C CA . GLN B 2 128 ? -15.486 2.729 -32.204 1.000 39.611 125 GLN BBB CA 1
ATOM 2235 C C . GLN B 2 128 ? -14.938 1.326 -31.914 1.000 45.650 125 GLN BBB C 1
ATOM 2236 O O . GLN B 2 128 ? -14.683 0.567 -32.844 1.000 47.475 125 GLN BBB O 1
ATOM 2242 N N . ASN B 2 129 ? -14.757 0.983 -30.632 1.000 37.700 126 ASN BBB N 1
ATOM 2243 C CA . ASN B 2 129 ? -13.977 -0.195 -30.266 1.000 37.043 126 ASN BBB CA 1
ATOM 2244 C C . ASN B 2 129 ? -14.893 -1.321 -29.795 1.000 33.396 126 ASN BBB C 1
ATOM 2245 O O . ASN B 2 129 ? -14.492 -2.481 -29.801 1.000 33.582 126 ASN BBB O 1
ATOM 2250 N N . ARG B 2 130 ? -16.130 -0.980 -29.421 1.000 31.822 127 ARG BBB N 1
ATOM 2251 C CA . ARG B 2 130 ? -17.055 -1.902 -28.783 1.000 33.572 127 ARG BBB CA 1
ATOM 2252 C C . ARG B 2 130 ? -17.490 -3.038 -29.723 1.000 37.557 127 ARG BBB C 1
ATOM 2253 O O . ARG B 2 130 ? -18.229 -3.933 -29.312 1.000 36.542 127 ARG BBB O 1
ATOM 2261 N N . LYS B 2 131 ? -17.013 -3.029 -30.977 1.000 35.987 128 LYS BBB N 1
ATOM 2262 C CA . LYS B 2 131 ? -17.432 -4.054 -31.912 1.000 35.110 128 LYS BBB CA 1
ATOM 2263 C C . LYS B 2 131 ? -16.221 -4.763 -32.492 1.000 34.463 128 LYS BBB C 1
ATOM 2264 O O . LYS B 2 131 ? -16.409 -5.598 -33.364 1.000 33.011 128 LYS BBB O 1
ATOM 2270 N N . LEU B 2 132 ? -15.006 -4.422 -32.030 1.000 30.413 129 LEU BBB N 1
ATOM 2271 C CA . LEU B 2 132 ? -13.818 -5.098 -32.520 1.000 30.803 129 LEU BBB CA 1
ATOM 2272 C C . LEU B 2 132 ? -13.959 -6.589 -32.228 1.000 31.193 129 LEU BBB C 1
ATOM 2273 O O . LEU B 2 132 ? -14.334 -6.975 -31.125 1.000 30.797 129 LEU BBB O 1
ATOM 2278 N N . VAL B 2 133 ? -13.726 -7.422 -33.249 1.000 31.511 130 VAL BBB N 1
ATOM 2279 C CA . VAL B 2 133 ? -13.860 -8.865 -33.108 1.000 30.289 130 VAL BBB CA 1
ATOM 2280 C C . VAL B 2 133 ? -12.752 -9.305 -32.157 1.000 29.552 130 VAL BBB C 1
ATOM 2281 O O . VAL B 2 133 ? -11.607 -8.932 -32.368 1.000 30.922 130 VAL BBB O 1
ATOM 2285 N N . GLN B 2 134 ? -13.107 -10.089 -31.135 1.000 28.720 131 GLN BBB N 1
ATOM 2286 C CA . GLN B 2 134 ? -12.141 -10.518 -30.129 1.000 32.055 131 GLN BBB CA 1
ATOM 2287 C C . GLN B 2 134 ? -11.662 -11.940 -30.437 1.000 32.325 131 GLN BBB C 1
ATOM 2288 O O . GLN B 2 134 ? -12.359 -12.704 -31.118 1.000 32.904 131 GLN BBB O 1
ATOM 2294 N N . PRO B 2 135 ? -10.486 -12.376 -29.923 1.000 32.924 132 PRO BBB N 1
ATOM 2295 C CA . PRO B 2 135 ? -10.094 -13.779 -30.048 1.000 27.536 132 PRO BBB CA 1
ATOM 2296 C C . PRO B 2 135 ? -11.031 -14.589 -29.156 1.000 31.286 132 PRO BBB C 1
ATOM 2297 O O . PRO B 2 135 ? -11.799 -14.028 -28.351 1.000 28.127 132 PRO BBB O 1
ATOM 2301 N N . PRO B 2 136 ? -11.060 -15.936 -29.299 1.000 27.179 133 PRO BBB N 1
ATOM 2302 C CA . PRO B 2 136 ? -11.887 -16.755 -28.418 1.000 26.218 133 PRO BBB CA 1
ATOM 2303 C C . PRO B 2 136 ? -11.589 -16.412 -26.958 1.000 25.931 133 PRO BBB C 1
ATOM 2304 O O . PRO B 2 136 ? -10.443 -16.085 -26.596 1.000 25.553 133 PRO BBB O 1
ATOM 2308 N N . GLU B 2 137 ? -12.650 -16.471 -26.155 1.000 24.603 134 GLU BBB N 1
ATOM 2309 C CA . GLU B 2 137 ? -12.577 -16.172 -24.737 1.000 26.662 134 GLU BBB CA 1
ATOM 2310 C C . GLU B 2 137 ? -11.636 -17.182 -24.103 1.000 27.168 134 GLU BBB C 1
ATOM 2311 O O . GLU B 2 137 ? -11.803 -18.374 -24.346 1.000 32.274 134 GLU BBB O 1
ATOM 2317 N N . GLY B 2 138 ? -10.633 -16.681 -23.371 1.000 26.200 135 GLY BBB N 1
ATOM 2318 C CA . GLY B 2 138 ? -9.655 -17.474 -22.641 1.000 22.360 135 GLY BBB CA 1
ATOM 2319 C C . GLY B 2 138 ? -8.287 -17.446 -23.312 1.000 27.013 135 GLY BBB C 1
ATOM 2320 O O . GLY B 2 138 ? -7.321 -17.966 -22.752 1.000 25.763 135 GLY BBB O 1
ATOM 2321 N N . SER B 2 139 ? -8.217 -16.843 -24.511 1.000 26.782 136 SER BBB N 1
ATOM 2322 C CA . SER B 2 139 ? -6.981 -16.828 -25.279 1.000 29.245 136 SER BBB CA 1
ATOM 2323 C C . SER B 2 139 ? -5.952 -15.992 -24.536 1.000 29.216 136 SER BBB C 1
ATOM 2324 O O . SER B 2 139 ? -6.311 -15.050 -23.829 1.000 29.870 136 SER BBB O 1
ATOM 2327 N N . THR B 2 140 ? -4.680 -16.353 -24.709 1.000 27.641 137 THR BBB N 1
ATOM 2328 C CA . THR B 2 140 ? -3.546 -15.681 -24.102 1.000 27.686 137 THR BBB CA 1
ATOM 2329 C C . THR B 2 140 ? -2.575 -15.391 -25.243 1.000 30.975 137 THR BBB C 1
ATOM 2330 O O . THR B 2 140 ? -2.774 -15.932 -26.326 1.000 32.854 137 THR BBB O 1
ATOM 2334 N N . TYR B 2 141 ? -1.559 -14.542 -25.007 1.000 33.609 138 TYR BBB N 1
ATOM 2335 C CA . TYR B 2 141 ? -0.511 -14.271 -25.986 1.000 39.549 138 TYR BBB CA 1
ATOM 2336 C C . TYR B 2 141 ? 0.430 -15.481 -26.076 1.000 42.336 138 TYR BBB C 1
ATOM 2337 O O . TYR B 2 141 ? 0.453 -16.327 -25.174 1.000 48.738 138 TYR BBB O 1
ATOM 2347 N N . THR C 1 6 ? 8.435 32.194 61.913 1.000 66.636 3 THR CCC N 1
ATOM 2348 C CA . THR C 1 6 ? 8.275 33.011 63.156 1.000 67.726 3 THR CCC CA 1
ATOM 2349 C C . THR C 1 6 ? 9.630 33.124 63.841 1.000 67.455 3 THR CCC C 1
ATOM 2350 O O . THR C 1 6 ? 10.511 32.300 63.598 1.000 69.700 3 THR CCC O 1
ATOM 2354 N N . THR C 1 7 ? 9.777 34.158 64.680 1.000 64.732 4 THR CCC N 1
ATOM 2355 C CA . THR C 1 7 ? 11.033 34.418 65.366 1.000 64.523 4 THR CCC CA 1
ATOM 2356 C C . THR C 1 7 ? 11.159 33.467 66.554 1.000 61.662 4 THR CCC C 1
ATOM 2357 O O . THR C 1 7 ? 12.199 33.393 67.201 1.000 66.785 4 THR CCC O 1
ATOM 2361 N N . ARG C 1 8 ? 10.096 32.709 66.818 1.000 56.810 5 ARG CCC N 1
ATOM 2362 C CA . ARG C 1 8 ? 10.154 31.781 67.931 1.000 54.860 5 ARG CCC CA 1
ATOM 2363 C C . ARG C 1 8 ? 10.894 30.501 67.537 1.000 53.491 5 ARG CCC C 1
ATOM 2364 O O . ARG C 1 8 ? 11.702 30.007 68.327 1.000 45.565 5 ARG CCC O 1
ATOM 2372 N N . ILE C 1 9 ? 10.608 29.989 66.325 1.000 51.423 6 ILE CCC N 1
ATOM 2373 C CA . ILE C 1 9 ? 11.295 28.850 65.721 1.000 52.056 6 ILE CCC CA 1
ATOM 2374 C C . ILE C 1 9 ? 12.810 29.049 65.815 1.000 53.276 6 ILE CCC C 1
ATOM 2375 O O . ILE C 1 9 ? 13.513 28.152 66.270 1.000 45.903 6 ILE CCC O 1
ATOM 2380 N N . ILE C 1 10 ? 13.298 30.230 65.399 1.000 54.804 7 ILE CCC N 1
ATOM 2381 C CA . ILE C 1 10 ? 14.714 30.563 65.447 1.000 50.937 7 ILE CCC CA 1
ATOM 2382 C C . ILE C 1 10 ? 15.228 30.336 66.866 1.000 47.883 7 ILE CCC C 1
ATOM 2383 O O . ILE C 1 10 ? 16.181 29.578 67.066 1.000 50.926 7 ILE CCC O 1
ATOM 2388 N N . LYS C 1 11 ? 14.560 31.000 67.828 1.000 45.419 8 LYS CCC N 1
ATOM 2389 C CA . LYS C 1 11 ? 14.850 30.958 69.258 1.000 42.785 8 LYS CCC CA 1
ATOM 2390 C C . LYS C 1 11 ? 14.744 29.530 69.784 1.000 42.287 8 LYS CCC C 1
ATOM 2391 O O . LYS C 1 11 ? 15.451 29.169 70.720 1.000 40.901 8 LYS CCC O 1
ATOM 2397 N N . GLU C 1 12 ? 13.828 28.738 69.205 1.000 37.968 9 GLU CCC N 1
ATOM 2398 C CA . GLU C 1 12 ? 13.629 27.369 69.648 1.000 37.712 9 GLU CCC CA 1
ATOM 2399 C C . GLU C 1 12 ? 14.690 26.459 69.038 1.000 34.320 9 GLU CCC C 1
ATOM 2400 O O . GLU C 1 12 ? 15.167 25.555 69.705 1.000 34.362 9 GLU CCC O 1
ATOM 2406 N N . THR C 1 13 ? 15.023 26.692 67.768 1.000 35.206 10 THR CCC N 1
ATOM 2407 C CA . THR C 1 13 ? 16.040 25.912 67.082 1.000 39.168 10 THR CCC CA 1
ATOM 2408 C C . THR C 1 13 ? 17.346 25.976 67.878 1.000 40.783 10 THR CCC C 1
ATOM 2409 O O . THR C 1 13 ? 18.053 24.977 68.007 1.000 46.920 10 THR CCC O 1
ATOM 2413 N N . GLU C 1 14 ? 17.634 27.151 68.446 1.000 43.645 11 GLU CCC N 1
ATOM 2414 C CA . GLU C 1 14 ? 18.834 27.360 69.242 1.000 45.979 11 GLU CCC CA 1
ATOM 2415 C C . GLU C 1 14 ? 18.857 26.469 70.486 1.000 46.528 11 GLU CCC C 1
ATOM 2416 O O . GLU C 1 14 ? 19.855 25.798 70.755 1.000 50.173 11 GLU CCC O 1
ATOM 2422 N N . LYS C 1 15 ? 17.769 26.500 71.269 1.000 42.796 12 LYS CCC N 1
ATOM 2423 C CA . LYS C 1 15 ? 17.688 25.693 72.479 1.000 40.260 12 LYS CCC CA 1
ATOM 2424 C C . LYS C 1 15 ? 17.812 24.212 72.130 1.000 39.591 12 LYS CCC C 1
ATOM 2425 O O . LYS C 1 15 ? 18.386 23.426 72.885 1.000 41.879 12 LYS CCC O 1
ATOM 2431 N N . LEU C 1 16 ? 17.299 23.839 70.955 1.000 38.303 13 LEU CCC N 1
ATOM 2432 C CA . LEU C 1 16 ? 17.381 22.452 70.531 1.000 39.204 13 LEU CCC CA 1
ATOM 2433 C C . LEU C 1 16 ? 18.831 22.052 70.230 1.000 43.580 13 LEU CCC C 1
ATOM 2434 O O . LEU C 1 16 ? 19.224 20.901 70.489 1.000 39.456 13 LEU CCC O 1
ATOM 2439 N N . GLN C 1 17 ? 19.608 23.027 69.725 1.000 43.100 14 GLN CCC N 1
ATOM 2440 C CA . GLN C 1 17 ? 21.006 22.835 69.368 1.000 50.041 14 GLN CCC CA 1
ATOM 2441 C C . GLN C 1 17 ? 21.899 22.845 70.610 1.000 54.834 14 GLN CCC C 1
ATOM 2442 O O . GLN C 1 17 ? 22.646 21.896 70.846 1.000 54.113 14 GLN CCC O 1
ATOM 2448 N N . LYS C 1 18 ? 21.831 23.930 71.390 1.000 58.380 15 LYS CCC N 1
ATOM 2449 C CA . LYS C 1 18 ? 22.810 24.171 72.438 1.000 57.681 15 LYS CCC CA 1
ATOM 2450 C C . LYS C 1 18 ? 22.346 23.585 73.769 1.000 57.720 15 LYS CCC C 1
ATOM 2451 O O . LYS C 1 18 ? 23.175 23.306 74.630 1.000 62.944 15 LYS CCC O 1
ATOM 2457 N N . GLU C 1 19 ? 21.034 23.362 73.912 1.000 55.253 16 GLU CCC N 1
ATOM 2458 C CA . GLU C 1 19 ? 20.422 23.083 75.204 1.000 57.005 16 GLU CCC CA 1
ATOM 2459 C C . GLU C 1 19 ? 19.452 21.897 75.133 1.000 54.984 16 GLU CCC C 1
ATOM 2460 O O . GLU C 1 19 ? 18.364 21.946 75.715 1.000 45.912 16 GLU CCC O 1
ATOM 2466 N N . CYS C 1 20 ? 19.852 20.817 74.448 1.000 48.640 17 CYS CCC N 1
ATOM 2467 C CA . CYS C 1 20 ? 19.004 19.641 74.353 1.000 42.780 17 CYS CCC CA 1
ATOM 2468 C C . CYS C 1 20 ? 19.125 18.857 75.657 1.000 40.684 17 CYS CCC C 1
ATOM 2469 O O . CYS C 1 20 ? 20.203 18.827 76.268 1.000 35.790 17 CYS CCC O 1
ATOM 2472 N N . PRO C 1 21 ? 18.038 18.222 76.165 1.000 36.421 18 PRO CCC N 1
ATOM 2473 C CA . PRO C 1 21 ? 18.150 17.409 77.369 1.000 33.051 18 PRO CCC CA 1
ATOM 2474 C C . PRO C 1 21 ? 19.234 16.367 77.105 1.000 34.285 18 PRO CCC C 1
ATOM 2475 O O . PRO C 1 21 ? 19.516 16.029 75.949 1.000 28.949 18 PRO CCC O 1
ATOM 2479 N N . PRO C 1 22 ? 19.952 15.910 78.154 1.000 32.362 19 PRO CCC N 1
ATOM 2480 C CA . PRO C 1 22 ? 20.945 14.856 77.974 1.000 31.459 19 PRO CCC CA 1
ATOM 2481 C C . PRO C 1 22 ? 20.220 13.640 77.407 1.000 31.385 19 PRO CCC C 1
ATOM 2482 O O . PRO C 1 22 ? 19.086 13.348 77.806 1.000 26.999 19 PRO CCC O 1
ATOM 2486 N N . GLY C 1 23 ? 20.908 12.923 76.512 1.000 30.810 20 GLY CCC N 1
ATOM 2487 C CA . GLY C 1 23 ? 20.362 11.708 75.935 1.000 29.420 20 GLY CCC CA 1
ATOM 2488 C C . GLY C 1 23 ? 19.618 11.975 74.624 1.000 27.697 20 GLY CCC C 1
ATOM 2489 O O . GLY C 1 23 ? 19.176 11.025 73.970 1.000 25.639 20 GLY CCC O 1
ATOM 2490 N N . ILE C 1 24 ? 19.495 13.258 74.259 1.000 26.411 21 ILE CCC N 1
ATOM 2491 C CA . ILE C 1 24 ? 18.603 13.707 73.187 1.000 22.879 21 ILE CCC CA 1
ATOM 2492 C C . ILE C 1 24 ? 19.361 14.630 72.237 1.000 26.853 21 ILE CCC C 1
ATOM 2493 O O . ILE C 1 24 ? 20.089 15.522 72.664 1.000 26.102 21 ILE CCC O 1
ATOM 2498 N N . THR C 1 25 ? 19.162 14.435 70.928 1.000 27.128 22 THR CCC N 1
ATOM 2499 C CA . THR C 1 25 ? 19.570 15.417 69.937 1.000 26.034 22 THR CCC CA 1
ATOM 2500 C C . THR C 1 25 ? 18.372 15.781 69.052 1.000 28.775 22 THR CCC C 1
ATOM 2501 O O . THR C 1 25 ? 17.402 15.022 68.949 1.000 27.644 22 THR CCC O 1
ATOM 2505 N N . ALA C 1 26 ? 18.439 16.965 68.427 1.000 27.543 23 ALA CCC N 1
ATOM 2506 C CA . ALA C 1 26 ? 17.419 17.451 67.507 1.000 29.180 23 ALA CCC CA 1
ATOM 2507 C C . ALA C 1 26 ? 18.081 18.445 66.562 1.000 31.811 23 ALA CCC C 1
ATOM 2508 O O . ALA C 1 26 ? 18.651 19.428 67.010 1.000 35.222 23 ALA CCC O 1
ATOM 2510 N N . THR C 1 27 ? 18.024 18.145 65.261 1.000 29.669 24 THR CCC N 1
ATOM 2511 C CA . THR C 1 27 ? 18.784 18.825 64.230 1.000 32.661 24 THR CCC CA 1
ATOM 2512 C C . THR C 1 27 ? 17.824 19.139 63.081 1.000 33.083 24 THR CCC C 1
ATOM 2513 O O . THR C 1 27 ? 17.196 18.221 62.549 1.000 31.109 24 THR CCC O 1
ATOM 2517 N N . PRO C 1 28 ? 17.621 20.426 62.698 1.000 33.925 25 PRO CCC N 1
ATOM 2518 C CA . PRO C 1 28 ? 16.840 20.753 61.505 1.000 33.651 25 PRO CCC CA 1
ATOM 2519 C C . PRO C 1 28 ? 17.518 20.180 60.267 1.000 36.953 25 PRO CCC C 1
ATOM 2520 O O . PRO C 1 28 ? 18.751 20.081 60.217 1.000 33.016 25 PRO CCC O 1
ATOM 2524 N N . THR C 1 29 ? 16.696 19.785 59.282 1.000 32.106 26 THR CCC N 1
ATOM 2525 C CA . THR C 1 29 ? 17.212 19.474 57.958 1.000 37.879 26 THR CCC CA 1
ATOM 2526 C C . THR C 1 29 ? 17.510 20.793 57.248 1.000 40.004 26 THR CCC C 1
ATOM 2527 O O . THR C 1 29 ? 16.886 21.817 57.543 1.000 37.099 26 THR CCC O 1
ATOM 2531 N N . LYS C 1 30 ? 18.442 20.734 56.292 1.000 44.081 27 LYS CCC N 1
ATOM 2532 C CA . LYS C 1 30 ? 18.884 21.884 55.517 1.000 47.291 27 LYS CCC CA 1
ATOM 2533 C C . LYS C 1 30 ? 17.739 22.424 54.657 1.000 48.894 27 LYS CCC C 1
ATOM 2534 O O . LYS C 1 30 ? 17.591 23.636 54.490 1.000 44.964 27 LYS CCC O 1
ATOM 2540 N N . GLU C 1 31 ? 16.936 21.502 54.114 1.000 51.008 28 GLU CCC N 1
ATOM 2541 C CA . GLU C 1 31 ? 15.908 21.802 53.129 1.000 50.579 28 GLU CCC CA 1
ATOM 2542 C C . GLU C 1 31 ? 14.682 22.399 53.809 1.000 45.350 28 GLU CCC C 1
ATOM 2543 O O . GLU C 1 31 ? 14.009 23.247 53.228 1.000 46.208 28 GLU CCC O 1
ATOM 2549 N N . ASN C 1 32 ? 14.423 21.983 55.053 1.000 40.312 29 ASN CCC N 1
ATOM 2550 C CA . ASN C 1 32 ? 13.186 22.345 55.715 1.000 34.658 29 ASN CCC CA 1
ATOM 2551 C C . ASN C 1 32 ? 13.453 22.674 57.186 1.000 37.041 29 ASN CCC C 1
ATOM 2552 O O . ASN C 1 32 ? 13.511 21.781 58.041 1.000 32.222 29 ASN CCC O 1
ATOM 2557 N N . PRO C 1 33 ? 13.595 23.972 57.543 1.000 40.665 30 PRO CCC N 1
ATOM 2558 C CA . PRO C 1 33 ? 13.967 24.359 58.906 1.000 40.331 30 PRO CCC CA 1
ATOM 2559 C C . PRO C 1 33 ? 12.903 23.959 59.925 1.000 34.190 30 PRO CCC C 1
ATOM 2560 O O . PRO C 1 33 ? 13.126 24.046 61.129 1.000 34.963 30 PRO CCC O 1
ATOM 2564 N N . ARG C 1 34 ? 11.758 23.472 59.431 1.000 34.663 31 ARG CCC N 1
ATOM 2565 C CA . ARG C 1 34 ? 10.686 23.048 60.314 1.000 31.649 31 ARG CCC CA 1
ATOM 2566 C C . ARG C 1 34 ? 10.727 21.530 60.494 1.000 28.608 31 ARG CCC C 1
ATOM 2567 O O . ARG C 1 34 ? 9.930 21.006 61.260 1.000 27.862 31 ARG CCC O 1
ATOM 2575 N N . TYR C 1 35 ? 11.657 20.850 59.813 1.000 26.208 32 TYR CCC N 1
ATOM 2576 C CA . TYR C 1 35 ? 11.737 19.387 59.862 1.000 31.949 32 TYR CCC CA 1
ATOM 2577 C C . TYR C 1 35 ? 12.964 18.973 60.672 1.000 28.760 32 TYR CCC C 1
ATOM 2578 O O . TYR C 1 35 ? 14.081 19.297 60.286 1.000 31.877 32 TYR CCC O 1
ATOM 2587 N N . PHE C 1 36 ? 12.749 18.252 61.782 1.000 29.535 33 PHE CCC N 1
ATOM 2588 C CA . PHE C 1 36 ? 13.852 17.892 62.675 1.000 30.395 33 PHE CCC CA 1
ATOM 2589 C C . PHE C 1 36 ? 14.064 16.378 62.708 1.000 31.208 33 PHE CCC C 1
ATOM 2590 O O . PHE C 1 36 ? 13.110 15.620 62.837 1.000 30.199 33 PHE CCC O 1
ATOM 2598 N N . MET C 1 37 ? 15.330 15.944 62.606 1.000 26.183 34 MET CCC N 1
ATOM 2599 C CA . MET C 1 37 ? 15.685 14.567 62.891 1.000 27.071 34 MET CCC CA 1
ATOM 2600 C C . MET C 1 37 ? 16.126 14.529 64.346 1.000 24.732 34 MET CCC C 1
ATOM 2601 O O . MET C 1 37 ? 16.934 15.356 64.762 1.000 24.119 34 MET CCC O 1
ATOM 2606 N N . VAL C 1 38 ? 15.592 13.573 65.098 1.000 23.950 35 VAL CCC N 1
ATOM 2607 C CA . VAL C 1 38 ? 15.730 13.542 66.551 1.000 22.173 35 VAL CCC CA 1
ATOM 2608 C C . VAL C 1 38 ? 16.276 12.174 66.954 1.000 24.062 35 VAL CCC C 1
ATOM 2609 O O . VAL C 1 38 ? 15.947 11.161 66.336 1.000 22.094 35 VAL CCC O 1
ATOM 2613 N N . THR C 1 39 ? 17.145 12.160 67.982 1.000 23.117 36 THR CCC N 1
ATOM 2614 C CA . THR C 1 39 ? 17.542 10.900 68.578 1.000 23.540 36 THR CCC CA 1
ATOM 2615 C C . THR C 1 39 ? 17.321 10.983 70.085 1.000 22.215 36 THR CCC C 1
ATOM 2616 O O . THR C 1 39 ? 17.506 12.051 70.703 1.000 23.358 36 THR CCC O 1
ATOM 2620 N N . ILE C 1 40 ? 16.879 9.854 70.642 1.000 20.587 37 ILE CCC N 1
ATOM 2621 C CA . ILE C 1 40 ? 16.707 9.706 72.078 1.000 22.176 37 ILE CCC CA 1
ATOM 2622 C C . ILE C 1 40 ? 17.349 8.387 72.466 1.000 20.481 37 ILE CCC C 1
ATOM 2623 O O . ILE C 1 40 ? 16.992 7.347 71.931 1.000 24.497 37 ILE CCC O 1
ATOM 2628 N N . GLN C 1 41 ? 18.296 8.439 73.418 1.000 24.213 38 GLN CCC N 1
ATOM 2629 C CA . GLN C 1 41 ? 18.873 7.206 73.921 1.000 25.326 38 GLN CCC CA 1
ATOM 2630 C C . GLN C 1 41 ? 17.834 6.543 74.823 1.000 22.847 38 GLN CCC C 1
ATOM 2631 O O . GLN C 1 41 ? 17.150 7.235 75.571 1.000 24.512 38 GLN CCC O 1
ATOM 2637 N N . GLY C 1 42 ? 17.728 5.217 74.765 1.000 23.805 39 GLY CCC N 1
ATOM 2638 C CA . GLY C 1 42 ? 16.849 4.524 75.704 1.000 25.109 39 GLY CCC CA 1
ATOM 2639 C C . GLY C 1 42 ? 17.303 4.812 77.136 1.000 28.271 39 GLY CCC C 1
ATOM 2640 O O . GLY C 1 42 ? 18.496 4.672 77.408 1.000 25.799 39 GLY CCC O 1
ATOM 2641 N N . PRO C 1 43 ? 16.417 5.308 78.043 1.000 26.891 40 PRO CCC N 1
ATOM 2642 C CA . PRO C 1 43 ? 16.823 5.699 79.391 1.000 31.809 40 PRO CCC CA 1
ATOM 2643 C C . PRO C 1 43 ? 17.538 4.562 80.125 1.000 32.012 40 PRO CCC C 1
ATOM 2644 O O . PRO C 1 43 ? 17.151 3.391 80.014 1.000 31.192 40 PRO CCC O 1
ATOM 2648 N N . PRO C 1 44 ? 18.672 4.867 80.806 1.000 32.264 41 PRO CCC N 1
ATOM 2649 C CA . PRO C 1 44 ? 19.379 3.884 81.632 1.000 33.985 41 PRO CCC CA 1
ATOM 2650 C C . PRO C 1 44 ? 18.443 3.252 82.666 1.000 33.541 41 PRO CCC C 1
ATOM 2651 O O . PRO C 1 44 ? 17.593 3.931 83.245 1.000 40.947 41 PRO CCC O 1
ATOM 2655 N N . GLN C 1 45 ? 18.571 1.928 82.803 1.000 41.135 42 GLN CCC N 1
ATOM 2656 C CA . GLN C 1 45 ? 17.805 1.080 83.705 1.000 42.126 42 GLN CCC CA 1
ATOM 2657 C C . GLN C 1 45 ? 16.489 0.646 83.084 1.000 42.271 42 GLN CCC C 1
ATOM 2658 O O . GLN C 1 45 ? 15.947 -0.387 83.490 1.000 44.163 42 GLN CCC O 1
ATOM 2664 N N . SER C 1 46 ? 15.986 1.441 82.124 1.000 34.666 43 SER CCC N 1
ATOM 2665 C CA . SER C 1 46 ? 14.716 1.134 81.488 1.000 31.196 43 SER CCC CA 1
ATOM 2666 C C . SER C 1 46 ? 14.902 -0.110 80.624 1.000 31.313 43 SER CCC C 1
ATOM 2667 O O . SER C 1 46 ? 16.029 -0.532 80.369 1.000 32.318 43 SER CCC O 1
ATOM 2670 N N . CYS C 1 47 ? 13.804 -0.710 80.158 1.000 28.328 44 CYS CCC N 1
ATOM 2671 C CA . CYS C 1 47 ? 13.956 -1.832 79.247 1.000 29.213 44 CYS CCC CA 1
ATOM 2672 C C . CYS C 1 47 ? 14.551 -1.403 77.900 1.000 29.119 44 CYS CCC C 1
ATOM 2673 O O . CYS C 1 47 ? 14.956 -2.256 77.103 1.000 30.883 44 CYS CCC O 1
ATOM 2676 N N . TYR C 1 48 ? 14.631 -0.085 77.653 1.000 27.136 45 TYR CCC N 1
ATOM 2677 C CA . TYR C 1 48 ? 15.159 0.412 76.384 1.000 26.965 45 TYR CCC CA 1
ATOM 2678 C C . TYR C 1 48 ? 16.638 0.784 76.482 1.000 30.215 45 TYR CCC C 1
ATOM 2679 O O . TYR C 1 48 ? 17.198 1.278 75.519 1.000 27.075 45 TYR CCC O 1
ATOM 2688 N N . GLU C 1 49 ? 17.269 0.594 77.646 1.000 30.459 46 GLU CCC N 1
ATOM 2689 C CA . GLU C 1 49 ? 18.639 1.086 77.778 1.000 29.919 46 GLU CCC CA 1
ATOM 2690 C C . GLU C 1 49 ? 19.545 0.442 76.730 1.000 28.685 46 GLU CCC C 1
ATOM 2691 O O . GLU C 1 49 ? 19.352 -0.710 76.338 1.000 27.596 46 GLU CCC O 1
ATOM 2697 N N . GLY C 1 50 ? 20.570 1.200 76.328 1.000 29.738 47 GLY CCC N 1
ATOM 2698 C CA . GLY C 1 50 ? 21.495 0.785 75.292 1.000 28.884 47 GLY CCC CA 1
ATOM 2699 C C . GLY C 1 50 ? 21.008 1.143 73.895 1.000 31.700 47 GLY CCC C 1
ATOM 2700 O O . GLY C 1 50 ? 21.833 1.242 72.983 1.000 35.265 47 GLY CCC O 1
ATOM 2701 N N . GLY C 1 51 ? 19.687 1.365 73.749 1.000 27.926 48 GLY CCC N 1
ATOM 2702 C CA . GLY C 1 51 ? 19.109 1.694 72.450 1.000 24.933 48 GLY CCC CA 1
ATOM 2703 C C . GLY C 1 51 ? 19.359 3.141 72.047 1.000 22.940 48 GLY CCC C 1
ATOM 2704 O O . GLY C 1 51 ? 19.461 4.005 72.909 1.000 26.918 48 GLY CCC O 1
ATOM 2705 N N . LEU C 1 52 ? 19.412 3.388 70.725 1.000 24.763 49 LEU CCC N 1
ATOM 2706 C CA . LEU C 1 52 ? 19.363 4.746 70.199 1.000 22.612 49 LEU CCC CA 1
ATOM 2707 C C . LEU C 1 52 ? 18.157 4.801 69.279 1.000 22.880 49 LEU CCC C 1
ATOM 2708 O O . LEU C 1 52 ? 18.065 4.039 68.313 1.000 23.466 49 LEU CCC O 1
ATOM 2713 N N . PHE C 1 53 ? 17.190 5.631 69.668 1.000 21.352 50 PHE CCC N 1
ATOM 2714 C CA . PHE C 1 53 ? 15.909 5.664 68.974 1.000 21.259 50 PHE CCC CA 1
ATOM 2715 C C . PHE C 1 53 ? 15.854 6.912 68.100 1.000 20.335 50 PHE CCC C 1
ATOM 2716 O O . PHE C 1 53 ? 16.053 8.032 68.576 1.000 21.051 50 PHE CCC O 1
ATOM 2724 N N . ARG C 1 54 ? 15.509 6.720 66.825 1.000 20.080 51 ARG CCC N 1
ATOM 2725 C CA . ARG C 1 54 ? 15.442 7.862 65.930 1.000 20.496 51 ARG CCC CA 1
ATOM 2726 C C . ARG C 1 54 ? 13.972 8.230 65.765 1.000 20.768 51 ARG CCC C 1
ATOM 2727 O O . ARG C 1 54 ? 13.147 7.330 65.711 1.000 19.533 51 ARG CCC O 1
ATOM 2735 N N . LEU C 1 55 ? 13.695 9.541 65.797 1.000 19.388 52 LEU CCC N 1
ATOM 2736 C CA . LEU C 1 55 ? 12.372 10.084 65.548 1.000 19.742 52 LEU CCC CA 1
ATOM 2737 C C . LEU C 1 55 ? 12.488 11.175 64.475 1.000 21.455 52 LEU CCC C 1
ATOM 2738 O O . LEU C 1 55 ? 13.588 11.631 64.119 1.000 19.834 52 LEU CCC O 1
ATOM 2743 N N . GLU C 1 56 ? 11.339 11.637 63.986 1.000 17.094 53 GLU CCC N 1
ATOM 2744 C CA . GLU C 1 56 ? 11.278 12.792 63.104 1.000 19.318 53 GLU CCC CA 1
ATOM 2745 C C . GLU C 1 56 ? 10.188 13.715 63.672 1.000 19.192 53 GLU CCC C 1
ATOM 2746 O O . GLU C 1 56 ? 9.253 13.238 64.315 1.000 19.834 53 GLU CCC O 1
ATOM 2752 N N . LEU C 1 57 ? 10.360 15.032 63.512 1.000 22.426 54 LEU CCC N 1
ATOM 2753 C CA . LEU C 1 57 ? 9.476 16.011 64.123 1.000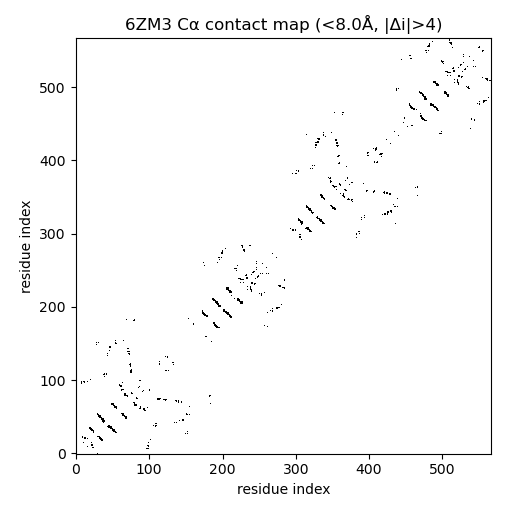 22.468 54 LEU CCC CA 1
ATOM 2754 C C . LEU C 1 57 ? 9.228 17.143 63.124 1.000 22.692 54 LEU CCC C 1
ATOM 2755 O O . LEU C 1 57 ? 10.123 17.559 62.401 1.000 25.145 54 LEU CCC O 1
ATOM 2760 N N . PHE C 1 58 ? 7.979 17.621 63.059 1.000 23.556 55 PHE CCC N 1
ATOM 2761 C CA . PHE C 1 58 ? 7.658 18.699 62.136 1.000 22.820 55 PHE CCC CA 1
ATOM 2762 C C . PHE C 1 58 ? 6.845 19.764 62.857 1.000 23.055 55 PHE CCC C 1
ATOM 2763 O O . PHE C 1 58 ? 5.952 19.460 63.637 1.000 21.880 55 PHE CCC O 1
ATOM 2771 N N . LEU C 1 59 ? 7.185 21.029 62.582 1.000 24.162 56 LEU CCC N 1
ATOM 2772 C CA . LEU C 1 59 ? 6.413 22.129 63.138 1.000 25.578 56 LEU CCC CA 1
ATOM 2773 C C . LEU C 1 59 ? 5.393 22.591 62.100 1.000 26.372 56 LEU CCC C 1
ATOM 2774 O O . LEU C 1 59 ? 5.771 23.252 61.143 1.000 31.146 56 LEU CCC O 1
ATOM 2779 N N . PRO C 1 60 ? 4.083 22.286 62.224 1.000 29.818 57 PRO CCC N 1
ATOM 2780 C CA . PRO C 1 60 ? 3.130 22.676 61.175 1.000 33.639 57 PRO CCC CA 1
ATOM 2781 C C . PRO C 1 60 ? 2.857 24.183 61.184 1.000 34.115 57 PRO CCC C 1
ATOM 2782 O O . PRO C 1 60 ? 3.246 24.889 62.116 1.000 32.795 57 PRO CCC O 1
ATOM 2786 N N . GLU C 1 61 ? 2.195 24.675 60.127 1.000 41.208 58 GLU CCC N 1
ATOM 2787 C CA . GLU C 1 61 ? 2.099 26.107 59.853 1.000 42.009 58 GLU CCC CA 1
ATOM 2788 C C . GLU C 1 61 ? 1.419 26.867 60.991 1.000 38.022 58 GLU CCC C 1
ATOM 2789 O O . GLU C 1 61 ? 1.598 28.070 61.125 1.000 40.126 58 GLU CCC O 1
ATOM 2795 N N . GLU C 1 62 ? 0.615 26.160 61.774 1.000 34.912 59 GLU CCC N 1
ATOM 2796 C CA . GLU C 1 62 ? -0.162 26.770 62.832 1.000 37.800 59 GLU CCC CA 1
ATOM 2797 C C . GLU C 1 62 ? 0.603 26.742 64.152 1.000 39.832 59 GLU CCC C 1
ATOM 2798 O O . GLU C 1 62 ? 0.137 27.329 65.123 1.000 38.636 59 GLU CCC O 1
ATOM 2804 N N . TYR C 1 63 ? 1.739 26.027 64.201 1.000 41.421 60 TYR CCC N 1
ATOM 2805 C CA . TYR C 1 63 ? 2.615 26.043 65.370 1.000 42.922 60 TYR CCC CA 1
ATOM 2806 C C . TYR C 1 63 ? 2.901 27.503 65.728 1.000 44.878 60 TYR CCC C 1
ATOM 2807 O O . TYR C 1 63 ? 3.274 28.268 64.843 1.000 52.400 60 TYR CCC O 1
ATOM 2816 N N . PRO C 1 64 ? 2.797 27.949 67.008 1.000 45.378 61 PRO CCC N 1
ATOM 2817 C CA . PRO C 1 64 ? 2.626 27.069 68.171 1.000 42.388 61 PRO CCC CA 1
ATOM 2818 C C . PRO C 1 64 ? 1.202 26.838 68.678 1.000 44.587 61 PRO CCC C 1
ATOM 2819 O O . PRO C 1 64 ? 1.022 26.250 69.747 1.000 39.356 61 PRO CCC O 1
ATOM 2823 N N . MET C 1 65 ? 0.195 27.292 67.913 1.000 40.647 62 MET CCC N 1
ATOM 2824 C CA . MET C 1 65 ? -1.197 27.131 68.318 1.000 42.857 62 MET CCC CA 1
ATOM 2825 C C . MET C 1 65 ? -1.607 25.669 68.227 1.000 40.357 62 MET CCC C 1
ATOM 2826 O O . MET C 1 65 ? -2.588 25.257 68.835 1.000 42.619 62 MET CCC O 1
ATOM 2831 N N . LYS C 1 66 ? -0.835 24.900 67.458 1.000 36.861 63 LYS CCC N 1
ATOM 2832 C CA . LYS C 1 66 ? -1.029 23.467 67.349 1.000 34.143 63 LYS CCC CA 1
ATOM 2833 C C . LYS C 1 66 ? 0.319 22.793 67.577 1.000 31.048 63 LYS CCC C 1
ATOM 2834 O O . LYS C 1 66 ? 1.347 23.363 67.223 1.000 33.391 63 LYS CCC O 1
ATOM 2840 N N . PRO C 1 67 ? 0.335 21.619 68.237 1.000 27.641 64 PRO CCC N 1
ATOM 2841 C CA . PRO C 1 67 ? 1.583 20.990 68.686 1.000 27.909 64 PRO CCC CA 1
ATOM 2842 C C . PRO C 1 67 ? 2.465 20.585 67.509 1.000 26.823 64 PRO CCC C 1
ATOM 2843 O O . PRO C 1 67 ? 1.966 20.420 66.402 1.000 29.000 64 PRO CCC O 1
ATOM 2847 N N . PRO C 1 68 ? 3.777 20.317 67.703 1.000 26.721 65 PRO CCC N 1
ATOM 2848 C CA . PRO C 1 68 ? 4.568 19.729 66.632 1.000 25.666 65 PRO CCC CA 1
ATOM 2849 C C . PRO C 1 68 ? 4.035 18.321 66.385 1.000 21.993 65 PRO CCC C 1
ATOM 2850 O O . PRO C 1 68 ? 3.388 17.733 67.247 1.000 21.444 65 PRO CCC O 1
ATOM 2854 N N . LYS C 1 69 ? 4.401 17.787 65.220 1.000 23.860 66 LYS CCC N 1
ATOM 2855 C CA . LYS C 1 69 ? 4.111 16.412 64.861 1.000 24.935 66 LYS CCC CA 1
ATOM 2856 C C . LYS C 1 69 ? 5.396 15.627 65.053 1.000 23.290 66 LYS CCC C 1
ATOM 2857 O O . LYS C 1 69 ? 6.445 16.050 64.573 1.000 24.436 66 LYS CCC O 1
ATOM 2863 N N . VAL C 1 70 ? 5.312 14.476 65.714 1.000 21.159 67 VAL CCC N 1
ATOM 2864 C CA . VAL C 1 70 ? 6.549 13.747 65.966 1.000 19.874 67 VAL CCC CA 1
ATOM 2865 C C . VAL C 1 70 ? 6.193 12.275 66.073 1.000 19.556 67 VAL CCC C 1
ATOM 2866 O O . VAL C 1 70 ? 5.147 11.947 66.628 1.000 20.083 67 VAL CCC O 1
ATOM 2870 N N . ARG C 1 71 ? 7.067 11.408 65.550 1.000 19.633 68 ARG CCC N 1
ATOM 2871 C CA . ARG C 1 71 ? 6.838 9.982 65.604 1.000 22.212 68 ARG CCC CA 1
ATOM 2872 C C . ARG C 1 71 ? 8.189 9.278 65.653 1.000 22.932 68 ARG CCC C 1
ATOM 2873 O O . ARG C 1 71 ? 9.223 9.832 65.231 1.000 21.338 68 ARG CCC O 1
ATOM 2881 N N . PHE C 1 72 ? 8.151 8.038 66.128 1.000 20.868 69 PHE CCC N 1
ATOM 2882 C CA . PHE C 1 72 ? 9.360 7.225 66.092 1.000 21.826 69 PHE CCC CA 1
ATOM 2883 C C . PHE C 1 72 ? 9.580 6.682 64.684 1.000 21.212 69 PHE CCC C 1
ATOM 2884 O O . PHE C 1 72 ? 8.640 6.288 63.998 1.000 21.975 69 PHE CCC O 1
ATOM 2892 N N . LEU C 1 73 ? 10.844 6.670 64.243 1.000 20.174 70 LEU CCC N 1
ATOM 2893 C CA . LEU C 1 73 ? 11.228 5.888 63.083 1.000 22.572 70 LEU CCC CA 1
ATOM 2894 C C . LEU C 1 73 ? 11.684 4.507 63.541 1.000 22.944 70 LEU CCC C 1
ATOM 2895 O O . LEU C 1 73 ? 11.259 3.493 62.993 1.000 23.108 70 LEU CCC O 1
ATOM 2900 N N . THR C 1 74 ? 12.570 4.478 64.545 1.000 20.957 71 THR CCC N 1
ATOM 2901 C CA . THR C 1 74 ? 13.027 3.221 65.090 1.000 21.857 71 THR CCC CA 1
ATOM 2902 C C . THR C 1 74 ? 11.824 2.443 65.625 1.000 23.000 71 THR CCC C 1
ATOM 2903 O O . THR C 1 74 ? 10.970 3.037 66.274 1.000 23.980 71 THR CCC O 1
ATOM 2907 N N . ARG C 1 75 ? 11.764 1.138 65.350 1.000 24.647 72 ARG CCC N 1
ATOM 2908 C CA . ARG C 1 75 ? 10.758 0.270 65.970 1.000 27.565 72 ARG CCC CA 1
ATOM 2909 C C . ARG C 1 75 ? 10.972 0.235 67.488 1.000 28.021 72 ARG CCC C 1
ATOM 2910 O O . ARG C 1 75 ? 12.099 0.164 67.944 1.000 25.464 72 ARG CCC O 1
ATOM 2918 N N . ILE C 1 76 ? 9.887 0.332 68.270 1.000 28.509 73 ILE CCC N 1
ATOM 2919 C CA . ILE C 1 76 ? 9.966 0.285 69.725 1.000 26.711 73 ILE CCC CA 1
ATOM 2920 C C . ILE C 1 76 ? 8.752 -0.474 70.249 1.000 29.400 73 ILE CCC C 1
ATOM 2921 O O . ILE C 1 76 ? 7.679 -0.381 69.656 1.000 24.945 73 ILE CCC O 1
ATOM 2926 N N . TYR C 1 77 ? 8.966 -1.270 71.310 1.000 25.176 74 TYR CCC N 1
ATOM 2927 C CA . TYR C 1 77 ? 7.898 -2.057 71.915 1.000 26.873 74 TYR CCC CA 1
ATOM 2928 C C . TYR C 1 77 ? 7.424 -1.324 73.171 1.000 27.646 74 TYR CCC C 1
ATOM 2929 O O . TYR C 1 77 ? 8.088 -1.294 74.213 1.000 26.331 74 TYR CCC O 1
ATOM 2938 N N . HIS C 1 78 ? 6.268 -0.671 73.033 1.000 25.189 75 HIS CCC N 1
ATOM 2939 C CA . HIS C 1 78 ? 5.879 0.331 73.999 1.000 24.440 75 HIS CCC CA 1
ATOM 2940 C C . HIS C 1 78 ? 4.361 0.499 73.936 1.000 26.112 75 HIS CCC C 1
ATOM 2941 O O . HIS C 1 78 ? 3.808 0.574 72.851 1.000 25.987 75 HIS CCC O 1
ATOM 2948 N N . PRO C 1 79 ? 3.637 0.578 75.075 1.000 28.798 76 PRO CCC N 1
ATOM 2949 C CA . PRO C 1 79 ? 2.175 0.541 75.042 1.000 32.323 76 PRO CCC CA 1
ATOM 2950 C C . PRO C 1 79 ? 1.527 1.790 74.445 1.000 30.395 76 PRO CCC C 1
ATOM 2951 O O . PRO C 1 79 ? 0.328 1.772 74.162 1.000 31.127 76 PRO CCC O 1
ATOM 2955 N N . ASN C 1 80 ? 2.337 2.841 74.214 1.000 28.697 77 ASN CCC N 1
ATOM 2956 C CA . ASN C 1 80 ? 1.872 4.147 73.766 1.000 28.091 77 ASN CCC CA 1
ATOM 2957 C C . ASN C 1 80 ? 2.537 4.554 72.444 1.000 26.658 77 ASN CCC C 1
ATOM 2958 O O . ASN C 1 80 ? 2.441 5.705 72.051 1.000 25.431 77 ASN CCC O 1
ATOM 2963 N N . VAL C 1 81 ? 3.207 3.610 71.781 1.000 24.677 78 VAL CCC N 1
ATOM 2964 C CA . VAL C 1 81 ? 3.740 3.808 70.438 1.000 23.705 78 VAL CCC CA 1
ATOM 2965 C C . VAL C 1 81 ? 3.177 2.735 69.516 1.000 24.769 78 VAL CCC C 1
ATOM 2966 O O . VAL C 1 81 ? 3.323 1.544 69.792 1.000 25.481 78 VAL CCC O 1
ATOM 2970 N N . ASP C 1 82 ? 2.522 3.142 68.408 1.000 28.196 79 ASP CCC N 1
ATOM 2971 C CA . ASP C 1 82 ? 1.900 2.161 67.532 1.000 28.913 79 ASP CCC CA 1
ATOM 2972 C C . ASP C 1 82 ? 2.909 1.589 66.531 1.000 29.842 79 ASP CCC C 1
ATOM 2973 O O . ASP C 1 82 ? 4.094 1.894 66.577 1.000 25.829 79 ASP CCC O 1
ATOM 2978 N N . LYS C 1 83 ? 2.422 0.789 65.571 1.000 31.198 80 LYS CCC N 1
ATOM 2979 C CA . LYS C 1 83 ? 3.296 0.027 64.691 1.000 31.366 80 LYS CCC CA 1
ATOM 2980 C C . LYS C 1 83 ? 3.921 0.918 63.606 1.000 29.767 80 LYS CCC C 1
ATOM 2981 O O . LYS C 1 83 ? 4.820 0.490 62.881 1.000 31.382 80 LYS CCC O 1
ATOM 2987 N N . VAL C 1 84 ? 3.436 2.148 63.485 1.000 30.903 81 VAL CCC N 1
ATOM 2988 C CA . VAL C 1 84 ? 4.043 3.071 62.530 1.000 35.837 81 VAL CCC CA 1
ATOM 2989 C C . VAL C 1 84 ? 4.789 4.200 63.255 1.000 28.674 81 VAL CCC C 1
ATOM 2990 O O . VAL C 1 84 ? 5.147 5.221 62.653 1.000 28.969 81 VAL CCC O 1
ATOM 2994 N N . GLY C 1 85 ? 5.032 4.010 64.553 1.000 28.126 82 GLY CCC N 1
ATOM 2995 C CA . GLY C 1 85 ? 5.814 4.949 65.342 1.000 24.348 82 GLY CCC CA 1
ATOM 2996 C C . GLY C 1 85 ? 5.003 6.078 65.984 1.000 22.438 82 GLY CCC C 1
ATOM 2997 O O . GLY C 1 85 ? 5.575 6.959 66.584 1.000 21.503 82 GLY CCC O 1
ATOM 2998 N N . ARG C 1 86 ? 3.684 6.121 65.790 1.000 23.257 83 ARG CCC N 1
ATOM 2999 C CA . ARG C 1 86 ? 2.894 7.213 66.350 1.000 24.417 83 ARG CCC CA 1
ATOM 3000 C C . ARG C 1 86 ? 2.847 7.126 67.877 1.000 24.211 83 ARG CCC C 1
ATOM 3001 O O . ARG C 1 86 ? 2.759 6.038 68.417 1.000 29.647 83 ARG CCC O 1
ATOM 3009 N N . ILE C 1 87 ? 2.883 8.279 68.540 1.000 22.904 84 ILE CCC N 1
ATOM 3010 C CA . ILE C 1 87 ? 3.062 8.374 69.979 1.000 25.952 84 ILE CCC CA 1
ATOM 3011 C C . ILE C 1 87 ? 1.767 8.862 70.610 1.000 27.320 84 ILE CCC C 1
ATOM 3012 O O . ILE C 1 87 ? 1.328 9.961 70.299 1.000 28.575 84 ILE CCC O 1
ATOM 3017 N N . CYS C 1 88 ? 1.213 8.071 71.541 1.000 29.170 85 CYS CCC N 1
ATOM 3018 C CA . CYS C 1 88 ? 0.080 8.569 72.315 1.000 30.681 85 CYS CCC CA 1
ATOM 3019 C C . CYS C 1 88 ? 0.586 9.314 73.558 1.000 27.611 85 CYS CCC C 1
ATOM 3020 O O . CYS C 1 88 ? 0.883 8.696 74.570 1.000 28.780 85 CYS CCC O 1
ATOM 3023 N N . LEU C 1 89 ? 0.695 10.645 73.468 1.000 25.194 86 LEU CCC N 1
ATOM 3024 C CA . LEU C 1 89 ? 1.181 11.506 74.537 1.000 30.534 86 LEU CCC CA 1
ATOM 3025 C C . LEU C 1 89 ? 0.327 12.760 74.547 1.000 28.177 86 LEU CCC C 1
ATOM 3026 O O . LEU C 1 89 ? 0.162 13.380 73.510 1.000 32.050 86 LEU CCC O 1
ATOM 3031 N N . ASP C 1 90 ? -0.159 13.145 75.735 1.000 32.308 87 ASP CCC N 1
ATOM 3032 C CA . ASP C 1 90 ? -1.190 14.173 75.844 1.000 34.447 87 ASP CCC CA 1
ATOM 3033 C C . ASP C 1 90 ? -0.699 15.529 75.321 1.000 34.312 87 ASP CCC C 1
ATOM 3034 O O . ASP C 1 90 ? -1.417 16.207 74.585 1.000 30.147 87 ASP CCC O 1
ATOM 3039 N N . ILE C 1 91 ? 0.535 15.940 75.669 1.000 28.547 88 ILE CCC N 1
ATOM 3040 C CA . ILE C 1 91 ? 0.911 17.313 75.366 1.000 27.567 88 ILE CCC CA 1
ATOM 3041 C C . ILE C 1 91 ? 1.049 17.511 73.855 1.000 30.266 88 ILE CCC C 1
ATOM 3042 O O . ILE C 1 91 ? 1.174 18.646 73.400 1.000 32.133 88 ILE CCC O 1
ATOM 3047 N N . ILE C 1 92 ? 1.059 16.430 73.062 1.000 30.559 89 ILE CCC N 1
ATOM 3048 C CA . ILE C 1 92 ? 1.123 16.617 71.613 1.000 31.601 89 ILE CCC CA 1
ATOM 3049 C C . ILE C 1 92 ? -0.213 16.274 70.952 1.000 35.102 89 ILE CCC C 1
ATOM 3050 O O . ILE C 1 92 ? -0.266 16.046 69.746 1.000 36.101 89 ILE CCC O 1
ATOM 3055 N N . LYS C 1 93 ? -1.285 16.279 71.754 1.000 35.448 90 LYS CCC N 1
ATOM 3056 C CA . LYS C 1 93 ? -2.636 15.888 71.362 1.000 38.484 90 LYS CCC CA 1
ATOM 3057 C C . LYS C 1 93 ? -3.610 16.784 72.120 1.000 40.370 90 LYS CCC C 1
ATOM 3058 O O . LYS C 1 93 ? -3.712 17.972 71.832 1.000 46.086 90 LYS CCC O 1
ATOM 3064 N N . ASP C 1 94 ? -4.261 16.199 73.132 1.000 42.640 91 ASP CCC N 1
ATOM 3065 C CA . ASP C 1 94 ? -5.199 16.844 74.035 1.000 49.820 91 ASP CCC CA 1
ATOM 3066 C C . ASP C 1 94 ? -4.614 18.134 74.629 1.000 51.301 91 ASP CCC C 1
ATOM 3067 O O . ASP C 1 94 ? -5.123 19.222 74.367 1.000 49.742 91 ASP CCC O 1
ATOM 3072 N N . LYS C 1 95 ? -3.528 18.002 75.404 1.000 45.515 92 LYS CCC N 1
ATOM 3073 C CA . LYS C 1 95 ? -3.100 18.980 76.399 1.000 42.932 92 LYS CCC CA 1
ATOM 3074 C C . LYS C 1 95 ? -1.960 19.855 75.880 1.000 40.703 92 LYS CCC C 1
ATOM 3075 O O . LYS C 1 95 ? -1.137 20.313 76.679 1.000 39.597 92 LYS CCC O 1
ATOM 3081 N N . TRP C 1 96 ? -1.938 20.125 74.572 1.000 30.771 93 TRP CCC N 1
ATOM 3082 C CA . TRP C 1 96 ? -0.947 21.041 74.043 1.000 35.625 93 TRP CCC CA 1
ATOM 3083 C C . TRP C 1 96 ? -1.180 22.432 74.631 1.000 35.683 93 TRP CCC C 1
ATOM 3084 O O . TRP C 1 96 ? -2.311 22.833 74.850 1.000 33.964 93 TRP CCC O 1
ATOM 3095 N N . SER C 1 97 ? -0.097 23.128 74.960 1.000 32.558 94 SER CCC N 1
ATOM 3096 C CA . SER C 1 97 ? -0.186 24.552 75.244 1.000 34.458 94 SER CCC CA 1
ATOM 3097 C C . SER C 1 97 ? 0.822 25.250 74.343 1.000 32.308 94 SER CCC C 1
ATOM 3098 O O . SER C 1 97 ? 1.952 24.783 74.225 1.000 34.065 94 SER CCC O 1
ATOM 3101 N N . PRO C 1 98 ? 0.494 26.412 73.733 1.000 34.037 95 PRO CCC N 1
ATOM 3102 C CA . PRO C 1 98 ? 1.492 27.176 72.975 1.000 38.424 95 PRO CCC CA 1
ATOM 3103 C C . PRO C 1 98 ? 2.757 27.573 73.745 1.000 35.774 95 PRO CCC C 1
ATOM 3104 O O . PRO C 1 98 ? 3.731 27.990 73.128 1.000 40.443 95 PRO CCC O 1
ATOM 3108 N N . ALA C 1 99 ? 2.736 27.414 75.083 1.000 36.887 96 ALA CCC N 1
ATOM 3109 C CA . ALA C 1 99 ? 3.853 27.718 75.969 1.000 32.845 96 ALA CCC CA 1
ATOM 3110 C C . ALA C 1 99 ? 4.890 26.592 76.001 1.000 29.026 96 ALA CCC C 1
ATOM 3111 O O . ALA C 1 99 ? 5.984 26.797 76.508 1.000 31.245 96 ALA CCC O 1
ATOM 3113 N N . LEU C 1 100 ? 4.541 25.390 75.552 1.000 33.390 97 LEU CCC N 1
ATOM 3114 C CA . LEU C 1 100 ? 5.512 24.301 75.634 1.000 33.185 97 LEU CCC CA 1
ATOM 3115 C C . LEU C 1 100 ? 6.549 24.418 74.521 1.000 34.910 97 LEU CCC C 1
ATOM 3116 O O . LEU C 1 100 ? 6.265 24.903 73.430 1.000 38.936 97 LEU CCC O 1
ATOM 3121 N N . LEU C 1 101 ? 7.767 23.964 74.813 1.000 33.060 98 LEU CCC N 1
ATOM 3122 C CA . LEU C 1 101 ? 8.862 24.104 73.872 1.000 33.702 98 LEU CCC CA 1
ATOM 3123 C C . LEU C 1 101 ? 9.142 22.740 73.252 1.000 32.747 98 LEU CCC C 1
ATOM 3124 O O . LEU C 1 101 ? 8.795 21.722 73.844 1.000 30.789 98 LEU CCC O 1
ATOM 3129 N N . ILE C 1 102 ? 9.738 22.738 72.051 1.000 33.037 99 ILE CCC N 1
ATOM 3130 C CA . ILE C 1 102 ? 10.140 21.477 71.437 1.000 31.296 99 ILE CCC CA 1
ATOM 3131 C C . ILE C 1 102 ? 11.029 20.736 72.428 1.000 30.121 99 ILE CCC C 1
ATOM 3132 O O . ILE C 1 102 ? 10.842 19.543 72.684 1.000 28.216 99 ILE CCC O 1
ATOM 3137 N N . ASN C 1 103 ? 11.974 21.493 72.995 1.000 34.817 100 ASN CCC N 1
ATOM 3138 C CA . ASN C 1 103 ? 12.935 21.013 73.970 1.000 36.842 100 ASN CCC CA 1
ATOM 3139 C C . ASN C 1 103 ? 12.220 20.077 74.948 1.000 35.239 100 ASN CCC C 1
ATOM 3140 O O . ASN C 1 103 ? 12.666 18.964 75.203 1.000 35.586 100 ASN CCC O 1
ATOM 3145 N N . LYS C 1 104 ? 11.054 20.507 75.448 1.000 40.607 101 LYS CCC N 1
ATOM 3146 C CA . LYS C 1 104 ? 10.436 19.819 76.567 1.000 40.365 101 LYS CCC CA 1
ATOM 3147 C C . LYS C 1 104 ? 9.429 18.769 76.103 1.000 33.182 101 LYS CCC C 1
ATOM 3148 O O . LYS C 1 104 ? 9.048 17.911 76.876 1.000 31.488 101 LYS CCC O 1
ATOM 3154 N N . VAL C 1 105 ? 9.018 18.811 74.831 1.000 31.416 102 VAL CCC N 1
ATOM 3155 C CA . VAL C 1 105 ? 8.219 17.744 74.248 1.000 30.189 102 VAL CCC CA 1
ATOM 3156 C C . VAL C 1 105 ? 9.128 16.516 74.140 1.000 25.174 102 VAL CCC C 1
ATOM 3157 O O . VAL C 1 105 ? 8.722 15.381 74.399 1.000 22.817 102 VAL CCC O 1
ATOM 3161 N N . LEU C 1 106 ? 10.388 16.760 73.770 1.000 22.735 103 LEU CCC N 1
ATOM 3162 C CA . LEU C 1 106 ? 11.289 15.623 73.602 1.000 22.707 103 LEU CCC CA 1
ATOM 3163 C C . LEU C 1 106 ? 11.625 15.011 74.958 1.000 21.472 103 LEU CCC C 1
ATOM 3164 O O . LEU C 1 106 ? 11.648 13.777 75.115 1.000 19.796 103 LEU CCC O 1
ATOM 3169 N N . LEU C 1 107 ? 11.826 15.888 75.961 1.000 24.928 104 LEU CCC N 1
ATOM 3170 C CA . LEU C 1 107 ? 12.008 15.442 77.332 1.000 27.907 104 LEU CCC CA 1
ATOM 3171 C C . LEU C 1 107 ? 10.831 14.561 77.745 1.000 29.030 104 LEU CCC C 1
ATOM 3172 O O . LEU C 1 107 ? 11.038 13.527 78.378 1.000 29.114 104 LEU CCC O 1
ATOM 3177 N N . SER C 1 108 ? 9.616 14.922 77.310 1.000 30.552 105 SER CCC N 1
ATOM 3178 C CA . SER C 1 108 ? 8.420 14.207 77.755 1.000 26.864 105 SER CCC CA 1
ATOM 3179 C C . SER C 1 108 ? 8.319 12.819 77.133 1.000 27.585 105 SER CCC C 1
ATOM 3180 O O . SER C 1 108 ? 7.845 11.896 77.788 1.000 26.907 105 SER CCC O 1
ATOM 3183 N N . ILE C 1 109 ? 8.682 12.700 75.846 1.000 24.059 106 ILE CCC N 1
ATOM 3184 C CA . ILE C 1 109 ? 8.819 11.401 75.196 1.000 22.840 106 ILE CCC CA 1
ATOM 3185 C C . ILE C 1 109 ? 9.870 10.549 75.919 1.000 22.035 106 ILE CCC C 1
ATOM 3186 O O . ILE C 1 109 ? 9.667 9.369 76.171 1.000 21.142 106 ILE CCC O 1
ATOM 3191 N N . GLN C 1 110 ? 11.009 11.148 76.255 1.000 22.260 107 GLN CCC N 1
ATOM 3192 C CA . GLN C 1 110 ? 11.994 10.392 77.025 1.000 25.471 107 GLN CCC CA 1
ATOM 3193 C C . GLN C 1 110 ? 11.378 9.841 78.326 1.000 25.977 107 GLN CCC C 1
ATOM 3194 O O . GLN C 1 110 ? 11.526 8.658 78.660 1.000 25.785 107 GLN CCC O 1
ATOM 3200 N N . ILE C 1 111 ? 10.627 10.685 79.023 1.000 25.835 108 ILE CCC N 1
ATOM 3201 C CA . ILE C 1 111 ? 9.989 10.284 80.270 1.000 30.737 108 ILE CCC CA 1
ATOM 3202 C C . ILE C 1 111 ? 9.006 9.152 79.998 1.000 30.309 108 ILE CCC C 1
ATOM 3203 O O . ILE C 1 111 ? 8.904 8.205 80.773 1.000 32.860 108 ILE CCC O 1
ATOM 3208 N N . LEU C 1 112 ? 8.300 9.242 78.867 1.000 29.329 109 LEU CCC N 1
ATOM 3209 C CA . LEU C 1 112 ? 7.307 8.257 78.489 1.000 26.655 109 LEU CCC CA 1
ATOM 3210 C C . LEU C 1 112 ? 7.944 6.892 78.290 1.000 26.156 109 LEU CCC C 1
ATOM 3211 O O . LEU C 1 112 ? 7.343 5.883 78.630 1.000 26.827 109 LEU CCC O 1
ATOM 3216 N N . MET C 1 113 ? 9.162 6.864 77.726 1.000 23.391 110 MET CCC N 1
ATOM 3217 C CA . MET C 1 113 ? 9.880 5.612 77.543 1.000 23.717 110 MET CCC CA 1
ATOM 3218 C C . MET C 1 113 ? 10.221 4.992 78.909 1.000 25.183 110 MET CCC C 1
ATOM 3219 O O . MET C 1 113 ? 10.115 3.789 79.044 1.000 26.198 110 MET CCC O 1
ATOM 3224 N N . SER C 1 114 ? 10.617 5.809 79.900 1.000 28.490 111 SER CCC N 1
ATOM 3225 C CA . SER C 1 114 ? 10.879 5.379 81.277 1.000 30.063 111 SER CCC CA 1
ATOM 3226 C C . SER C 1 114 ? 9.625 4.849 81.967 1.000 37.753 111 SER CCC C 1
ATOM 3227 O O . SER C 1 114 ? 9.670 3.807 82.637 1.000 33.686 111 SER CCC O 1
ATOM 3230 N N . SER C 1 115 ? 8.525 5.605 81.831 1.000 36.365 112 SER CCC N 1
ATOM 3231 C CA . SER C 1 115 ? 7.275 5.296 82.519 1.000 39.227 112 SER CCC CA 1
ATOM 3232 C C . SER C 1 115 ? 6.148 5.139 81.509 1.000 35.326 112 SER CCC C 1
ATOM 3233 O O . SER C 1 115 ? 5.354 6.064 81.348 1.000 39.528 112 SER CCC O 1
ATOM 3236 N N . PRO C 1 116 ? 6.044 3.995 80.803 1.000 34.328 113 PRO CCC N 1
ATOM 3237 C CA . PRO C 1 116 ? 4.882 3.734 79.946 1.000 42.201 113 PRO CCC CA 1
ATOM 3238 C C . PRO C 1 116 ? 3.537 3.889 80.668 1.000 45.971 113 PRO CCC C 1
ATOM 3239 O O . PRO C 1 116 ? 3.437 3.621 81.866 1.000 43.702 113 PRO CCC O 1
ATOM 3243 N N . ASN C 1 117 ? 2.511 4.349 79.933 1.000 45.681 114 ASN CCC N 1
ATOM 3244 C CA . ASN C 1 117 ? 1.158 4.462 80.458 1.000 44.405 114 ASN CCC CA 1
ATOM 3245 C C . ASN C 1 117 ? 0.269 3.372 79.852 1.000 43.836 114 ASN CCC C 1
ATOM 3246 O O . ASN C 1 117 ? -0.496 3.605 78.914 1.000 38.745 114 ASN CCC O 1
ATOM 3251 N N . PRO C 1 118 ? 0.281 2.143 80.413 1.000 39.743 115 PRO CCC N 1
ATOM 3252 C CA . PRO C 1 118 ? -0.405 1.015 79.786 1.000 36.617 115 PRO CCC CA 1
ATOM 3253 C C . PRO C 1 118 ? -1.916 1.075 80.011 1.000 36.715 115 PRO CCC C 1
ATOM 3254 O O . PRO C 1 118 ? -2.645 0.272 79.437 1.000 38.219 115 PRO CCC O 1
ATOM 3258 N N . ASP C 1 119 ? -2.363 2.046 80.824 1.000 37.613 116 ASP CCC N 1
ATOM 3259 C CA . ASP C 1 119 ? -3.774 2.251 81.146 1.000 40.302 116 ASP CCC CA 1
ATOM 3260 C C . ASP C 1 119 ? -4.446 3.192 80.148 1.000 45.802 116 ASP CCC C 1
ATOM 3261 O O . ASP C 1 119 ? -5.660 3.387 80.211 1.000 44.084 116 ASP CCC O 1
ATOM 3266 N N . ASP C 1 120 ? -3.656 3.771 79.231 1.000 38.877 117 ASP CCC N 1
ATOM 3267 C CA . ASP C 1 120 ? -4.180 4.782 78.334 1.000 42.247 117 ASP CCC CA 1
ATOM 3268 C C . ASP C 1 120 ? -5.488 4.270 77.733 1.000 38.462 117 ASP CCC C 1
ATOM 3269 O O . ASP C 1 120 ? -5.569 3.115 77.321 1.000 38.533 117 ASP CCC O 1
ATOM 3274 N N . PRO C 1 121 ? -6.550 5.105 77.659 1.000 44.979 118 PRO CCC N 1
ATOM 3275 C CA . PRO C 1 121 ? -7.863 4.636 77.201 1.000 50.072 118 PRO CCC CA 1
ATOM 3276 C C . PRO C 1 121 ? -7.902 4.250 75.719 1.000 55.932 118 PRO CCC C 1
ATOM 3277 O O . PRO C 1 121 ? -8.822 3.565 75.274 1.000 58.637 118 PRO CCC O 1
ATOM 3281 N N . LEU C 1 122 ? -6.899 4.707 74.959 1.000 60.350 119 LEU CCC N 1
ATOM 3282 C CA . LEU C 1 122 ? -6.648 4.180 73.629 1.000 66.848 119 LEU CCC CA 1
ATOM 3283 C C . LEU C 1 122 ? -5.920 2.845 73.791 1.000 75.216 119 LEU CCC C 1
ATOM 3284 O O . LEU C 1 122 ? -4.689 2.780 73.766 1.000 69.135 119 LEU CCC O 1
ATOM 3289 N N . ALA C 1 123 ? -6.725 1.790 73.996 1.000 74.701 120 ALA CCC N 1
ATOM 3290 C CA . ALA C 1 123 ? -6.243 0.461 74.338 1.000 69.482 120 ALA CCC CA 1
ATOM 3291 C C . ALA C 1 123 ? -5.733 -0.247 73.088 1.000 61.898 120 ALA CCC C 1
ATOM 3292 O O . ALA C 1 123 ? -6.379 -0.221 72.043 1.000 55.632 120 ALA CCC O 1
ATOM 3294 N N . ASN C 1 124 ? -4.577 -0.901 73.233 1.000 52.952 121 ASN CCC N 1
ATOM 3295 C CA . ASN C 1 124 ? -3.912 -1.594 72.142 1.000 49.766 121 ASN CCC CA 1
ATOM 3296 C C . ASN C 1 124 ? -3.243 -2.848 72.699 1.000 48.746 121 ASN CCC C 1
ATOM 3297 O O . ASN C 1 124 ? -3.166 -3.018 73.917 1.000 47.053 121 ASN CCC O 1
ATOM 3302 N N . ASP C 1 125 ? -2.749 -3.703 71.791 1.000 47.591 122 ASP CCC N 1
ATOM 3303 C CA . ASP C 1 125 ? -2.265 -5.035 72.117 1.000 46.254 122 ASP CCC CA 1
ATOM 3304 C C . ASP C 1 125 ? -1.032 -4.991 73.022 1.000 44.303 122 ASP CCC C 1
ATOM 3305 O O . ASP C 1 125 ? -0.894 -5.799 73.945 1.000 40.254 122 ASP CCC O 1
ATOM 3310 N N . VAL C 1 126 ? -0.115 -4.067 72.732 1.000 36.931 123 VAL CCC N 1
ATOM 3311 C CA . VAL C 1 126 ? 1.061 -3.898 73.573 1.000 35.090 123 VAL CCC CA 1
ATOM 3312 C C . VAL C 1 126 ? 0.632 -3.486 74.981 1.000 32.955 123 VAL CCC C 1
ATOM 3313 O O . VAL C 1 126 ? 1.167 -4.002 75.961 1.000 35.048 123 VAL CCC O 1
ATOM 3317 N N . ALA C 1 127 ? -0.331 -2.563 75.083 1.000 34.393 124 ALA CCC N 1
ATOM 3318 C CA . ALA C 1 127 ? -0.785 -2.125 76.393 1.000 38.848 124 ALA CCC CA 1
ATOM 3319 C C . ALA C 1 127 ? -1.399 -3.302 77.136 1.000 40.984 124 ALA CCC C 1
ATOM 3320 O O . ALA C 1 127 ? -1.198 -3.447 78.341 1.000 43.019 124 ALA CCC O 1
ATOM 3322 N N . GLU C 1 128 ? -2.144 -4.136 76.401 1.000 43.878 125 GLU CCC N 1
ATOM 3323 C CA . GLU C 1 128 ? -2.703 -5.351 76.977 1.000 51.951 125 GLU CCC CA 1
ATOM 3324 C C . GLU C 1 128 ? -1.591 -6.230 77.558 1.000 50.101 125 GLU CCC C 1
ATOM 3325 O O . GLU C 1 128 ? -1.728 -6.735 78.672 1.000 47.139 125 GLU CCC O 1
ATOM 3331 N N . HIS C 1 129 ? -0.498 -6.417 76.799 1.000 44.081 126 HIS CCC N 1
ATOM 3332 C CA . HIS C 1 129 ? 0.621 -7.225 77.262 1.000 41.183 126 HIS CCC CA 1
ATOM 3333 C C . HIS C 1 129 ? 1.174 -6.611 78.548 1.000 37.025 126 HIS CCC C 1
ATOM 3334 O O . HIS C 1 129 ? 1.427 -7.328 79.511 1.000 41.081 126 HIS CCC O 1
ATOM 3341 N N . TRP C 1 130 ? 1.319 -5.276 78.576 1.000 34.567 127 TRP CCC N 1
ATOM 3342 C CA . TRP C 1 130 ? 1.868 -4.616 79.753 1.000 37.701 127 TRP CCC CA 1
ATOM 3343 C C . TRP C 1 130 ? 0.957 -4.910 80.953 1.000 40.740 127 TRP CCC C 1
ATOM 3344 O O . TRP C 1 130 ? 1.433 -5.125 82.065 1.000 41.963 127 TRP CCC O 1
ATOM 3355 N N . LYS C 1 131 ? -0.359 -4.980 80.705 1.000 42.131 128 LYS CCC N 1
ATOM 3356 C CA . LYS C 1 131 ? -1.340 -5.124 81.772 1.000 39.912 128 LYS CCC CA 1
ATOM 3357 C C . LYS C 1 131 ? -1.391 -6.568 82.263 1.000 42.113 128 LYS CCC C 1
ATOM 3358 O O . LYS C 1 131 ? -1.646 -6.821 83.439 1.000 46.122 128 LYS CCC O 1
ATOM 3364 N N . GLU C 1 132 ? -1.158 -7.502 81.338 1.000 43.818 129 GLU CCC N 1
ATOM 3365 C CA . GLU C 1 132 ? -1.313 -8.926 81.590 1.000 45.909 129 GLU CCC CA 1
ATOM 3366 C C . GLU C 1 132 ? -0.079 -9.451 82.322 1.000 44.742 129 GLU CCC C 1
ATOM 3367 O O . GLU C 1 132 ? -0.199 -10.123 83.339 1.000 42.868 129 GLU CCC O 1
ATOM 3373 N N . ASP C 1 133 ? 1.100 -9.141 81.776 1.000 40.301 130 ASP CCC N 1
ATOM 3374 C CA . ASP C 1 133 ? 2.356 -9.727 82.209 1.000 41.369 130 ASP CCC CA 1
ATOM 3375 C C . ASP C 1 133 ? 3.478 -8.713 81.979 1.000 43.394 130 ASP CCC C 1
ATOM 3376 O O . ASP C 1 133 ? 4.268 -8.841 81.037 1.000 46.093 130 ASP CCC O 1
ATOM 3381 N N . GLU C 1 134 ? 3.537 -7.710 82.862 1.000 39.405 131 GLU CCC N 1
ATOM 3382 C CA . GLU C 1 134 ? 4.521 -6.651 82.746 1.000 38.268 131 GLU CCC CA 1
ATOM 3383 C C . GLU C 1 134 ? 5.923 -7.224 82.557 1.000 39.578 131 GLU CCC C 1
ATOM 3384 O O . GLU C 1 134 ? 6.649 -6.798 81.660 1.000 33.127 131 GLU CCC O 1
ATOM 3390 N N . ALA C 1 135 ? 6.283 -8.201 83.398 1.000 35.040 132 ALA CCC N 1
ATOM 3391 C CA . ALA C 1 135 ? 7.601 -8.812 83.321 1.000 33.555 132 ALA CCC CA 1
ATOM 3392 C C . ALA C 1 135 ? 7.903 -9.295 81.903 1.000 30.020 132 ALA CCC C 1
ATOM 3393 O O . ALA C 1 135 ? 9.009 -9.095 81.399 1.000 29.076 132 ALA CCC O 1
ATOM 3395 N N . SER C 1 136 ? 6.917 -9.925 81.258 1.000 30.725 133 SER CCC N 1
ATOM 3396 C CA . SER C 1 136 ? 7.086 -10.451 79.907 1.000 30.529 133 SER CCC CA 1
ATOM 3397 C C . SER C 1 136 ? 7.222 -9.305 78.886 1.000 26.673 133 SER CCC C 1
ATOM 3398 O O . SER C 1 136 ? 7.994 -9.366 77.930 1.000 28.510 133 SER CCC O 1
ATOM 3401 N N . ALA C 1 137 ? 6.445 -8.247 79.089 1.000 28.186 134 ALA CCC N 1
ATOM 3402 C CA . ALA C 1 137 ? 6.344 -7.164 78.129 1.000 29.131 134 ALA CCC CA 1
ATOM 3403 C C . ALA C 1 137 ? 7.659 -6.390 78.138 1.000 32.939 134 ALA CCC C 1
ATOM 3404 O O . ALA C 1 137 ? 8.139 -5.933 77.090 1.000 32.801 134 ALA CCC O 1
ATOM 3406 N N . LEU C 1 138 ? 8.251 -6.282 79.338 1.000 29.792 135 LEU CCC N 1
ATOM 3407 C CA . LEU C 1 138 ? 9.545 -5.654 79.499 1.000 27.194 135 LEU CCC CA 1
ATOM 3408 C C . LEU C 1 138 ? 10.633 -6.466 78.793 1.000 29.302 135 LEU CCC C 1
ATOM 3409 O O . LEU C 1 138 ? 11.512 -5.876 78.168 1.000 24.419 135 LEU CCC O 1
ATOM 3414 N N . GLN C 1 139 ? 10.558 -7.807 78.870 1.000 27.839 136 GLN CCC N 1
ATOM 3415 C CA . GLN C 1 139 ? 11.566 -8.654 78.249 1.000 30.910 136 GLN CCC CA 1
ATOM 3416 C C . GLN C 1 139 ? 11.522 -8.464 76.734 1.000 33.442 136 GLN CCC C 1
ATOM 3417 O O . GLN C 1 139 ? 12.557 -8.408 76.059 1.000 32.355 136 GLN CCC O 1
ATOM 3423 N N . THR C 1 140 ? 10.299 -8.340 76.215 1.000 33.821 137 THR CCC N 1
ATOM 3424 C CA . THR C 1 140 ? 10.114 -8.181 74.785 1.000 33.193 137 THR CCC CA 1
ATOM 3425 C C . THR C 1 140 ? 10.723 -6.846 74.366 1.000 31.305 137 THR CCC C 1
ATOM 3426 O O . THR C 1 140 ? 11.440 -6.788 73.371 1.000 29.466 137 THR CCC O 1
ATOM 3430 N N . ALA C 1 141 ? 10.468 -5.808 75.173 1.000 30.987 138 ALA CCC N 1
ATOM 3431 C CA . ALA C 1 141 ? 10.993 -4.485 74.891 1.000 30.118 138 ALA CCC CA 1
ATOM 3432 C C . ALA C 1 141 ? 12.515 -4.552 74.785 1.000 33.090 138 ALA CCC C 1
ATOM 3433 O O . ALA C 1 141 ? 13.115 -3.909 73.918 1.000 31.326 138 ALA CCC O 1
ATOM 3435 N N . ARG C 1 142 ? 13.133 -5.313 75.695 1.000 27.733 139 ARG CCC N 1
ATOM 3436 C CA . ARG C 1 142 ? 14.582 -5.435 75.704 1.000 30.938 139 ARG CCC CA 1
ATOM 3437 C C . ARG C 1 142 ? 15.064 -6.108 74.422 1.000 30.466 139 ARG CCC C 1
ATOM 3438 O O . ARG C 1 142 ? 16.022 -5.658 73.800 1.000 35.130 139 ARG CCC O 1
ATOM 3446 N N . GLU C 1 143 ? 1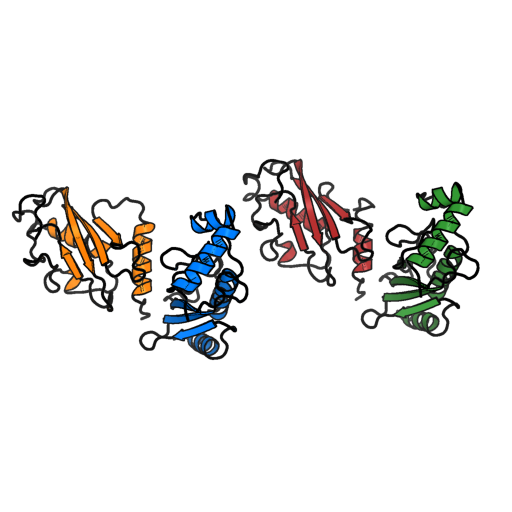4.384 -7.180 74.004 1.000 31.496 140 GLU CCC N 1
ATOM 3447 C CA . GLU C 1 143 ? 14.746 -7.864 72.772 1.000 33.395 140 GLU CCC CA 1
ATOM 3448 C C . GLU C 1 143 ? 14.636 -6.917 71.574 1.000 32.960 140 GLU CCC C 1
ATOM 3449 O O . GLU C 1 143 ? 15.532 -6.873 70.738 1.000 32.636 140 GLU CCC O 1
ATOM 3455 N N . TRP C 1 144 ? 13.547 -6.140 71.514 1.000 32.214 141 TRP CCC N 1
ATOM 3456 C CA . TRP C 1 144 ? 13.280 -5.259 70.386 1.000 33.897 141 TRP CCC CA 1
ATOM 3457 C C . TRP C 1 144 ? 14.316 -4.129 70.381 1.000 31.281 141 TRP CCC C 1
ATOM 3458 O O . TRP C 1 144 ? 14.709 -3.635 69.326 1.000 34.865 141 TRP CCC O 1
ATOM 3469 N N . THR C 1 145 ? 14.759 -3.729 71.577 1.000 28.836 142 THR CCC N 1
ATOM 3470 C CA . THR C 1 145 ? 15.855 -2.777 71.698 1.000 32.981 142 THR CCC CA 1
ATOM 3471 C C . THR C 1 145 ? 17.121 -3.338 71.041 1.000 36.433 142 THR CCC C 1
ATOM 3472 O O . THR C 1 145 ? 17.771 -2.644 70.257 1.000 36.341 142 THR CCC O 1
ATOM 3476 N N . ARG C 1 146 ? 17.472 -4.595 71.352 1.000 38.115 143 ARG CCC N 1
ATOM 3477 C CA . ARG C 1 146 ? 18.692 -5.183 70.805 1.000 37.511 143 ARG CCC CA 1
ATOM 3478 C C . ARG C 1 146 ? 18.558 -5.344 69.286 1.000 37.331 143 ARG CCC C 1
ATOM 3479 O O . ARG C 1 146 ? 19.487 -5.034 68.527 1.000 37.467 143 ARG CCC O 1
ATOM 3487 N N . LYS C 1 147 ? 17.388 -5.832 68.856 1.000 35.155 144 LYS CCC N 1
ATOM 3488 C CA . LYS C 1 147 ? 17.133 -6.156 67.462 1.000 37.350 144 LYS CCC CA 1
ATOM 3489 C C . LYS C 1 147 ? 16.991 -4.901 66.597 1.000 39.309 144 LYS CCC C 1
ATOM 3490 O O . LYS C 1 147 ? 17.404 -4.925 65.443 1.000 37.904 144 LYS CCC O 1
ATOM 3496 N N . TYR C 1 148 ? 16.436 -3.811 67.155 1.000 37.239 145 TYR CCC N 1
ATOM 3497 C CA . TYR C 1 148 ? 15.952 -2.721 66.324 1.000 32.545 145 TYR CCC CA 1
ATOM 3498 C C . TYR C 1 148 ? 16.655 -1.400 66.586 1.000 29.737 145 TYR CCC C 1
ATOM 3499 O O . TYR C 1 148 ? 16.677 -0.582 65.671 1.000 30.193 145 TYR CCC O 1
ATOM 3508 N N . ALA C 1 149 ? 17.239 -1.204 67.782 1.000 24.895 146 ALA CCC N 1
ATOM 3509 C CA . ALA C 1 149 ? 17.661 0.129 68.190 1.000 27.939 146 ALA CCC CA 1
ATOM 3510 C C . ALA C 1 149 ? 19.144 0.199 68.519 1.000 30.385 146 ALA CCC C 1
ATOM 3511 O O . ALA C 1 149 ? 19.557 1.174 69.125 1.000 31.537 146 ALA CCC O 1
ATOM 3513 N N . LYS C 1 150 ? 19.929 -0.811 68.100 1.000 36.586 147 LYS CCC N 1
ATOM 3514 C CA . LYS C 1 150 ? 21.383 -0.796 68.257 1.000 39.902 147 LYS CCC CA 1
ATOM 3515 C C . LYS C 1 150 ? 21.947 0.570 67.839 1.000 44.009 147 LYS CCC C 1
ATOM 3516 O O . LYS C 1 150 ? 21.613 1.085 66.768 1.000 44.842 147 LYS CCC O 1
ATOM 3522 N N . PRO C 1 151 ? 22.780 1.245 68.673 1.000 44.098 148 PRO CCC N 1
ATOM 3523 C CA . PRO C 1 151 ? 23.416 2.498 68.260 1.000 50.039 148 PRO CCC CA 1
ATOM 3524 C C . PRO C 1 151 ? 24.422 2.198 67.139 1.000 52.183 148 PRO CCC C 1
ATOM 3525 O O . PRO C 1 151 ? 25.071 1.151 67.147 1.000 54.053 148 PRO CCC O 1
ATOM 3530 N N . MET D 2 4 ? 6.234 29.964 52.497 1.000 74.453 1 MET DDD N 1
ATOM 3531 C CA . MET D 2 4 ? 5.430 28.712 52.374 1.000 72.688 1 MET DDD CA 1
ATOM 3532 C C . MET D 2 4 ? 5.965 27.682 53.364 1.000 68.938 1 MET DDD C 1
ATOM 3533 O O . MET D 2 4 ? 7.177 27.484 53.496 1.000 63.469 1 MET DDD O 1
ATOM 3538 N N . VAL D 2 5 ? 5.021 27.038 54.057 1.000 63.595 2 VAL DDD N 1
ATOM 3539 C CA . VAL D 2 5 ? 5.319 25.939 54.955 1.000 54.121 2 VAL DDD CA 1
ATOM 3540 C C . VAL D 2 5 ? 5.233 24.636 54.154 1.000 44.619 2 VAL DDD C 1
ATOM 3541 O O . VAL D 2 5 ? 4.152 24.240 53.725 1.000 44.274 2 VAL DDD O 1
ATOM 3545 N N . GLU D 2 6 ? 6.396 24.013 53.924 1.000 40.750 3 GLU DDD N 1
ATOM 3546 C CA . GLU D 2 6 ? 6.513 22.728 53.254 1.000 37.652 3 GLU DDD CA 1
ATOM 3547 C C . GLU D 2 6 ? 6.356 21.573 54.256 1.000 36.566 3 GLU DDD C 1
ATOM 3548 O O . GLU D 2 6 ? 7.235 21.312 55.087 1.000 39.307 3 GLU DDD O 1
ATOM 3554 N N . VAL D 2 7 ? 5.246 20.841 54.121 1.000 32.204 4 VAL DDD N 1
ATOM 3555 C CA . VAL D 2 7 ? 5.015 19.587 54.822 1.000 28.860 4 VAL DDD CA 1
ATOM 3556 C C . VAL D 2 7 ? 5.914 18.492 54.225 1.000 25.037 4 VAL DDD C 1
ATOM 3557 O O . VAL D 2 7 ? 5.878 18.221 53.032 1.000 24.001 4 VAL DDD O 1
ATOM 3561 N N . PRO D 2 8 ? 6.765 17.810 55.029 1.000 25.381 5 PRO DDD N 1
ATOM 3562 C CA . PRO D 2 8 ? 7.589 16.699 54.532 1.000 25.358 5 PRO DDD CA 1
ATOM 3563 C C . PRO D 2 8 ? 6.718 15.532 54.045 1.000 21.418 5 PRO DDD C 1
ATOM 3564 O O . PRO D 2 8 ? 5.655 15.294 54.598 1.000 24.537 5 PRO DDD O 1
ATOM 3568 N N . ARG D 2 9 ? 7.212 14.771 53.062 1.000 22.106 6 ARG DDD N 1
ATOM 3569 C CA . ARG D 2 9 ? 6.550 13.585 52.521 1.000 18.053 6 ARG DDD CA 1
ATOM 3570 C C . ARG D 2 9 ? 5.981 12.690 53.641 1.000 19.978 6 ARG DDD C 1
ATOM 3571 O O . ARG D 2 9 ? 4.826 12.278 53.583 1.000 16.520 6 ARG DDD O 1
ATOM 3579 N N . ASN D 2 10 ? 6.780 12.343 54.659 1.000 16.960 7 ASN DDD N 1
ATOM 3580 C CA . ASN D 2 10 ? 6.330 11.352 55.639 1.000 19.912 7 ASN DDD CA 1
ATOM 3581 C C . ASN D 2 10 ? 5.119 11.866 56.434 1.000 18.589 7 ASN DDD C 1
ATOM 3582 O O . ASN D 2 10 ? 4.264 11.071 56.840 1.000 18.641 7 ASN DDD O 1
ATOM 3587 N N . PHE D 2 11 ? 5.104 13.173 56.740 1.000 18.527 8 PHE DDD N 1
ATOM 3588 C CA . PHE D 2 11 ? 4.012 13.779 57.492 1.000 19.651 8 PHE DDD CA 1
ATOM 3589 C C . PHE D 2 11 ? 2.767 13.918 56.614 1.000 20.749 8 PHE DDD C 1
ATOM 3590 O O . PHE D 2 11 ? 1.671 13.729 57.116 1.000 20.680 8 PHE DDD O 1
ATOM 3598 N N . ARG D 2 12 ? 2.939 14.213 55.314 1.000 19.475 9 ARG DDD N 1
ATOM 3599 C CA . ARG D 2 12 ? 1.797 14.202 54.388 1.000 18.889 9 ARG DDD CA 1
ATOM 3600 C C . ARG D 2 12 ? 1.180 12.800 54.426 1.000 18.902 9 ARG DDD C 1
ATOM 3601 O O . ARG D 2 12 ? -0.037 12.647 54.515 1.000 19.167 9 ARG DDD O 1
ATOM 3609 N N . LEU D 2 13 ? 2.019 11.765 54.329 1.000 20.109 10 LEU DDD N 1
ATOM 3610 C CA . LEU D 2 13 ? 1.510 10.403 54.324 1.000 18.455 10 LEU DDD CA 1
ATOM 3611 C C . LEU D 2 13 ? 0.856 10.040 55.657 1.000 19.476 10 LEU DDD C 1
ATOM 3612 O O . LEU D 2 13 ? -0.135 9.316 55.650 1.000 19.349 10 LEU DDD O 1
ATOM 3617 N N . LEU D 2 14 ? 1.395 10.537 56.788 1.000 18.357 11 LEU DDD N 1
ATOM 3618 C CA . LEU D 2 14 ? 0.702 10.308 58.063 1.000 19.292 11 LEU DDD CA 1
ATOM 3619 C C . LEU D 2 14 ? -0.675 10.978 58.062 1.000 20.538 11 LEU DDD C 1
ATOM 3620 O O . LEU D 2 14 ? -1.631 10.412 58.627 1.000 22.334 11 LEU DDD O 1
ATOM 3625 N N . GLU D 2 15 ? -0.781 12.173 57.459 1.000 24.349 12 GLU DDD N 1
ATOM 3626 C CA . GLU D 2 15 ? -2.064 12.862 57.327 1.000 24.455 12 GLU DDD CA 1
ATOM 3627 C C . GLU D 2 15 ? -3.059 11.978 56.571 1.000 28.733 12 GLU DDD C 1
ATOM 3628 O O . GLU D 2 15 ? -4.181 11.729 57.047 1.000 27.727 12 GLU DDD O 1
ATOM 3634 N N . GLU D 2 16 ? -2.654 11.477 55.386 1.000 24.916 13 GLU DDD N 1
ATOM 3635 C CA . GLU D 2 16 ? -3.568 10.631 54.614 1.000 24.877 13 GLU DDD CA 1
ATOM 3636 C C . GLU D 2 16 ? -3.899 9.355 55.392 1.000 24.633 13 GLU DDD C 1
ATOM 3637 O O . GLU D 2 16 ? -5.043 8.863 55.363 1.000 22.056 13 GLU DDD O 1
ATOM 3643 N N . LEU D 2 17 ? -2.915 8.831 56.135 1.000 21.126 14 LEU DDD N 1
ATOM 3644 C CA . LEU D 2 17 ? -3.193 7.657 56.961 1.000 24.612 14 LEU DDD CA 1
ATOM 3645 C C . LEU D 2 17 ? -4.321 7.962 57.960 1.000 25.375 14 LEU DDD C 1
ATOM 3646 O O . LEU D 2 17 ? -5.194 7.114 58.166 1.000 27.180 14 LEU DDD O 1
ATOM 3651 N N . GLU D 2 18 ? -4.309 9.168 58.537 1.000 25.288 15 GLU DDD N 1
ATOM 3652 C CA A GLU D 2 18 ? -5.243 9.597 59.577 0.500 27.495 15 GLU DDD CA 1
ATOM 3653 C CA B GLU D 2 18 ? -5.269 9.495 59.576 0.500 27.722 15 GLU DDD CA 1
ATOM 3654 C C . GLU D 2 18 ? -6.606 9.880 58.948 1.000 29.255 15 GLU DDD C 1
ATOM 3655 O O . GLU D 2 18 ? -7.648 9.658 59.558 1.000 29.039 15 GLU DDD O 1
ATOM 3666 N N . THR D 2 19 ? -6.572 10.444 57.736 1.000 26.947 16 THR DDD N 1
ATOM 3667 C CA . THR D 2 19 ? -7.807 10.731 57.014 1.000 29.881 16 THR DDD CA 1
ATOM 3668 C C . THR D 2 19 ? -8.566 9.439 56.729 1.000 29.784 16 THR DDD C 1
ATOM 3669 O O . THR D 2 19 ? -9.794 9.409 56.869 1.000 31.729 16 THR DDD O 1
ATOM 3673 N N . GLY D 2 20 ? -7.828 8.403 56.307 1.000 26.467 17 GLY DDD N 1
ATOM 3674 C CA . GLY D 2 20 ? -8.369 7.072 56.078 1.000 28.111 17 GLY DDD CA 1
ATOM 3675 C C . GLY D 2 20 ? -8.925 6.424 57.345 1.000 32.355 17 GLY DDD C 1
ATOM 3676 O O . GLY D 2 20 ? -9.876 5.636 57.281 1.000 32.011 17 GLY DDD O 1
ATOM 3677 N N . GLU D 2 21 ? -8.339 6.764 58.497 1.000 31.470 18 GLU DDD N 1
ATOM 3678 C CA . GLU D 2 21 ? -8.797 6.194 59.752 1.000 33.403 18 GLU DDD CA 1
ATOM 3679 C C . GLU D 2 21 ? -10.043 6.933 60.230 1.000 32.213 18 GLU DDD C 1
ATOM 3680 O O . GLU D 2 21 ? -10.958 6.312 60.774 1.000 34.692 18 GLU DDD O 1
ATOM 3686 N N . LYS D 2 22 ? -10.041 8.259 60.064 1.000 33.534 19 LYS DDD N 1
ATOM 3687 C CA . LYS D 2 22 ? -11.060 9.081 60.683 1.000 39.926 19 LYS DDD CA 1
ATOM 3688 C C . LYS D 2 22 ? -12.360 8.990 59.884 1.000 48.262 19 LYS DDD C 1
ATOM 3689 O O . LYS D 2 22 ? -13.430 9.323 60.405 1.000 49.389 19 LYS DDD O 1
ATOM 3695 N N . GLY D 2 23 ? -12.257 8.532 58.627 1.000 47.844 20 GLY DDD N 1
ATOM 3696 C CA . GLY D 2 23 ? -13.399 8.509 57.718 1.000 54.404 20 GLY DDD CA 1
ATOM 3697 C C . GLY D 2 23 ? -13.757 9.904 57.200 1.000 57.470 20 GLY DDD C 1
ATOM 3698 O O . GLY D 2 23 ? -14.890 10.157 56.785 1.000 59.686 20 GLY DDD O 1
ATOM 3699 N N . THR D 2 24 ? -12.761 10.796 57.199 1.000 56.824 21 THR DDD N 1
ATOM 3700 C CA . THR D 2 24 ? -12.967 12.187 56.835 1.000 59.164 21 THR DDD CA 1
ATOM 3701 C C . THR D 2 24 ? -12.831 12.347 55.312 1.000 57.146 21 THR DDD C 1
ATOM 3702 O O . THR D 2 24 ? -13.189 13.436 54.822 1.000 48.259 21 THR DDD O 1
ATOM 3706 N N . ASN D 2 27 ? -15.957 10.638 49.889 1.000 49.348 24 ASN DDD N 1
ATOM 3707 C CA . ASN D 2 27 ? -16.540 9.558 49.046 1.000 40.880 24 ASN DDD CA 1
ATOM 3708 C C . ASN D 2 27 ? -16.348 8.200 49.729 1.000 42.453 24 ASN DDD C 1
ATOM 3709 O O . ASN D 2 27 ? -15.241 7.649 49.714 1.000 40.469 24 ASN DDD O 1
ATOM 3714 N N . GLN D 2 28 ? -17.444 7.635 50.260 1.000 35.819 25 GLN DDD N 1
ATOM 3715 C CA . GLN D 2 28 ? -17.464 6.311 50.883 1.000 38.826 25 GLN DDD CA 1
ATOM 3716 C C . GLN D 2 28 ? -17.164 5.179 49.896 1.000 36.777 25 GLN DDD C 1
ATOM 3717 O O . GLN D 2 28 ? -16.930 4.038 50.310 1.000 31.937 25 GLN DDD O 1
ATOM 3723 N N . ASN D 2 29 ? -17.188 5.459 48.582 1.000 35.498 26 ASN DDD N 1
ATOM 3724 C CA . ASN D 2 29 ? -17.109 4.365 47.622 1.000 30.433 26 ASN DDD CA 1
ATOM 3725 C C . ASN D 2 29 ? -15.693 4.128 47.086 1.000 29.332 26 ASN DDD C 1
ATOM 3726 O O . ASN D 2 29 ? -15.518 3.375 46.135 1.000 30.074 26 ASN DDD O 1
ATOM 3731 N N . VAL D 2 30 ? -14.691 4.754 47.717 1.000 29.283 27 VAL DDD N 1
ATOM 3732 C CA . VAL D 2 30 ? -13.298 4.406 47.499 1.000 25.587 27 VAL DDD CA 1
ATOM 3733 C C . VAL D 2 30 ? -12.646 4.397 48.872 1.000 25.936 27 VAL DDD C 1
ATOM 3734 O O . VAL D 2 30 ? -13.067 5.160 49.749 1.000 26.480 27 VAL DDD O 1
ATOM 3738 N N . SER D 2 31 ? -11.560 3.614 49.007 1.000 25.382 28 SER DDD N 1
ATOM 3739 C CA . SER D 2 31 ? -10.779 3.643 50.234 1.000 26.181 28 SER DDD CA 1
ATOM 3740 C C . SER D 2 31 ? -9.301 3.375 49.933 1.000 22.966 28 SER DDD C 1
ATOM 3741 O O . SER D 2 31 ? -8.924 2.741 48.940 1.000 22.146 28 SER DDD O 1
ATOM 3744 N N . VAL D 2 32 ? -8.466 3.885 50.833 1.000 26.265 29 VAL DDD N 1
ATOM 3745 C CA . VAL D 2 32 ? -7.019 3.797 50.720 1.000 25.307 29 VAL DDD CA 1
ATOM 3746 C C . VAL D 2 32 ? -6.563 3.265 52.069 1.000 24.156 29 VAL DDD C 1
ATOM 3747 O O . VAL D 2 32 ? -7.113 3.682 53.073 1.000 26.692 29 VAL DDD O 1
ATOM 3751 N N . GLY D 2 33 ? -5.641 2.303 52.082 1.000 25.381 30 GLY DDD N 1
ATOM 3752 C CA . GLY D 2 33 ? -4.954 1.979 53.326 1.000 28.492 30 GLY DDD CA 1
ATOM 3753 C C . GLY D 2 33 ? -3.511 1.569 53.066 1.000 28.539 30 GLY DDD C 1
ATOM 3754 O O . GLY D 2 33 ? -3.134 1.255 51.928 1.000 27.570 30 GLY DDD O 1
ATOM 3755 N N . LEU D 2 34 ? -2.706 1.588 54.141 1.000 27.442 31 LEU DDD N 1
ATOM 3756 C CA . LEU D 2 34 ? -1.330 1.121 54.091 1.000 27.315 31 LEU DDD CA 1
ATOM 3757 C C . LEU D 2 34 ? -1.293 -0.369 53.708 1.000 28.991 31 LEU DDD C 1
ATOM 3758 O O . LEU D 2 34 ? -2.063 -1.184 54.230 1.000 31.957 31 LEU DDD O 1
ATOM 3763 N N . ARG D 2 35 ? -0.380 -0.781 52.822 1.000 26.850 32 ARG DDD N 1
ATOM 3764 C CA . ARG D 2 35 ? -0.362 -2.184 52.431 1.000 25.573 32 ARG DDD CA 1
ATOM 3765 C C . ARG D 2 35 ? -0.112 -3.081 53.649 1.000 32.118 32 ARG DDD C 1
ATOM 3766 O O . ARG D 2 35 ? -0.729 -4.132 53.810 1.000 30.863 32 ARG DDD O 1
ATOM 3774 N N . ASP D 2 36 ? 0.808 -2.639 54.510 1.000 27.893 33 ASP DDD N 1
ATOM 3775 C CA . ASP D 2 36 ? 1.252 -3.329 55.705 1.000 31.335 33 ASP DDD CA 1
ATOM 3776 C C . ASP D 2 36 ? 2.029 -2.300 56.516 1.000 31.225 33 ASP DDD C 1
ATOM 3777 O O . ASP D 2 36 ? 2.164 -1.158 56.085 1.000 30.689 33 ASP DDD O 1
ATOM 3782 N N . THR D 2 37 ? 2.548 -2.714 57.668 1.000 33.001 34 THR DDD N 1
ATOM 3783 C CA . THR D 2 37 ? 3.295 -1.813 58.530 1.000 33.612 34 THR DDD CA 1
ATOM 3784 C C . THR D 2 37 ? 4.793 -2.127 58.435 1.000 35.201 34 THR DDD C 1
ATOM 3785 O O . THR D 2 37 ? 5.583 -1.628 59.237 1.000 35.803 34 THR DDD O 1
ATOM 3789 N N . ALA D 2 38 ? 5.200 -2.913 57.427 1.000 35.045 35 ALA DDD N 1
ATOM 3790 C CA . ALA D 2 38 ? 6.596 -3.320 57.269 1.000 36.430 35 ALA DDD CA 1
ATOM 3791 C C . ALA D 2 38 ? 7.497 -2.148 56.862 1.000 39.538 35 ALA DDD C 1
ATOM 3792 O O . ALA D 2 38 ? 8.713 -2.213 57.067 1.000 40.600 35 ALA DDD O 1
ATOM 3794 N N . ASP D 2 39 ? 6.916 -1.123 56.220 1.000 33.246 36 ASP DDD N 1
ATOM 3795 C CA . ASP D 2 39 ? 7.681 0.014 55.720 1.000 29.361 36 ASP DDD CA 1
ATOM 3796 C C . ASP D 2 39 ? 7.325 1.268 56.514 1.000 31.424 36 ASP DDD C 1
ATOM 3797 O O . ASP D 2 39 ? 6.221 1.811 56.434 1.000 27.769 36 ASP DDD O 1
ATOM 3802 N N . ILE D 2 40 ? 8.291 1.713 57.320 1.000 28.660 37 ILE DDD N 1
ATOM 3803 C CA . ILE D 2 40 ? 8.053 2.873 58.158 1.000 30.778 37 ILE DDD CA 1
ATOM 3804 C C . ILE D 2 40 ? 7.974 4.130 57.285 1.000 30.376 37 ILE DDD C 1
ATOM 3805 O O . ILE D 2 40 ? 7.623 5.187 57.795 1.000 26.270 37 ILE DDD O 1
ATOM 3810 N N . PHE D 2 41 ? 8.298 4.017 55.980 1.000 29.373 38 PHE DDD N 1
ATOM 3811 C CA . PHE D 2 41 ? 8.321 5.179 55.101 1.000 26.285 38 PHE DDD CA 1
ATOM 3812 C C . PHE D 2 41 ? 7.120 5.168 54.145 1.000 24.574 38 PHE DDD C 1
ATOM 3813 O O . PHE D 2 41 ? 6.989 6.053 53.305 1.000 22.076 38 PHE DDD O 1
ATOM 3821 N N . PHE D 2 42 ? 6.210 4.220 54.377 1.000 21.321 39 PHE DDD N 1
ATOM 3822 C CA . PHE D 2 42 ? 4.878 4.206 53.773 1.000 23.430 39 PHE DDD CA 1
ATOM 3823 C C . PHE D 2 42 ? 4.929 4.247 52.242 1.000 21.671 39 PHE DDD C 1
ATOM 3824 O O . PHE D 2 42 ? 4.197 5.004 51.627 1.000 23.219 39 PHE DDD O 1
ATOM 3832 N N . HIS D 2 43 ? 5.784 3.431 51.621 1.000 23.906 40 HIS DDD N 1
ATOM 3833 C CA . HIS D 2 43 ? 5.827 3.427 50.163 1.000 24.169 40 HIS DDD CA 1
ATOM 3834 C C . HIS D 2 43 ? 4.578 2.791 49.547 1.000 23.275 40 HIS DDD C 1
ATOM 3835 O O . HIS D 2 43 ? 4.160 3.243 48.487 1.000 22.727 40 HIS DDD O 1
ATOM 3842 N N . TYR D 2 44 ? 4.014 1.737 50.168 1.000 23.617 41 TYR DDD N 1
ATOM 3843 C CA . TYR D 2 44 ? 3.040 0.915 49.476 1.000 22.238 41 TYR DDD CA 1
ATOM 3844 C C . TYR D 2 44 ? 1.672 1.037 50.132 1.000 22.734 41 TYR DDD C 1
ATOM 3845 O O . TYR D 2 44 ? 1.526 0.838 51.344 1.000 21.370 41 TYR DDD O 1
ATOM 3854 N N . TRP D 2 45 ? 0.668 1.300 49.292 1.000 20.799 42 TRP DDD N 1
ATOM 3855 C CA . TRP D 2 45 ? -0.696 1.471 49.755 1.000 21.668 42 TRP DDD CA 1
ATOM 3856 C C . TRP D 2 45 ? -1.639 0.626 48.903 1.000 21.291 42 TRP DDD C 1
ATOM 3857 O O . TRP D 2 45 ? -1.401 0.413 47.726 1.000 21.803 42 TRP DDD O 1
ATOM 3868 N N . ASN D 2 46 ? -2.774 0.230 49.506 1.000 23.057 43 ASN DDD N 1
ATOM 3869 C CA . ASN D 2 46 ? -3.796 -0.484 48.760 1.000 24.693 43 ASN DDD CA 1
ATOM 3870 C C . ASN D 2 46 ? -4.936 0.490 48.516 1.000 23.572 43 ASN DDD C 1
ATOM 3871 O O . ASN D 2 46 ? -5.248 1.303 49.391 1.000 23.153 43 ASN DDD O 1
ATOM 3876 N N . GLY D 2 47 ? -5.544 0.415 47.318 1.000 20.856 44 GLY DDD N 1
ATOM 3877 C CA . GLY D 2 47 ? -6.783 1.141 47.119 1.000 20.550 44 GLY DDD CA 1
ATOM 3878 C C . GLY D 2 47 ? -7.935 0.192 46.769 1.000 22.653 44 GLY DDD C 1
ATOM 3879 O O . GLY D 2 47 ? -7.737 -0.901 46.249 1.000 20.197 44 GLY DDD O 1
ATOM 3880 N N . THR D 2 48 ? -9.149 0.642 47.071 1.000 23.755 45 THR DDD N 1
ATOM 3881 C CA . THR D 2 48 ? -10.342 -0.077 46.643 1.000 23.734 45 THR DDD CA 1
ATOM 3882 C C . THR D 2 48 ? -11.246 0.944 45.973 1.000 21.227 45 THR DDD C 1
ATOM 3883 O O . THR D 2 48 ? -11.413 2.046 46.473 1.000 22.832 45 THR DDD O 1
ATOM 3887 N N . ILE D 2 49 ? -11.825 0.577 44.826 1.000 23.514 46 ILE DDD N 1
ATOM 3888 C CA . ILE D 2 49 ? -12.862 1.377 44.196 1.000 21.928 46 ILE DDD CA 1
ATOM 3889 C C . ILE D 2 49 ? -14.111 0.494 44.143 1.000 21.416 46 ILE DDD C 1
ATOM 3890 O O . ILE D 2 49 ? -14.030 -0.596 43.621 1.000 21.184 46 ILE DDD O 1
ATOM 3895 N N . VAL D 2 50 ? -15.250 0.960 44.676 1.000 21.889 47 VAL DDD N 1
ATOM 3896 C CA . VAL D 2 50 ? -16.540 0.335 44.407 1.000 22.692 47 VAL DDD CA 1
ATOM 3897 C C . VAL D 2 50 ? -17.087 0.928 43.099 1.000 20.488 47 VAL DDD C 1
ATOM 3898 O O . VAL D 2 50 ? -17.213 2.158 42.980 1.000 19.567 47 VAL DDD O 1
ATOM 3902 N N . GLY D 2 51 ? -17.347 0.061 42.121 1.000 22.434 48 GLY DDD N 1
ATOM 3903 C CA . GLY D 2 51 ? -17.735 0.492 40.777 1.000 22.366 48 GLY DDD CA 1
ATOM 3904 C C . GLY D 2 51 ? -19.010 1.332 40.833 1.000 26.160 48 GLY DDD C 1
ATOM 3905 O O . GLY D 2 51 ? -19.909 1.003 41.593 1.000 24.404 48 GLY DDD O 1
ATOM 3906 N N . PRO D 2 52 ? -19.112 2.474 40.106 1.000 25.603 49 PRO DDD N 1
ATOM 3907 C CA . PRO D 2 52 ? -20.226 3.400 40.332 1.000 21.788 49 PRO DDD CA 1
ATOM 3908 C C . PRO D 2 52 ? -21.524 2.816 39.775 1.000 23.392 49 PRO DDD C 1
ATOM 3909 O O . PRO D 2 52 ? -21.513 1.924 38.910 1.000 24.307 49 PRO DDD O 1
ATOM 3913 N N . PRO D 2 53 ? -22.684 3.283 40.292 1.000 22.998 50 PRO DDD N 1
ATOM 3914 C CA . PRO D 2 53 ? -23.993 2.840 39.786 1.000 24.914 50 PRO DDD CA 1
ATOM 3915 C C . PRO D 2 53 ? -24.290 3.283 38.350 1.000 26.081 50 PRO DDD C 1
ATOM 3916 O O . PRO D 2 53 ? -23.726 4.270 37.878 1.000 28.565 50 PRO DDD O 1
ATOM 3920 N N . SER D 2 54 ? -25.204 2.555 37.691 1.000 31.130 51 SER DDD N 1
ATOM 3921 C CA . SER D 2 54 ? -25.633 2.828 36.313 1.000 36.237 51 SER DDD CA 1
ATOM 3922 C C . SER D 2 54 ? -24.447 2.737 35.337 1.000 36.672 51 SER DDD C 1
ATOM 3923 O O . SER D 2 54 ? -24.268 3.578 34.441 1.000 35.985 51 SER DDD O 1
ATOM 3926 N N . THR D 2 55 ? -23.638 1.689 35.516 1.000 29.928 52 THR DDD N 1
ATOM 3927 C CA . THR D 2 55 ? -22.371 1.569 34.825 1.000 26.768 52 THR DDD CA 1
ATOM 3928 C C . THR D 2 55 ? -22.068 0.079 34.736 1.000 25.132 52 THR DDD C 1
ATOM 3929 O O . THR D 2 55 ? -22.543 -0.690 35.571 1.000 28.276 52 THR DDD O 1
ATOM 3933 N N . THR D 2 56 ? -21.257 -0.344 33.765 1.000 21.195 53 THR DDD N 1
ATOM 3934 C CA . THR D 2 56 ? -20.926 -1.760 33.675 1.000 21.392 53 THR DDD CA 1
ATOM 3935 C C . THR D 2 56 ? -19.945 -2.187 34.782 1.000 23.435 53 THR DDD C 1
ATOM 3936 O O . THR D 2 56 ? -19.660 -3.373 34.931 1.000 24.557 53 THR DDD O 1
ATOM 3940 N N . PHE D 2 57 ? -19.408 -1.215 35.507 1.000 22.839 54 PHE DDD N 1
ATOM 3941 C CA . PHE D 2 57 ? -18.469 -1.495 36.597 1.000 22.519 54 PHE DDD CA 1
ATOM 3942 C C . PHE D 2 57 ? -19.250 -1.621 37.909 1.000 24.706 54 PHE DDD C 1
ATOM 3943 O O . PHE D 2 57 ? -18.670 -1.849 38.972 1.000 22.702 54 PHE DDD O 1
ATOM 3951 N N . GLU D 2 58 ? -20.578 -1.441 37.868 1.000 24.794 55 GLU DDD N 1
ATOM 3952 C CA . GLU D 2 58 ? -21.312 -1.121 39.091 1.000 25.458 55 GLU DDD CA 1
ATOM 3953 C C . GLU D 2 58 ? -21.117 -2.192 40.167 1.000 26.235 55 GLU DDD C 1
ATOM 3954 O O . GLU D 2 58 ? -21.081 -3.390 39.875 1.000 23.701 55 GLU DDD O 1
ATOM 3960 N N . TYR D 2 59 ? -20.915 -1.702 41.397 1.000 25.175 56 TYR DDD N 1
ATOM 3961 C CA . TYR D 2 59 ? -20.839 -2.489 42.626 1.000 28.072 56 TYR DDD CA 1
ATOM 3962 C C . TYR D 2 59 ? -19.667 -3.477 42.669 1.000 27.641 56 TYR DDD C 1
ATOM 3963 O O . TYR D 2 59 ? -19.553 -4.196 43.652 1.000 28.414 56 TYR DDD O 1
ATOM 3972 N N . ARG D 2 60 ? -18.799 -3.510 41.641 1.000 25.070 57 ARG DDD N 1
ATOM 3973 C CA . ARG D 2 60 ? -17.584 -4.315 41.676 1.000 25.865 57 ARG DDD CA 1
ATOM 3974 C C . ARG D 2 60 ? -16.570 -3.792 42.699 1.000 22.538 57 ARG DDD C 1
ATOM 3975 O O . ARG D 2 60 ? -16.343 -2.589 42.849 1.000 23.300 57 ARG DDD O 1
ATOM 3983 N N . ILE D 2 61 ? -15.887 -4.722 43.365 1.000 23.412 58 ILE DDD N 1
ATOM 3984 C CA . ILE D 2 61 ? -14.903 -4.310 44.356 1.000 22.498 58 ILE DDD CA 1
ATOM 3985 C C . ILE D 2 61 ? -13.550 -4.379 43.656 1.000 21.073 58 ILE DDD C 1
ATOM 3986 O O . ILE D 2 61 ? -13.056 -5.456 43.390 1.000 25.055 58 ILE DDD O 1
ATOM 3991 N N . LEU D 2 62 ? -12.995 -3.218 43.317 1.000 22.535 59 LEU DDD N 1
ATOM 3992 C CA . LEU D 2 62 ? -11.817 -3.248 42.467 1.000 19.488 59 LEU DDD CA 1
ATOM 3993 C C . LEU D 2 62 ? -10.612 -2.807 43.288 1.000 19.776 59 LEU DDD C 1
ATOM 3994 O O . LEU D 2 62 ? -10.658 -1.730 43.886 1.000 19.410 59 LEU DDD O 1
ATOM 3999 N N . SER D 2 63 ? -9.540 -3.611 43.211 1.000 20.513 60 SER DDD N 1
ATOM 4000 C CA . SER D 2 63 ? -8.357 -3.465 44.047 1.000 21.297 60 SER DDD CA 1
ATOM 4001 C C . SER D 2 63 ? -7.258 -2.825 43.217 1.000 20.615 60 SER DDD C 1
ATOM 4002 O O . SER D 2 63 ? -7.117 -3.138 42.028 1.000 20.725 60 SER DDD O 1
ATOM 4005 N N . LEU D 2 64 ? -6.500 -1.942 43.875 1.000 18.364 61 LEU DDD N 1
ATOM 4006 C CA . LEU D 2 64 ? -5.384 -1.264 43.224 1.000 20.018 61 LEU DDD CA 1
ATOM 4007 C C . LEU D 2 64 ? -4.185 -1.326 44.169 1.000 20.243 61 LEU DDD C 1
ATOM 4008 O O . LEU D 2 64 ? -4.374 -1.441 45.385 1.000 20.888 61 LEU DDD O 1
ATOM 4013 N N . GLU D 2 65 ? -2.988 -1.144 43.582 1.000 20.109 62 GLU DDD N 1
ATOM 4014 C CA . GLU D 2 65 ? -1.766 -0.933 44.330 1.000 23.997 62 GLU DDD CA 1
ATOM 4015 C C . GLU D 2 65 ? -1.293 0.481 44.018 1.000 21.398 62 GLU DDD C 1
ATOM 4016 O O . GLU D 2 65 ? -1.370 0.923 42.863 1.000 22.383 62 GLU DDD O 1
ATOM 4022 N N . ILE D 2 66 ? -0.833 1.177 45.060 1.000 18.760 63 ILE DDD N 1
ATOM 4023 C CA . ILE D 2 66 ? -0.401 2.563 44.940 1.000 20.692 63 ILE DDD CA 1
ATOM 4024 C C . ILE D 2 66 ? 0.982 2.666 45.584 1.000 21.251 63 ILE DDD C 1
ATOM 4025 O O . ILE D 2 66 ? 1.183 2.174 46.691 1.000 24.137 63 ILE DDD O 1
ATOM 4030 N N . TYR D 2 67 ? 1.915 3.281 44.848 1.000 22.722 64 TYR DDD N 1
ATOM 4031 C CA . TYR D 2 67 ? 3.267 3.470 45.342 1.000 20.359 64 TYR DDD CA 1
ATOM 4032 C C . TYR D 2 67 ? 3.505 4.972 45.412 1.000 18.671 64 TYR DDD C 1
ATOM 4033 O O . TYR D 2 67 ? 3.391 5.664 44.392 1.000 17.911 64 TYR DDD O 1
ATOM 4042 N N . CYS D 2 68 ? 3.835 5.464 46.625 1.000 17.555 65 CYS DDD N 1
ATOM 4043 C CA . CYS D 2 68 ? 4.187 6.869 46.741 1.000 16.345 65 CYS DDD CA 1
ATOM 4044 C C . CYS D 2 68 ? 5.706 6.943 46.810 1.000 16.456 65 CYS DDD C 1
ATOM 4045 O O . CYS D 2 68 ? 6.295 6.552 47.830 1.000 17.113 65 CYS DDD O 1
ATOM 4048 N N . ASP D 2 69 ? 6.297 7.548 45.793 1.000 17.574 66 ASP DDD N 1
ATOM 4049 C CA . ASP D 2 69 ? 7.764 7.570 45.763 1.000 20.879 66 ASP DDD CA 1
ATOM 4050 C C . ASP D 2 69 ? 8.304 8.732 46.594 1.000 20.836 66 ASP DDD C 1
ATOM 4051 O O . ASP D 2 69 ? 7.571 9.422 47.311 1.000 18.980 66 ASP DDD O 1
ATOM 4056 N N . GLU D 2 70 ? 9.621 8.981 46.465 1.000 21.377 67 GLU DDD N 1
ATOM 4057 C CA . GLU D 2 70 ? 10.334 9.858 47.393 1.000 22.322 67 GLU DDD CA 1
ATOM 4058 C C . GLU D 2 70 ? 9.937 11.310 47.166 1.000 22.054 67 GLU DDD C 1
ATOM 4059 O O . GLU D 2 70 ? 10.156 12.162 48.035 1.000 23.015 67 GLU DDD O 1
ATOM 4065 N N . ASN D 2 71 ? 9.366 11.596 45.983 1.000 23.012 68 ASN DDD N 1
ATOM 4066 C CA . ASN D 2 71 ? 8.961 12.967 45.679 1.000 25.271 68 ASN DDD CA 1
ATOM 4067 C C . ASN D 2 71 ? 7.444 13.181 45.784 1.000 22.472 68 ASN DDD C 1
ATOM 4068 O O . ASN D 2 71 ? 6.972 14.268 45.473 1.000 23.695 68 ASN DDD O 1
ATOM 4073 N N . TYR D 2 72 ? 6.684 12.196 46.263 1.000 21.113 69 TYR DDD N 1
ATOM 4074 C CA . TYR D 2 72 ? 5.271 12.422 46.544 1.000 22.360 69 TYR DDD CA 1
ATOM 4075 C C . TYR D 2 72 ? 5.200 13.446 47.681 1.000 19.020 69 TYR DDD C 1
ATOM 4076 O O . TYR D 2 72 ? 6.022 13.364 48.595 1.000 19.937 69 TYR DDD O 1
ATOM 4085 N N . PRO D 2 73 ? 4.268 14.434 47.729 1.000 20.149 70 PRO DDD N 1
ATOM 4086 C CA . PRO D 2 73 ? 3.213 14.634 46.733 1.000 21.154 70 PRO DDD CA 1
ATOM 4087 C C . PRO D 2 73 ? 3.517 15.697 45.681 1.000 25.730 70 PRO DDD C 1
ATOM 4088 O O . PRO D 2 73 ? 2.589 16.229 45.052 1.000 27.009 70 PRO DDD O 1
ATOM 4092 N N . LYS D 2 74 ? 4.809 15.996 45.451 1.000 25.626 71 LYS DDD N 1
ATOM 4093 C CA . LYS D 2 74 ? 5.160 16.982 44.426 1.000 27.012 71 LYS DDD CA 1
ATOM 4094 C C . LYS D 2 74 ? 4.882 16.400 43.037 1.000 24.403 71 LYS DDD C 1
ATOM 4095 O O . LYS D 2 74 ? 4.699 17.139 42.064 1.000 21.632 71 LYS DDD O 1
ATOM 4101 N N . VAL D 2 75 ? 4.857 15.062 42.961 1.000 25.760 72 VAL DDD N 1
ATOM 4102 C CA . VAL D 2 75 ? 4.527 14.320 41.750 1.000 24.069 72 VAL DDD CA 1
ATOM 4103 C C . VAL D 2 75 ? 3.439 13.302 42.104 1.000 22.533 72 VAL DDD C 1
ATOM 4104 O O . VAL D 2 75 ? 3.256 12.983 43.285 1.000 18.799 72 VAL DDD O 1
ATOM 4108 N N . PRO D 2 76 ? 2.683 12.776 41.112 1.000 21.992 73 PRO DDD N 1
ATOM 4109 C CA . PRO D 2 76 ? 1.579 11.866 41.417 1.000 22.170 73 PRO DDD CA 1
ATOM 4110 C C . PRO D 2 76 ? 2.088 10.566 42.016 1.000 22.261 73 PRO DDD C 1
ATOM 4111 O O . PRO D 2 76 ? 3.248 10.190 41.819 1.000 22.394 73 PRO DDD O 1
ATOM 4115 N N . PRO D 2 77 ? 1.226 9.848 42.761 1.000 21.284 74 PRO DDD N 1
ATOM 4116 C CA . PRO D 2 77 ? 1.559 8.494 43.184 1.000 19.170 74 PRO DDD CA 1
ATOM 4117 C C . PRO D 2 77 ? 1.506 7.609 41.935 1.000 19.881 74 PRO DDD C 1
ATOM 4118 O O . PRO D 2 77 ? 0.915 7.992 40.920 1.000 20.181 74 PRO DDD O 1
ATOM 4122 N N . HIS D 2 78 ? 2.125 6.428 42.000 1.000 18.739 75 HIS DDD N 1
ATOM 4123 C CA . HIS D 2 78 ? 2.050 5.482 40.911 1.000 20.994 75 HIS DDD CA 1
ATOM 4124 C C . HIS D 2 78 ? 0.913 4.519 41.215 1.000 19.109 75 HIS DDD C 1
ATOM 4125 O O . HIS D 2 78 ? 0.937 3.896 42.258 1.000 23.890 75 HIS DDD O 1
ATOM 4132 N N . ILE D 2 79 ? -0.081 4.427 40.319 1.000 19.799 76 ILE DDD N 1
ATOM 4133 C CA . ILE D 2 79 ? -1.291 3.646 40.605 1.000 20.563 76 ILE DDD CA 1
ATOM 4134 C C . ILE D 2 79 ? -1.501 2.591 39.509 1.000 21.985 76 ILE DDD C 1
ATOM 4135 O O . ILE D 2 79 ? -1.480 2.912 38.320 1.000 17.156 76 ILE DDD O 1
ATOM 4140 N N . ARG D 2 80 ? -1.760 1.350 39.937 1.000 18.394 77 ARG DDD N 1
ATOM 4141 C CA . ARG D 2 80 ? -2.026 0.238 39.039 1.000 21.960 77 ARG DDD CA 1
ATOM 4142 C C . ARG D 2 80 ? -3.201 -0.583 39.575 1.000 19.793 77 ARG DDD C 1
ATOM 4143 O O . ARG D 2 80 ? -3.307 -0.859 40.759 1.000 20.246 77 ARG DDD O 1
ATOM 4151 N N . PHE D 2 81 ? -4.156 -0.869 38.689 1.000 17.646 78 PHE DDD N 1
ATOM 4152 C CA . PHE D 2 81 ? -5.247 -1.748 39.045 1.000 19.282 78 PHE DDD CA 1
ATOM 4153 C C . PHE D 2 81 ? -4.718 -3.172 39.134 1.000 20.101 78 PHE DDD C 1
ATOM 4154 O O . PHE D 2 81 ? -3.965 -3.597 38.245 1.000 21.051 78 PHE DDD O 1
ATOM 4162 N N . LEU D 2 82 ? -5.140 -3.872 40.205 1.000 21.366 79 LEU DDD N 1
ATOM 4163 C CA . LEU D 2 82 ? -4.935 -5.313 40.334 1.000 21.414 79 LEU DDD CA 1
ATOM 4164 C C . LEU D 2 82 ? -6.108 -6.062 39.708 1.000 21.791 79 LEU DDD C 1
ATOM 4165 O O . LEU D 2 82 ? -5.900 -7.001 38.922 1.000 23.210 79 LEU DDD O 1
ATOM 4170 N N . SER D 2 83 ? -7.325 -5.598 40.027 1.000 24.590 80 SER DDD N 1
ATOM 4171 C CA . SER D 2 83 ? -8.542 -6.043 39.359 1.000 23.808 80 SER DDD CA 1
ATOM 4172 C C . SER D 2 83 ? -8.504 -5.566 37.907 1.000 25.842 80 SER DDD C 1
ATOM 4173 O O . SER D 2 83 ? -8.269 -4.385 37.617 1.000 23.764 80 SER DDD O 1
ATOM 4176 N N . LYS D 2 84 ? -8.832 -6.482 36.992 1.000 23.153 81 LYS DDD N 1
ATOM 4177 C CA . LYS D 2 84 ? -8.865 -6.173 35.570 1.000 25.498 81 LYS DDD CA 1
ATOM 4178 C C . LYS D 2 84 ? -10.044 -5.227 35.322 1.000 22.882 81 LYS DDD C 1
ATOM 4179 O O . LYS D 2 84 ? -11.165 -5.474 35.808 1.000 24.088 81 LYS DDD O 1
ATOM 4185 N N . VAL D 2 85 ? -9.767 -4.130 34.608 1.000 22.733 82 VAL DDD N 1
ATOM 4186 C CA . VAL D 2 85 ? -10.806 -3.209 34.143 1.000 23.364 82 VAL DDD CA 1
ATOM 4187 C C . VAL D 2 85 ? -10.586 -2.930 32.661 1.000 24.145 82 VAL DDD C 1
ATOM 4188 O O . VAL D 2 85 ? -9.453 -3.035 32.184 1.000 22.387 82 VAL DDD O 1
ATOM 4192 N N . ASN D 2 86 ? -11.671 -2.555 31.958 1.000 19.391 83 ASN DDD N 1
ATOM 4193 C CA . ASN D 2 86 ? -11.615 -2.031 30.601 1.000 21.571 83 ASN DDD CA 1
ATOM 4194 C C . ASN D 2 86 ? -11.978 -0.552 30.675 1.000 21.710 83 ASN DDD C 1
ATOM 4195 O O . ASN D 2 86 ? -13.152 -0.174 30.807 1.000 21.860 83 ASN DDD O 1
ATOM 4200 N N . LEU D 2 87 ? -10.935 0.274 30.662 1.000 21.231 84 LEU DDD N 1
ATOM 4201 C CA . LEU D 2 87 ? -11.084 1.691 30.920 1.000 20.709 84 LEU DDD CA 1
ATOM 4202 C C . LEU D 2 87 ? -9.973 2.382 30.150 1.000 21.748 84 LEU DDD C 1
ATOM 4203 O O . LEU D 2 87 ? -8.803 2.059 30.366 1.000 21.309 84 LEU DDD O 1
ATOM 4208 N N . PRO D 2 88 ? -10.270 3.345 29.258 1.000 23.116 85 PRO DDD N 1
ATOM 4209 C CA . PRO D 2 88 ? -9.236 3.882 28.362 1.000 23.716 85 PRO DDD CA 1
ATOM 4210 C C . PRO D 2 88 ? -7.940 4.359 29.027 1.000 24.290 85 PRO DDD C 1
ATOM 4211 O O . PRO D 2 88 ? -6.856 4.062 28.509 1.000 25.457 85 PRO DDD O 1
ATOM 4215 N N . CYS D 2 89 ? -8.038 5.001 30.195 1.000 22.435 86 CYS DDD N 1
ATOM 4216 C CA . CYS D 2 89 ? -6.877 5.566 30.897 1.000 23.286 86 CYS DDD CA 1
ATOM 4217 C C . CYS D 2 89 ? -6.040 4.537 31.669 1.000 22.328 86 CYS DDD C 1
ATOM 4218 O O . CYS D 2 89 ? -5.025 4.893 32.311 1.000 21.956 86 CYS DDD O 1
ATOM 4221 N N . VAL D 2 90 ? -6.381 3.250 31.502 1.000 20.020 87 VAL DDD N 1
ATOM 4222 C CA . VAL D 2 90 ? -5.691 2.148 32.145 1.000 20.285 87 VAL DDD CA 1
ATOM 4223 C C . VAL D 2 90 ? -5.046 1.290 31.051 1.000 21.474 87 VAL DDD C 1
ATOM 4224 O O . VAL D 2 90 ? -5.711 0.829 30.117 1.000 20.636 87 VAL DDD O 1
ATOM 4228 N N . ASP D 2 91 ? -3.720 1.128 31.152 1.000 21.731 88 ASP DDD N 1
ATOM 4229 C CA . ASP D 2 91 ? -2.943 0.347 30.205 1.000 23.628 88 ASP DDD CA 1
ATOM 4230 C C . ASP D 2 91 ? -3.236 -1.136 30.341 1.000 24.572 88 ASP DDD C 1
ATOM 4231 O O . ASP D 2 91 ? -3.917 -1.564 31.268 1.000 22.903 88 ASP DDD O 1
ATOM 4236 N N . SER D 2 92 ? -2.665 -1.922 29.410 1.000 24.190 89 SER DDD N 1
ATOM 4237 C CA . SER D 2 92 ? -2.952 -3.352 29.333 1.000 26.894 89 SER DDD CA 1
ATOM 4238 C C . SER D 2 92 ? -2.477 -4.112 30.574 1.000 27.669 89 SER DDD C 1
ATOM 4239 O O . SER D 2 92 ? -2.984 -5.199 30.855 1.000 25.800 89 SER DDD O 1
ATOM 4242 N N . ASP D 2 93 ? -1.491 -3.552 31.306 1.000 25.415 90 ASP DDD N 1
ATOM 4243 C CA . ASP D 2 93 ? -0.992 -4.164 32.531 1.000 27.284 90 ASP DDD CA 1
ATOM 4244 C C . ASP D 2 93 ? -1.690 -3.592 33.771 1.000 28.133 90 ASP DDD C 1
ATOM 4245 O O . ASP D 2 93 ? -1.335 -3.943 34.900 1.000 26.770 90 ASP DDD O 1
ATOM 4250 N N . GLY D 2 94 ? -2.687 -2.714 33.566 1.000 22.776 91 GLY DDD N 1
ATOM 4251 C CA . GLY D 2 94 ? -3.420 -2.120 34.675 1.000 23.583 91 GLY DDD CA 1
ATOM 4252 C C . GLY D 2 94 ? -2.821 -0.791 35.158 1.000 21.310 91 GLY DDD C 1
ATOM 4253 O O . GLY D 2 94 ? -3.398 -0.146 36.032 1.000 18.498 91 GLY DDD O 1
ATOM 4254 N N . THR D 2 95 ? -1.692 -0.347 34.575 1.000 19.652 92 THR DDD N 1
ATOM 4255 C CA . THR D 2 95 ? -1.128 0.929 34.975 1.000 22.053 92 THR DDD CA 1
ATOM 4256 C C . THR D 2 95 ? -2.091 2.068 34.660 1.000 19.762 92 THR DDD C 1
ATOM 4257 O O . THR D 2 95 ? -2.595 2.162 33.546 1.000 22.468 92 THR DDD O 1
ATOM 4261 N N . VAL D 2 96 ? -2.275 2.969 35.638 1.000 19.595 93 VAL DDD N 1
ATOM 4262 C CA . VAL D 2 96 ? -2.987 4.212 35.390 1.000 19.038 93 VAL DDD CA 1
ATOM 4263 C C . VAL D 2 96 ? -2.086 5.186 34.631 1.000 20.982 93 VAL DDD C 1
ATOM 4264 O O . VAL D 2 96 ? -1.084 5.663 35.165 1.000 20.596 93 VAL DDD O 1
ATOM 4268 N N . ASN D 2 97 ? -2.500 5.502 33.401 1.000 18.639 94 ASN DDD N 1
ATOM 4269 C CA . ASN D 2 97 ? -1.643 6.093 32.375 1.000 22.061 94 ASN DDD CA 1
ATOM 4270 C C . ASN D 2 97 ? -1.452 7.568 32.713 1.000 23.011 94 ASN DDD C 1
ATOM 4271 O O . ASN D 2 97 ? -2.414 8.292 32.908 1.000 23.378 94 ASN DDD O 1
ATOM 4276 N N . ARG D 2 98 ? -0.181 7.975 32.854 1.000 27.078 95 ARG DDD N 1
ATOM 4277 C CA . ARG D 2 98 ? 0.211 9.263 33.405 1.000 31.000 95 ARG DDD CA 1
ATOM 4278 C C . ARG D 2 98 ? -0.101 10.441 32.474 1.000 33.083 95 ARG DDD C 1
ATOM 4279 O O . ARG D 2 98 ? -0.190 11.560 32.975 1.000 32.873 95 ARG DDD O 1
ATOM 4287 N N . GLU D 2 99 ? -0.354 10.207 31.161 1.000 35.242 96 GLU DDD N 1
ATOM 4288 C CA . GLU D 2 99 ? -0.819 11.282 30.285 1.000 34.469 96 GLU DDD CA 1
ATOM 4289 C C . GLU D 2 99 ? -2.309 11.183 29.938 1.000 31.815 9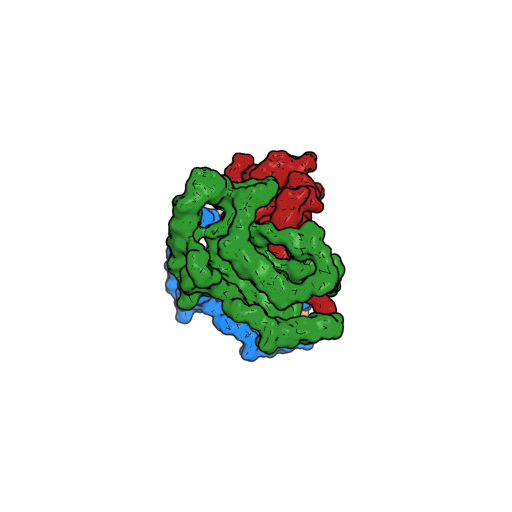6 GLU DDD C 1
ATOM 4290 O O . GLU D 2 99 ? -2.909 12.180 29.563 1.000 35.393 96 GLU DDD O 1
ATOM 4296 N N . LYS D 2 100 ? -2.936 10.010 30.048 1.000 28.452 97 LYS DDD N 1
ATOM 4297 C CA . LYS D 2 100 ? -4.373 9.962 29.758 1.000 29.094 97 LYS DDD CA 1
ATOM 4298 C C . LYS D 2 100 ? -5.232 10.356 30.972 1.000 30.576 97 LYS DDD C 1
ATOM 4299 O O . LYS D 2 100 ? -6.350 10.833 30.807 1.000 38.113 97 LYS DDD O 1
ATOM 4305 N N . PHE D 2 101 ? -4.752 10.128 32.205 1.000 30.327 98 PHE DDD N 1
ATOM 4306 C CA . PHE D 2 101 ? -5.548 10.406 33.399 1.000 26.385 98 PHE DDD CA 1
ATOM 4307 C C . PHE D 2 101 ? -5.396 11.878 33.779 1.000 26.509 98 PHE DDD C 1
ATOM 4308 O O . PHE D 2 101 ? -4.314 12.305 34.196 1.000 25.554 98 PHE DDD O 1
ATOM 4316 N N . HIS D 2 102 ? -6.507 12.633 33.722 1.000 22.947 99 HIS DDD N 1
ATOM 4317 C CA . HIS D 2 102 ? -6.416 14.089 33.826 1.000 27.354 99 HIS DDD CA 1
ATOM 4318 C C . HIS D 2 102 ? -5.715 14.520 35.112 1.000 24.651 99 HIS DDD C 1
ATOM 4319 O O . HIS D 2 102 ? -5.043 15.559 35.147 1.000 27.968 99 HIS DDD O 1
ATOM 4326 N N . VAL D 2 103 ? -5.945 13.744 36.170 1.000 23.465 100 VAL DDD N 1
ATOM 4327 C CA . VAL D 2 103 ? -5.436 14.028 37.506 1.000 22.577 100 VAL DDD CA 1
ATOM 4328 C C . VAL D 2 103 ? -3.915 14.059 37.461 1.000 23.941 100 VAL DDD C 1
ATOM 4329 O O . VAL D 2 103 ? -3.334 14.928 38.108 1.000 25.311 100 VAL DDD O 1
ATOM 4333 N N . PHE D 2 104 ? -3.311 13.119 36.705 1.000 23.636 101 PHE DDD N 1
ATOM 4334 C CA . PHE D 2 104 ? -1.862 12.937 36.592 1.000 24.802 101 PHE DDD CA 1
ATOM 4335 C C . PHE D 2 104 ? -1.281 13.925 35.580 1.000 26.436 101 PHE DDD C 1
ATOM 4336 O O . PHE D 2 104 ? -0.200 14.475 35.799 1.000 29.802 101 PHE DDD O 1
ATOM 4344 N N . LYS D 2 105 ? -2.028 14.161 34.497 1.000 29.255 102 LYS DDD N 1
ATOM 4345 C CA . LYS D 2 105 ? -1.593 15.032 33.414 1.000 35.766 102 LYS DDD CA 1
ATOM 4346 C C . LYS D 2 105 ? -1.321 16.454 33.910 1.000 36.605 102 LYS DDD C 1
ATOM 4347 O O . LYS D 2 105 ? -0.316 17.051 33.504 1.000 37.925 102 LYS DDD O 1
ATOM 4353 N N . HIS D 2 106 ? -2.222 16.994 34.752 1.000 31.554 103 HIS DDD N 1
ATOM 4354 C CA . HIS D 2 106 ? -2.061 18.310 35.372 1.000 34.193 103 HIS DDD CA 1
ATOM 4355 C C . HIS D 2 106 ? -2.060 18.162 36.892 1.000 33.411 103 HIS DDD C 1
ATOM 4356 O O . HIS D 2 106 ? -2.993 18.583 37.585 1.000 32.016 103 HIS DDD O 1
ATOM 4363 N N . TRP D 2 107 ? -0.989 17.555 37.407 1.000 27.562 104 TRP DDD N 1
ATOM 4364 C CA . TRP D 2 107 ? -0.933 17.155 38.802 1.000 26.895 104 TRP DDD CA 1
ATOM 4365 C C . TRP D 2 107 ? -0.939 18.386 39.701 1.000 26.468 104 TRP DDD C 1
ATOM 4366 O O . TRP D 2 107 ? -0.138 19.297 39.489 1.000 30.710 104 TRP DDD O 1
ATOM 4377 N N . ASP D 2 108 ? -1.808 18.363 40.715 1.000 22.637 105 ASP DDD N 1
ATOM 4378 C CA . ASP D 2 108 ? -1.797 19.315 41.825 1.000 29.098 105 ASP DDD CA 1
ATOM 4379 C C . ASP D 2 108 ? -1.403 18.563 43.102 1.000 27.676 105 ASP DDD C 1
ATOM 4380 O O . ASP D 2 108 ? -1.984 17.519 43.409 1.000 25.906 105 ASP DDD O 1
ATOM 4385 N N . ARG D 2 109 ? -0.420 19.097 43.847 1.000 27.449 106 ARG DDD N 1
ATOM 4386 C CA . ARG D 2 109 ? 0.115 18.411 45.013 1.000 30.494 106 ARG DDD CA 1
ATOM 4387 C C . ARG D 2 109 ? -0.906 18.257 46.147 1.000 31.445 106 ARG DDD C 1
ATOM 4388 O O . ARG D 2 109 ? -0.711 17.425 47.025 1.000 28.291 106 ARG DDD O 1
ATOM 4396 N N . ARG D 2 110 ? -2.005 19.020 46.124 1.000 30.625 107 ARG DDD N 1
ATOM 4397 C CA . ARG D 2 110 ? -3.015 18.910 47.166 1.000 30.421 107 ARG DDD CA 1
ATOM 4398 C C . ARG D 2 110 ? -3.898 17.673 46.970 1.000 28.795 107 ARG DDD C 1
ATOM 4399 O O . ARG D 2 110 ? -4.612 17.275 47.882 1.000 29.450 107 ARG DDD O 1
ATOM 4407 N N . THR D 2 111 ? -3.852 17.065 45.779 1.000 26.109 108 THR DDD N 1
ATOM 4408 C CA . THR D 2 111 ? -4.591 15.843 45.491 1.000 26.326 108 THR DDD CA 1
ATOM 4409 C C . THR D 2 111 ? -4.084 14.705 46.361 1.000 26.473 108 THR DDD C 1
ATOM 4410 O O . THR D 2 111 ? -2.892 14.396 46.323 1.000 25.406 108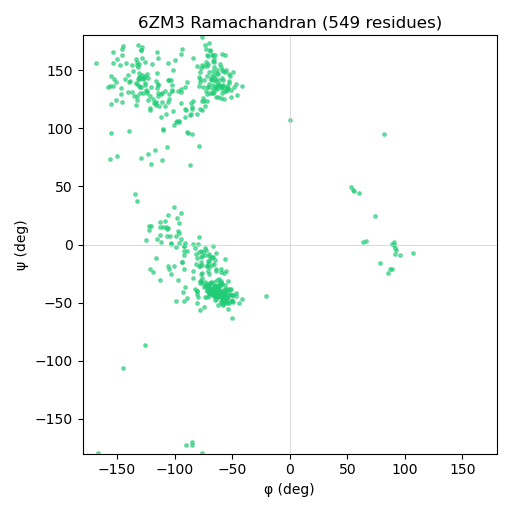 THR DDD O 1
ATOM 4414 N N . THR D 2 112 ? -5.019 14.047 47.062 1.000 22.198 109 THR DDD N 1
ATOM 4415 C CA . THR D 2 112 ? -4.709 12.904 47.906 1.000 22.624 109 THR DDD CA 1
ATOM 4416 C C . THR D 2 112 ? -4.894 11.593 47.148 1.000 20.805 109 THR DDD C 1
ATOM 4417 O O . THR D 2 112 ? -5.409 11.562 46.020 1.000 21.420 109 THR DDD O 1
ATOM 4421 N N . MET D 2 113 ? -4.411 10.510 47.756 1.000 19.837 110 MET DDD N 1
ATOM 4422 C CA . MET D 2 113 ? -4.682 9.185 47.211 1.000 22.482 110 MET DDD CA 1
ATOM 4423 C C . MET D 2 113 ? -6.186 8.930 47.077 1.000 23.466 110 MET DDD C 1
ATOM 4424 O O . MET D 2 113 ? -6.641 8.412 46.057 1.000 22.152 110 MET DDD O 1
ATOM 4429 N N . GLU D 2 114 ? -6.938 9.295 48.120 1.000 21.522 111 GLU DDD N 1
ATOM 4430 C CA . GLU D 2 114 ? -8.389 9.139 48.080 1.000 24.139 111 GLU DDD CA 1
ATOM 4431 C C . GLU D 2 114 ? -8.975 9.834 46.852 1.000 22.895 111 GLU DDD C 1
ATOM 4432 O O . GLU D 2 114 ? -9.767 9.223 46.142 1.000 23.150 111 GLU DDD O 1
ATOM 4438 N N . LEU D 2 115 ? -8.593 11.098 46.619 1.000 23.154 112 LEU DDD N 1
ATOM 4439 C CA . LEU D 2 115 ? -9.132 11.887 45.517 1.000 24.295 112 LEU DDD CA 1
ATOM 4440 C C . LEU D 2 115 ? -8.717 11.294 44.156 1.000 23.448 112 LEU DDD C 1
ATOM 4441 O O . LEU D 2 115 ? -9.488 11.298 43.205 1.000 22.305 112 LEU DDD O 1
ATOM 4446 N N . CYS D 2 116 ? -7.504 10.748 44.060 1.000 22.657 113 CYS DDD N 1
ATOM 4447 C CA . CYS D 2 116 ? -7.084 10.017 42.869 1.000 21.890 113 CYS DDD CA 1
ATOM 4448 C C . CYS D 2 116 ? -8.081 8.900 42.559 1.000 20.266 113 CYS DDD C 1
ATOM 4449 O O . CYS D 2 116 ? -8.557 8.805 41.407 1.000 20.303 113 CYS DDD O 1
ATOM 4452 N N . LEU D 2 117 ? -8.408 8.088 43.583 1.000 20.649 114 LEU DDD N 1
ATOM 4453 C CA . LEU D 2 117 ? -9.299 6.949 43.390 1.000 21.828 114 LEU DDD CA 1
ATOM 4454 C C . LEU D 2 117 ? -10.710 7.425 43.055 1.000 22.776 114 LEU DDD C 1
ATOM 4455 O O . LEU D 2 117 ? -11.369 6.849 42.192 1.000 20.285 114 LEU DDD O 1
ATOM 4460 N N . SER D 2 118 ? -11.168 8.473 43.759 1.000 23.224 115 SER DDD N 1
ATOM 4461 C CA . SER D 2 118 ? -12.490 9.012 43.459 1.000 23.041 115 SER DDD CA 1
ATOM 4462 C C . SER D 2 118 ? -12.599 9.492 42.000 1.000 23.422 115 SER DDD C 1
ATOM 4463 O O . SER D 2 118 ? -13.612 9.260 41.330 1.000 23.683 115 SER DDD O 1
ATOM 4466 N N . GLU D 2 119 ? -11.579 10.209 41.501 1.000 22.604 116 GLU DDD N 1
ATOM 4467 C CA . GLU D 2 119 ? -11.507 10.649 40.113 1.000 26.061 116 GLU DDD CA 1
ATOM 4468 C C . GLU D 2 119 ? -11.458 9.486 39.120 1.000 25.133 116 GLU DDD C 1
ATOM 4469 O O . GLU D 2 119 ? -12.049 9.597 38.050 1.000 26.773 116 GLU DDD O 1
ATOM 4475 N N . LEU D 2 120 ? -10.746 8.393 39.454 1.000 24.590 117 LEU DDD N 1
ATOM 4476 C CA . LEU D 2 120 ? -10.742 7.208 38.601 1.000 21.488 117 LEU DDD CA 1
ATOM 4477 C C . LEU D 2 120 ? -12.143 6.625 38.516 1.000 22.072 117 LEU DDD C 1
ATOM 4478 O O . LEU D 2 120 ? -12.576 6.155 37.466 1.000 21.851 117 LEU DDD O 1
ATOM 4483 N N . ARG D 2 121 ? -12.837 6.639 39.657 1.000 24.417 118 ARG DDD N 1
ATOM 4484 C CA . ARG D 2 121 ? -14.219 6.186 39.679 1.000 23.933 118 ARG DDD CA 1
ATOM 4485 C C . ARG D 2 121 ? -15.100 7.043 38.762 1.000 27.971 118 ARG DDD C 1
ATOM 4486 O O . ARG D 2 121 ? -15.946 6.489 38.057 1.000 30.325 118 ARG DDD O 1
ATOM 4494 N N . LYS D 2 122 ? -14.929 8.376 38.768 1.000 26.601 119 LYS DDD N 1
ATOM 4495 C CA . LYS D 2 122 ? -15.670 9.275 37.890 1.000 26.490 119 LYS DDD CA 1
ATOM 4496 C C . LYS D 2 122 ? -15.424 8.965 36.411 1.000 27.644 119 LYS DDD C 1
ATOM 4497 O O . LYS D 2 122 ? -16.320 9.177 35.576 1.000 24.643 119 LYS DDD O 1
ATOM 4503 N N . GLU D 2 123 ? -14.203 8.504 36.087 1.000 22.689 120 GLU DDD N 1
ATOM 4504 C CA . GLU D 2 123 ? -13.863 8.077 34.738 1.000 23.274 120 GLU DDD CA 1
ATOM 4505 C C . GLU D 2 123 ? -14.806 6.971 34.276 1.000 19.848 120 GLU DDD C 1
ATOM 4506 O O . GLU D 2 123 ? -15.252 6.984 33.124 1.000 19.940 120 GLU DDD O 1
ATOM 4512 N N . MET D 2 124 ? -15.052 6.004 35.167 1.000 21.171 121 MET DDD N 1
ATOM 4513 C CA . MET D 2 124 ? -15.913 4.882 34.847 1.000 20.582 121 MET DDD CA 1
ATOM 4514 C C . MET D 2 124 ? -17.338 5.340 34.521 1.000 23.112 121 MET DDD C 1
ATOM 4515 O O . MET D 2 124 ? -17.991 4.643 33.737 1.000 23.839 121 MET DDD O 1
ATOM 4520 N N . ALA D 2 125 ? -17.798 6.473 35.107 1.000 24.292 122 ALA DDD N 1
ATOM 4521 C CA . ALA D 2 125 ? -19.145 7.001 34.888 1.000 24.972 122 ALA DDD CA 1
ATOM 4522 C C . ALA D 2 125 ? -19.285 7.808 33.597 1.000 26.976 122 ALA DDD C 1
ATOM 4523 O O . ALA D 2 125 ? -20.400 8.180 33.226 1.000 24.329 122 ALA DDD O 1
ATOM 4525 N N . GLN D 2 126 ? -18.181 8.093 32.895 1.000 24.901 123 GLN DDD N 1
ATOM 4526 C CA . GLN D 2 126 ? -18.295 8.988 31.755 1.000 24.820 123 GLN DDD CA 1
ATOM 4527 C C . GLN D 2 126 ? -19.055 8.278 30.626 1.000 24.042 123 GLN DDD C 1
ATOM 4528 O O . GLN D 2 126 ? -19.056 7.060 30.530 1.000 22.760 123 GLN DDD O 1
ATOM 4534 N N . PRO D 2 127 ? -19.822 9.018 29.789 1.000 27.212 124 PRO DDD N 1
ATOM 4535 C CA . PRO D 2 127 ? -20.642 8.413 28.729 1.000 25.477 124 PRO DDD CA 1
ATOM 4536 C C . PRO D 2 127 ? -19.956 7.362 27.862 1.000 26.105 124 PRO DDD C 1
ATOM 4537 O O . PRO D 2 127 ? -20.544 6.327 27.563 1.000 25.869 124 PRO DDD O 1
ATOM 4541 N N . GLN D 2 128 ? -18.698 7.625 27.486 1.000 28.006 125 GLN DDD N 1
ATOM 4542 C CA . GLN D 2 128 ? -17.984 6.777 26.542 1.000 26.152 125 GLN DDD CA 1
ATOM 4543 C C . GLN D 2 128 ? -17.408 5.532 27.235 1.000 26.268 125 GLN DDD C 1
ATOM 4544 O O . GLN D 2 128 ? -16.965 4.580 26.575 1.000 23.831 125 GLN DDD O 1
ATOM 4550 N N . ASN D 2 129 ? -17.414 5.519 28.585 1.000 24.153 126 ASN DDD N 1
ATOM 4551 C CA . ASN D 2 129 ? -16.804 4.430 29.323 1.000 21.139 126 ASN DDD CA 1
ATOM 4552 C C . ASN D 2 129 ? -17.850 3.599 30.063 1.000 19.790 126 ASN DDD C 1
ATOM 4553 O O . ASN D 2 129 ? -17.668 2.396 30.269 1.000 22.975 126 ASN DDD O 1
ATOM 4558 N N . ARG D 2 130 ? -18.943 4.238 30.468 1.000 20.357 127 ARG DDD N 1
ATOM 4559 C CA . ARG D 2 130 ? -19.943 3.605 31.308 1.000 23.535 127 ARG DDD CA 1
ATOM 4560 C C . ARG D 2 130 ? -20.511 2.300 30.743 1.000 21.205 127 ARG DDD C 1
ATOM 4561 O O . ARG D 2 130 ? -21.061 1.551 31.526 1.000 21.971 127 ARG DDD O 1
ATOM 4569 N N . LYS D 2 131 ? -20.446 2.054 29.419 1.000 22.773 128 LYS DDD N 1
ATOM 4570 C CA . LYS D 2 131 ? -21.032 0.837 28.858 1.000 24.440 128 LYS DDD CA 1
ATOM 4571 C C . LYS D 2 131 ? -19.951 -0.106 28.321 1.000 25.124 128 LYS DDD C 1
ATOM 4572 O O . LYS D 2 131 ? -20.269 -1.126 27.716 1.000 26.108 128 LYS DDD O 1
ATOM 4578 N N . LEU D 2 132 ? -18.670 0.200 28.572 1.000 25.972 129 LEU DDD N 1
ATOM 4579 C CA . LEU D 2 132 ? -17.610 -0.677 28.088 1.000 25.698 129 LEU DDD CA 1
ATOM 4580 C C . LEU D 2 132 ? -17.738 -2.055 28.731 1.000 26.110 129 LEU DDD C 1
ATOM 4581 O O . LEU D 2 132 ? -17.970 -2.194 29.941 1.000 25.638 129 LEU DDD O 1
ATOM 4586 N N . VAL D 2 133 ? -17.545 -3.081 27.905 1.000 24.850 130 VAL DDD N 1
ATOM 4587 C CA . VAL D 2 133 ? -17.720 -4.430 28.395 1.000 24.762 130 VAL DDD CA 1
ATOM 4588 C C . VAL D 2 133 ? -16.561 -4.701 29.358 1.000 24.345 130 VAL DDD C 1
ATOM 4589 O O . VAL D 2 133 ? -15.422 -4.365 29.031 1.000 23.696 130 V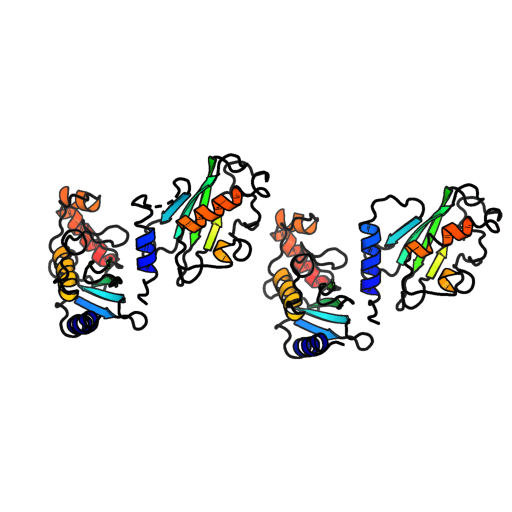AL DDD O 1
ATOM 4593 N N . GLN D 2 134 ? -16.874 -5.295 30.515 1.000 23.476 131 GLN DDD N 1
ATOM 4594 C CA . GLN D 2 134 ? -15.848 -5.563 31.530 1.000 22.291 131 GLN DDD CA 1
ATOM 4595 C C . GLN D 2 134 ? -15.428 -7.033 31.490 1.000 28.218 131 GLN DDD C 1
ATOM 4596 O O . GLN D 2 134 ? -16.226 -7.931 31.166 1.000 25.704 131 GLN DDD O 1
ATOM 4602 N N . PRO D 2 135 ? -14.160 -7.334 31.856 1.000 27.227 132 PRO DDD N 1
ATOM 4603 C CA . PRO D 2 135 ? -13.729 -8.713 32.076 1.000 29.202 132 PRO DDD CA 1
ATOM 4604 C C . PRO D 2 135 ? -14.568 -9.391 33.164 1.000 31.774 132 PRO DDD C 1
ATOM 4605 O O . PRO D 2 135 ? -15.361 -8.751 33.857 1.000 29.251 132 PRO DDD O 1
ATOM 4609 N N . PRO D 2 136 ? -14.548 -10.743 33.278 1.000 37.557 133 PRO DDD N 1
ATOM 4610 C CA . PRO D 2 136 ? -15.341 -11.422 34.310 1.000 35.593 133 PRO DDD CA 1
ATOM 4611 C C . PRO D 2 136 ? -15.078 -10.861 35.711 1.000 37.583 133 PRO DDD C 1
ATOM 4612 O O . PRO D 2 136 ? -13.935 -10.542 36.047 1.000 41.730 133 PRO DDD O 1
ATOM 4616 N N . GLU D 2 137 ? -16.131 -10.738 36.529 1.000 36.452 134 GLU DDD N 1
ATOM 4617 C CA . GLU D 2 137 ? -15.961 -10.160 37.854 1.000 39.388 134 GLU DDD CA 1
ATOM 4618 C C . GLU D 2 137 ? -14.944 -10.991 38.641 1.000 43.264 134 GLU DDD C 1
ATOM 4619 O O . GLU D 2 137 ? -14.976 -12.225 38.640 1.000 38.673 134 GLU DDD O 1
ATOM 4625 N N . GLY D 2 138 ? -14.023 -10.296 39.316 1.000 43.675 135 GLY DDD N 1
ATOM 4626 C CA . GLY D 2 138 ? -13.014 -10.984 40.105 1.000 37.200 135 GLY DDD CA 1
ATOM 4627 C C . GLY D 2 138 ? -11.738 -11.310 39.331 1.000 35.847 135 GLY DDD C 1
ATOM 4628 O O . GLY D 2 138 ? -10.782 -11.838 39.891 1.000 37.982 135 GLY DDD O 1
ATOM 4629 N N . SER D 2 139 ? -11.696 -10.953 38.048 1.000 34.232 136 SER DDD N 1
ATOM 4630 C CA . SER D 2 139 ? -10.500 -11.172 37.255 1.000 32.585 136 SER DDD CA 1
ATOM 4631 C C . SER D 2 139 ? -9.402 -10.162 37.622 1.000 33.906 136 SER DDD C 1
ATOM 4632 O O . SER D 2 139 ? -9.676 -9.061 38.111 1.000 30.719 136 SER DDD O 1
ATOM 4635 N N . THR D 2 140 ? -8.158 -10.586 37.385 1.000 33.011 137 THR DDD N 1
ATOM 4636 C CA . THR D 2 140 ? -6.928 -9.890 37.739 1.000 35.576 137 THR DDD CA 1
ATOM 4637 C C . THR D 2 140 ? -6.016 -9.881 36.523 1.000 34.667 137 THR DDD C 1
ATOM 4638 O O . THR D 2 140 ? -6.361 -10.483 35.509 1.000 41.538 137 THR DDD O 1
ATOM 4642 N N . TYR D 2 141 ? -4.898 -9.140 36.594 1.000 34.119 138 TYR DDD N 1
ATOM 4643 C CA . TYR D 2 141 ? -3.991 -9.095 35.460 1.000 35.348 138 TYR DDD CA 1
ATOM 4644 C C . TYR D 2 141 ? -3.022 -10.277 35.565 1.000 42.036 138 TYR DDD C 1
ATOM 4645 O O . TYR D 2 141 ? -2.902 -10.867 36.620 1.000 43.168 138 TYR DDD O 1
#